Protein AF-A0A5P3XI82-F1 (afdb_monomer)

Structure (mmCIF, N/CA/C/O backbone):
data_AF-A0A5P3XI82-F1
#
_entry.id   AF-A0A5P3XI82-F1
#
loop_
_atom_site.group_PDB
_atom_site.id
_atom_site.type_symbol
_atom_site.label_atom_id
_atom_site.label_alt_id
_atom_site.label_comp_id
_atom_site.label_asym_id
_atom_site.label_entity_id
_atom_site.label_seq_id
_atom_site.pdbx_PDB_ins_code
_atom_site.Cartn_x
_atom_site.Cartn_y
_atom_site.Cartn_z
_atom_site.occupancy
_atom_site.B_iso_or_equiv
_atom_site.auth_seq_id
_atom_site.auth_comp_id
_atom_site.auth_asym_id
_atom_site.auth_atom_id
_atom_site.pdbx_PDB_model_num
ATOM 1 N N . MET A 1 1 ? 11.671 2.140 -32.541 1.00 83.19 1 MET A N 1
ATOM 2 C CA . MET A 1 1 ? 12.183 3.231 -33.431 1.00 83.19 1 MET A CA 1
ATOM 3 C C . MET A 1 1 ? 11.749 3.018 -34.890 1.00 83.19 1 MET A C 1
ATOM 5 O O . MET A 1 1 ? 11.880 1.893 -35.379 1.00 83.19 1 MET A O 1
ATOM 9 N N . LYS A 1 2 ? 11.226 4.040 -35.596 1.00 88.50 2 LYS A N 1
ATOM 10 C CA . LYS A 1 2 ? 10.872 3.931 -37.031 1.00 88.50 2 LYS A CA 1
ATOM 11 C C . LYS A 1 2 ? 12.089 4.231 -37.919 1.00 88.50 2 LYS A C 1
ATOM 13 O O . LYS A 1 2 ? 12.979 4.976 -37.528 1.00 88.50 2 LYS A O 1
ATOM 18 N N . LEU A 1 3 ? 12.122 3.658 -39.127 1.00 86.50 3 LEU A N 1
ATOM 19 C CA . LEU A 1 3 ? 13.211 3.880 -40.094 1.00 86.50 3 LEU A CA 1
ATOM 20 C C . LEU A 1 3 ? 13.308 5.350 -40.530 1.00 86.50 3 LEU A C 1
ATOM 22 O O . LEU A 1 3 ? 14.402 5.877 -40.685 1.00 86.50 3 LEU A O 1
ATOM 26 N N . VAL A 1 4 ? 12.160 6.017 -40.673 1.00 88.69 4 VAL A N 1
ATOM 27 C CA . VAL A 1 4 ? 12.079 7.432 -41.059 1.00 88.69 4 VAL A CA 1
ATOM 28 C C . VAL A 1 4 ? 12.798 8.328 -40.049 1.00 88.69 4 VAL A C 1
ATOM 30 O O . VAL A 1 4 ? 13.541 9.218 -40.451 1.00 88.69 4 VAL A O 1
ATOM 33 N N . ASP A 1 5 ? 12.627 8.065 -38.753 1.00 89.56 5 ASP A N 1
ATOM 34 C CA . ASP A 1 5 ? 13.258 8.857 -37.691 1.00 89.56 5 ASP A CA 1
ATOM 35 C C . ASP A 1 5 ? 14.783 8.693 -37.719 1.00 89.56 5 ASP A C 1
ATOM 37 O O . ASP A 1 5 ? 15.518 9.665 -37.590 1.00 89.56 5 ASP A O 1
ATOM 41 N N . TYR A 1 6 ? 15.261 7.476 -37.990 1.00 91.88 6 TYR A N 1
ATOM 42 C CA . TYR A 1 6 ? 16.689 7.195 -38.129 1.00 91.88 6 TYR A CA 1
ATOM 43 C C . TYR A 1 6 ? 17.321 7.891 -39.341 1.00 91.88 6 TYR A C 1
ATOM 45 O O . TYR A 1 6 ? 18.426 8.423 -39.245 1.00 91.88 6 TYR A O 1
ATOM 53 N N . ILE A 1 7 ? 16.628 7.909 -40.484 1.00 89.75 7 ILE A N 1
ATOM 54 C CA . ILE A 1 7 ? 17.109 8.612 -41.682 1.00 89.75 7 ILE A CA 1
ATOM 55 C C . ILE A 1 7 ? 17.163 10.122 -41.428 1.00 89.75 7 ILE A C 1
ATOM 57 O O . ILE A 1 7 ? 18.132 10.761 -41.826 1.00 89.75 7 ILE A O 1
ATOM 61 N N . LYS A 1 8 ? 16.166 10.685 -40.732 1.00 91.06 8 LYS A N 1
ATOM 62 C CA . LYS A 1 8 ? 16.163 12.103 -40.340 1.00 91.06 8 LYS A CA 1
ATOM 63 C C . LYS A 1 8 ? 17.335 12.452 -39.423 1.00 91.06 8 LYS A C 1
ATOM 65 O O . LYS A 1 8 ? 17.989 13.462 -39.655 1.00 91.06 8 LYS A O 1
ATOM 70 N N . ASP A 1 9 ? 17.627 11.603 -38.441 1.00 89.75 9 ASP A N 1
ATOM 71 C CA . ASP A 1 9 ? 18.748 11.785 -37.507 1.00 89.75 9 ASP A CA 1
ATOM 72 C C . ASP A 1 9 ? 20.113 11.781 -38.227 1.00 89.75 9 ASP A C 1
ATOM 74 O O . ASP A 1 9 ? 21.032 12.502 -37.855 1.00 89.75 9 ASP A O 1
ATOM 78 N N . ASN A 1 10 ? 20.226 11.032 -39.331 1.00 91.56 10 ASN A N 1
ATOM 79 C CA . ASN A 1 10 ? 21.451 10.923 -40.133 1.00 91.56 10 ASN A CA 1
ATOM 80 C C . ASN A 1 10 ? 21.399 11.727 -41.449 1.00 91.56 10 ASN A C 1
ATOM 82 O O . ASN A 1 10 ? 22.221 11.506 -42.340 1.00 91.56 10 ASN A O 1
ATOM 86 N N . LEU A 1 11 ? 20.454 12.664 -41.595 1.00 91.69 11 LEU A N 1
ATOM 87 C CA . LEU A 1 11 ? 20.201 13.371 -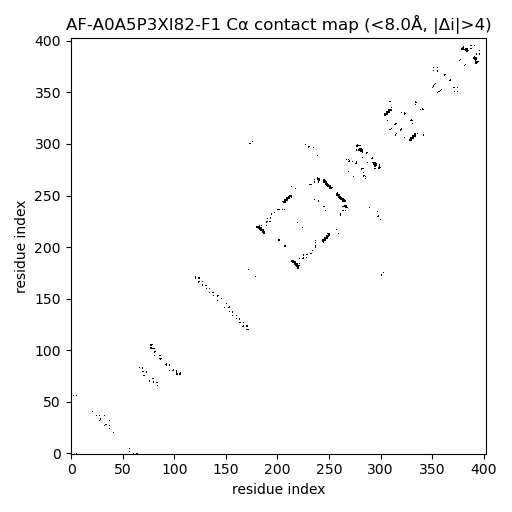42.858 1.00 91.69 11 LEU A CA 1
ATOM 88 C C . LEU A 1 11 ? 21.420 14.171 -43.335 1.00 91.69 11 LEU A C 1
ATOM 90 O O . LEU A 1 11 ? 21.797 14.085 -44.500 1.00 91.69 11 LEU A O 1
ATOM 94 N N . ILE A 1 12 ? 22.066 14.911 -42.429 1.00 92.31 12 ILE A N 1
ATOM 95 C CA . ILE A 1 12 ? 23.254 15.721 -42.746 1.00 92.31 12 ILE A CA 1
ATOM 96 C C . ILE A 1 12 ? 24.380 14.823 -43.267 1.00 92.31 12 ILE A C 1
ATOM 98 O O . ILE A 1 12 ? 24.994 15.114 -44.291 1.00 92.31 12 ILE A O 1
ATOM 102 N N . PHE A 1 13 ? 24.609 13.690 -42.601 1.00 91.50 13 PHE A N 1
ATOM 103 C CA . PHE A 1 13 ? 25.619 12.721 -43.008 1.00 91.50 13 PHE A CA 1
ATOM 104 C C . PHE A 1 13 ? 25.309 12.118 -44.385 1.00 91.50 13 PHE A C 1
ATOM 106 O O . PHE A 1 13 ? 26.206 12.000 -45.217 1.00 91.50 13 PHE A O 1
ATOM 113 N N . LEU A 1 14 ? 24.043 11.794 -44.664 1.00 92.12 14 LEU A N 1
ATOM 114 C CA . LEU A 1 14 ? 23.609 11.296 -45.973 1.00 92.12 14 LEU A CA 1
ATOM 115 C C . LEU A 1 14 ? 23.807 12.333 -47.089 1.00 92.12 14 LEU A C 1
ATOM 117 O O . LEU A 1 14 ? 24.303 11.979 -48.157 1.00 92.12 14 LEU A O 1
ATOM 121 N N . ILE A 1 15 ? 23.480 13.605 -46.836 1.00 93.06 15 ILE A N 1
ATOM 122 C CA . ILE A 1 15 ? 23.660 14.702 -47.803 1.00 93.06 15 ILE A CA 1
ATOM 123 C C . ILE A 1 15 ? 25.143 14.904 -48.126 1.00 93.06 15 ILE A C 1
ATOM 125 O O . ILE A 1 15 ? 25.499 15.011 -49.298 1.00 93.06 15 ILE A O 1
ATOM 129 N N . ILE A 1 16 ? 26.013 14.912 -47.112 1.00 93.25 16 ILE A N 1
ATOM 130 C CA . ILE A 1 16 ? 27.465 15.046 -47.306 1.00 93.25 16 ILE A CA 1
ATOM 131 C C . ILE A 1 16 ? 28.003 13.883 -48.146 1.00 93.25 16 ILE A C 1
ATOM 133 O O . ILE A 1 16 ? 28.729 14.103 -49.112 1.00 93.25 16 ILE A O 1
ATOM 137 N N . ASN A 1 17 ? 27.610 12.649 -47.822 1.00 91.62 17 ASN A N 1
ATOM 138 C CA . ASN A 1 17 ? 28.029 11.465 -48.570 1.00 91.62 17 ASN A CA 1
ATOM 139 C C . ASN A 1 17 ? 27.563 11.516 -50.036 1.00 91.62 17 ASN A C 1
ATOM 141 O O . ASN A 1 17 ? 28.340 11.220 -50.942 1.00 91.62 17 ASN A O 1
ATOM 145 N N . PHE A 1 18 ? 26.327 11.956 -50.281 1.00 92.19 18 PHE A N 1
ATOM 146 C CA . PHE A 1 18 ? 25.805 12.138 -51.634 1.00 92.19 18 PHE A CA 1
ATOM 147 C C . PHE A 1 18 ? 26.566 13.221 -52.411 1.00 92.19 18 PHE A C 1
ATOM 149 O O . PHE A 1 18 ? 26.960 12.982 -53.551 1.00 92.19 18 PHE A O 1
ATOM 156 N N . MET A 1 19 ? 26.834 14.375 -51.787 1.00 93.75 19 MET A N 1
ATOM 157 C CA . MET A 1 19 ? 27.634 15.456 -52.379 1.00 93.75 19 MET A CA 1
ATOM 158 C C . MET A 1 19 ? 29.036 14.976 -52.774 1.00 93.75 19 MET A C 1
ATOM 160 O O . MET A 1 19 ? 29.505 15.294 -53.864 1.00 93.75 19 MET A O 1
ATOM 164 N N . ILE A 1 20 ? 29.686 14.169 -51.928 1.00 92.50 20 ILE A N 1
ATOM 165 C CA . ILE A 1 20 ? 31.013 13.604 -52.210 1.00 92.50 20 ILE A CA 1
ATOM 166 C C . ILE A 1 20 ? 30.966 12.680 -53.433 1.00 92.50 20 ILE A C 1
ATOM 168 O O . ILE A 1 20 ? 31.770 12.856 -54.349 1.00 92.50 20 ILE A O 1
ATOM 172 N N . ILE A 1 21 ? 30.013 11.737 -53.493 1.00 91.94 21 ILE A N 1
ATOM 173 C CA . ILE A 1 21 ? 29.859 10.861 -54.671 1.00 91.94 21 ILE A CA 1
ATOM 174 C C . ILE A 1 21 ? 29.600 11.692 -55.927 1.00 91.94 21 ILE A C 1
ATOM 176 O O . ILE A 1 21 ? 30.167 11.405 -56.981 1.00 91.94 21 ILE A O 1
ATOM 180 N N . PHE A 1 22 ? 28.743 12.708 -55.825 1.00 92.12 22 PHE A N 1
ATOM 181 C CA . PHE A 1 22 ? 28.359 13.548 -56.951 1.00 92.12 22 PHE A CA 1
ATOM 182 C C . PHE A 1 22 ? 29.561 14.306 -57.528 1.00 92.12 22 PHE A C 1
ATOM 184 O O . PHE A 1 22 ? 29.822 14.221 -58.727 1.00 92.12 22 PHE A O 1
ATOM 191 N N . ILE A 1 23 ? 30.347 14.966 -56.672 1.00 93.31 23 ILE A N 1
ATOM 192 C CA . ILE A 1 23 ? 31.557 15.697 -57.076 1.00 93.31 23 ILE A CA 1
ATOM 193 C C . ILE A 1 23 ? 32.598 14.742 -57.681 1.00 93.31 23 ILE A C 1
ATOM 195 O O . ILE A 1 23 ? 33.148 15.031 -58.745 1.00 93.31 23 ILE A O 1
ATOM 199 N N . LEU A 1 24 ? 32.837 13.584 -57.052 1.00 90.38 24 LEU A N 1
ATOM 200 C CA . LEU A 1 24 ? 33.773 12.575 -57.565 1.00 90.38 24 LEU A CA 1
ATOM 201 C C . LEU A 1 24 ? 33.340 12.033 -58.932 1.00 90.38 24 LEU A C 1
ATOM 203 O O . LEU A 1 24 ? 34.168 11.884 -59.828 1.00 90.38 24 LEU A O 1
ATOM 207 N N . SER A 1 25 ? 32.043 11.783 -59.114 1.00 88.94 25 SER A N 1
ATOM 208 C CA . SER A 1 25 ? 31.498 11.282 -60.380 1.00 88.94 25 SER A CA 1
ATOM 209 C C . SER A 1 25 ? 31.682 12.300 -61.509 1.00 88.94 25 SER A C 1
ATOM 211 O O . SER A 1 25 ? 32.088 11.920 -62.605 1.00 88.94 25 SER A O 1
ATOM 213 N N . ILE A 1 26 ? 31.461 13.593 -61.239 1.00 91.81 26 ILE A N 1
ATOM 214 C CA . ILE A 1 26 ? 31.705 14.672 -62.212 1.00 91.81 26 ILE A CA 1
ATOM 215 C C . ILE A 1 26 ? 33.190 14.745 -62.591 1.00 91.81 26 ILE A C 1
ATOM 217 O O . ILE A 1 26 ? 33.512 14.821 -63.776 1.00 91.81 26 ILE A O 1
ATOM 221 N N . GLY A 1 27 ? 34.098 14.680 -61.612 1.00 91.12 27 GLY A N 1
ATOM 222 C CA . GLY A 1 27 ? 35.543 14.720 -61.869 1.00 91.12 27 GLY A CA 1
ATOM 223 C C . GLY A 1 27 ? 36.045 13.541 -62.712 1.00 91.12 27 GLY A C 1
ATOM 224 O O . GLY A 1 27 ? 36.864 13.722 -63.616 1.00 91.12 27 GLY A O 1
ATOM 225 N N . LEU A 1 28 ? 35.516 12.337 -62.468 1.00 91.62 28 LEU A N 1
ATOM 226 C CA . LEU A 1 28 ? 35.853 11.137 -63.243 1.00 91.62 28 LEU A CA 1
ATOM 227 C C . LEU A 1 28 ? 35.318 11.201 -64.681 1.00 91.62 28 LEU A C 1
ATOM 229 O O . LEU A 1 28 ? 36.020 10.798 -65.609 1.00 91.62 28 LEU A O 1
ATOM 233 N N . LEU A 1 29 ? 34.116 11.756 -64.877 1.00 90.94 29 LEU A N 1
ATOM 234 C CA . LEU A 1 29 ? 33.556 11.998 -66.211 1.00 90.94 29 LEU A CA 1
ATOM 235 C C . LEU A 1 29 ? 34.380 13.022 -66.998 1.00 90.94 29 LEU A C 1
ATOM 237 O O . LEU A 1 29 ? 34.680 12.788 -68.165 1.00 90.94 29 LEU A O 1
ATOM 241 N N . ALA A 1 30 ? 34.806 14.114 -66.356 1.00 92.31 30 ALA A N 1
ATOM 242 C CA . ALA A 1 30 ? 35.670 15.122 -66.978 1.00 92.31 30 ALA A CA 1
ATOM 243 C C . ALA A 1 30 ? 37.040 14.560 -67.408 1.00 92.31 30 ALA A C 1
ATOM 245 O O . ALA A 1 30 ? 37.679 15.101 -68.306 1.00 92.31 30 ALA A O 1
ATOM 246 N N . SER A 1 31 ? 37.472 13.455 -66.793 1.00 90.50 31 SER A N 1
ATOM 247 C CA . SER A 1 31 ? 38.734 12.767 -67.088 1.00 90.50 31 SER A CA 1
ATOM 248 C C . SER A 1 31 ? 38.598 11.648 -68.137 1.00 90.50 31 SER A C 1
ATOM 250 O O . SER A 1 31 ? 39.541 10.883 -68.324 1.00 90.50 31 SER A O 1
ATOM 252 N N . ASN A 1 32 ? 37.444 11.519 -68.810 1.00 90.25 32 ASN A N 1
ATOM 253 C CA . ASN A 1 32 ? 37.147 10.464 -69.796 1.00 90.25 32 ASN A CA 1
ATOM 254 C C . ASN A 1 32 ? 37.282 9.019 -69.263 1.00 90.25 32 ASN A C 1
ATOM 256 O O . ASN A 1 32 ? 37.588 8.092 -70.017 1.00 90.25 32 ASN A O 1
ATOM 260 N N . VAL A 1 33 ? 37.032 8.791 -67.969 1.00 91.75 33 VAL A N 1
ATOM 261 C CA . VAL A 1 33 ? 36.974 7.432 -67.403 1.00 91.75 33 VAL A CA 1
ATOM 262 C C . VAL A 1 33 ? 35.717 6.713 -67.905 1.00 91.75 33 VAL A C 1
ATOM 264 O O . VAL A 1 33 ? 34.646 7.310 -68.009 1.00 91.75 33 VAL A O 1
ATOM 267 N N . SER A 1 34 ? 35.821 5.413 -68.200 1.00 93.25 34 SER A N 1
ATOM 268 C CA . SER A 1 34 ? 34.676 4.638 -68.686 1.00 93.25 34 SER A CA 1
ATOM 269 C C . SER A 1 34 ? 33.547 4.568 -67.647 1.00 93.25 34 SER A C 1
ATOM 271 O O . SER A 1 34 ? 33.774 4.365 -66.452 1.00 93.25 34 SER A O 1
ATOM 273 N N . TYR A 1 35 ? 32.298 4.667 -68.110 1.00 89.69 35 TYR A N 1
ATOM 274 C CA . TYR A 1 35 ? 31.111 4.610 -67.246 1.00 89.69 35 TYR A CA 1
ATOM 275 C C . TYR A 1 35 ? 31.038 3.333 -66.391 1.00 89.69 35 TYR A C 1
ATOM 277 O O . TYR A 1 35 ? 30.553 3.365 -65.262 1.00 89.69 35 TYR A O 1
ATOM 285 N N . GLN A 1 36 ? 31.553 2.213 -66.907 1.00 91.88 36 GLN A N 1
ATOM 286 C CA . GLN A 1 36 ? 31.605 0.928 -66.202 1.00 91.88 36 GLN A CA 1
ATOM 287 C C . GLN A 1 36 ? 32.507 0.994 -64.959 1.00 91.88 36 GLN A C 1
ATOM 289 O O . GLN A 1 36 ? 32.142 0.476 -63.903 1.00 91.88 36 GLN A O 1
ATOM 294 N N . LEU A 1 37 ? 33.657 1.668 -65.065 1.00 89.50 37 LEU A N 1
ATOM 295 C CA . LEU A 1 37 ? 34.589 1.876 -63.954 1.00 89.50 37 LEU A CA 1
ATOM 296 C C . LEU A 1 37 ? 33.999 2.807 -62.891 1.00 89.50 37 LEU A C 1
ATOM 298 O O . LEU A 1 37 ? 34.095 2.515 -61.700 1.00 89.50 37 LEU A O 1
ATOM 302 N N . ILE A 1 38 ? 33.329 3.885 -63.312 1.00 90.56 38 ILE A N 1
ATOM 303 C CA . ILE A 1 38 ? 32.643 4.813 -62.398 1.00 90.56 38 ILE A CA 1
ATOM 304 C C . ILE A 1 38 ? 31.546 4.078 -61.617 1.00 90.56 38 ILE A C 1
ATOM 306 O O . ILE A 1 38 ? 31.469 4.195 -60.394 1.00 90.56 38 ILE A O 1
ATOM 310 N N . PHE A 1 39 ? 30.733 3.268 -62.301 1.00 90.25 39 PHE A N 1
ATOM 311 C CA . PHE A 1 39 ? 29.691 2.469 -61.657 1.00 90.25 39 PHE A CA 1
ATOM 312 C C . PHE A 1 39 ? 30.265 1.486 -60.626 1.00 90.25 39 PHE A C 1
ATOM 314 O O . PHE A 1 39 ? 29.763 1.411 -59.504 1.00 90.25 39 PHE A O 1
ATOM 321 N N . LEU A 1 40 ? 31.347 0.778 -60.965 1.00 92.00 40 LEU A N 1
ATOM 322 C CA . LEU A 1 40 ? 32.012 -0.149 -60.047 1.00 92.00 40 LEU A CA 1
ATOM 323 C C . LEU A 1 40 ? 32.504 0.560 -58.773 1.00 92.00 40 LEU A C 1
ATOM 325 O O . LEU A 1 40 ? 32.288 0.058 -57.670 1.00 92.00 40 LEU A O 1
ATOM 329 N N . LEU A 1 41 ? 33.113 1.742 -58.911 1.00 90.19 41 LEU A N 1
ATOM 330 C CA . LEU A 1 41 ? 33.590 2.541 -57.776 1.00 90.19 41 LEU A CA 1
ATOM 331 C C . LEU A 1 41 ? 32.443 3.000 -56.867 1.00 90.19 41 LEU A C 1
ATOM 333 O O . LEU A 1 41 ? 32.563 2.925 -55.643 1.00 90.19 41 LEU A O 1
ATOM 337 N N . ILE A 1 42 ? 31.313 3.412 -57.449 1.00 90.00 42 ILE A N 1
ATOM 338 C CA . ILE A 1 42 ? 30.112 3.771 -56.684 1.00 90.00 42 ILE A CA 1
ATOM 339 C C . ILE A 1 42 ? 29.607 2.561 -55.895 1.00 90.00 42 ILE A C 1
ATOM 341 O O . ILE A 1 42 ? 29.313 2.693 -54.710 1.00 90.00 42 ILE A O 1
ATOM 345 N N . VAL A 1 43 ? 29.540 1.374 -56.504 1.00 90.94 43 VAL A N 1
ATOM 346 C CA . VAL A 1 43 ? 29.087 0.152 -55.816 1.00 90.94 43 VAL A CA 1
ATOM 347 C C . VAL A 1 43 ? 30.016 -0.216 -54.656 1.00 90.94 43 VAL A C 1
ATOM 349 O O . VAL A 1 43 ? 29.533 -0.526 -53.565 1.00 90.94 43 VAL A O 1
ATOM 352 N N . ILE A 1 44 ? 31.334 -0.134 -54.861 1.00 92.69 44 ILE A N 1
ATOM 353 C CA . ILE A 1 44 ? 32.341 -0.412 -53.824 1.00 92.69 44 ILE A CA 1
ATOM 354 C C . ILE A 1 44 ? 32.203 0.546 -52.637 1.00 92.69 44 ILE A C 1
ATOM 356 O O . ILE A 1 44 ? 32.442 0.145 -51.501 1.00 92.69 44 ILE A O 1
ATOM 360 N N . TRP A 1 45 ? 31.795 1.791 -52.873 1.00 90.00 45 TRP A N 1
ATOM 361 C CA . TRP A 1 45 ? 31.633 2.782 -51.814 1.00 90.00 45 TRP A CA 1
ATOM 362 C C . TRP A 1 45 ? 30.262 2.698 -51.123 1.00 90.00 45 TRP A C 1
ATOM 364 O O . TRP A 1 45 ? 30.167 2.667 -49.895 1.00 90.00 45 TRP A O 1
ATOM 374 N N . VAL A 1 46 ? 29.185 2.594 -51.906 1.00 91.25 46 VAL A N 1
ATOM 375 C CA . VAL A 1 46 ? 27.798 2.577 -51.418 1.00 91.25 46 VAL A CA 1
ATOM 376 C C . VAL A 1 46 ? 27.457 1.263 -50.709 1.00 91.25 46 VAL A C 1
ATOM 378 O O . VAL A 1 46 ? 26.718 1.279 -49.725 1.00 91.25 46 VAL A O 1
ATOM 381 N N . GLY A 1 47 ? 27.992 0.123 -51.157 1.00 90.56 47 GLY A N 1
ATOM 382 C CA . GLY A 1 47 ? 27.694 -1.192 -50.577 1.00 90.56 47 GLY A CA 1
ATOM 383 C C . GLY A 1 47 ? 28.046 -1.300 -49.083 1.00 90.56 47 GLY A C 1
ATOM 384 O O . GLY A 1 47 ? 27.148 -1.520 -48.261 1.00 90.56 47 GLY A O 1
ATOM 385 N N . PRO A 1 48 ? 29.320 -1.102 -48.692 1.00 93.56 48 PRO A N 1
ATOM 386 C CA . PRO A 1 48 ? 29.743 -1.087 -47.293 1.00 93.56 48 PRO A CA 1
ATOM 387 C C . PRO A 1 48 ? 29.013 -0.019 -46.475 1.00 93.56 48 PRO A C 1
ATOM 389 O O . PRO A 1 48 ? 28.572 -0.304 -45.361 1.00 93.56 48 PRO A O 1
ATOM 392 N N . PHE A 1 49 ? 28.801 1.170 -47.046 1.00 92.81 49 PHE A N 1
ATOM 393 C CA . PHE A 1 49 ? 28.067 2.259 -46.402 1.00 92.81 49 PHE A CA 1
ATOM 394 C C . PHE A 1 49 ? 26.628 1.865 -46.029 1.00 92.81 49 PHE A C 1
ATOM 396 O O . PHE A 1 49 ? 26.215 2.005 -44.874 1.00 92.81 49 PHE A O 1
ATOM 403 N N . LEU A 1 50 ? 25.867 1.313 -46.980 1.00 91.25 50 LEU A N 1
ATOM 404 C CA . LEU A 1 50 ? 24.503 0.844 -46.729 1.00 91.25 50 LEU A CA 1
ATOM 405 C C . LEU A 1 50 ? 24.489 -0.301 -45.715 1.00 91.25 50 LEU A C 1
ATOM 407 O O . LEU A 1 50 ? 23.635 -0.324 -44.828 1.00 91.25 50 LEU A O 1
ATOM 411 N N . SER A 1 51 ? 25.450 -1.225 -45.802 1.00 92.81 51 SER A N 1
ATOM 412 C CA . SER A 1 51 ? 25.553 -2.331 -44.846 1.00 92.81 51 SER A CA 1
ATOM 413 C C . SER A 1 51 ? 25.787 -1.830 -43.414 1.00 92.81 51 SER A C 1
ATOM 415 O O . SER A 1 51 ? 25.114 -2.286 -42.487 1.00 92.81 51 SER A O 1
ATOM 417 N N . TYR A 1 52 ? 26.648 -0.822 -43.240 1.00 93.50 52 TYR A N 1
ATOM 418 C CA . TYR A 1 52 ? 26.906 -0.175 -41.957 1.00 93.50 52 TYR A CA 1
ATOM 419 C C . TYR A 1 52 ? 25.643 0.492 -41.398 1.00 93.50 52 TYR A C 1
ATOM 421 O O . TYR A 1 52 ? 25.267 0.225 -40.255 1.00 93.50 52 TYR A O 1
ATOM 429 N N . MET A 1 53 ? 24.938 1.285 -42.214 1.00 93.00 53 MET A N 1
ATOM 430 C CA . MET A 1 53 ? 23.697 1.963 -41.810 1.00 93.00 53 MET A CA 1
ATOM 431 C C . MET A 1 53 ? 22.606 0.965 -41.398 1.00 93.00 53 MET A C 1
ATOM 433 O O . MET A 1 53 ? 21.905 1.171 -40.406 1.00 93.00 53 MET A O 1
ATOM 437 N N . ILE A 1 54 ? 22.477 -0.157 -42.115 1.00 93.00 54 ILE A N 1
ATOM 438 C CA . ILE A 1 54 ? 21.515 -1.217 -41.774 1.00 93.00 54 ILE A CA 1
ATOM 439 C C . ILE A 1 54 ? 21.873 -1.870 -40.432 1.00 93.00 54 ILE A C 1
ATOM 441 O O . ILE A 1 54 ? 20.980 -2.116 -39.612 1.00 93.00 54 ILE A O 1
ATOM 445 N N . ILE A 1 55 ? 23.156 -2.157 -40.192 1.00 92.69 55 ILE A N 1
ATOM 446 C CA . ILE A 1 55 ? 23.627 -2.749 -38.932 1.00 92.69 55 ILE A CA 1
ATOM 447 C C . ILE A 1 55 ? 23.398 -1.780 -37.765 1.00 92.69 55 ILE A C 1
ATOM 449 O O . ILE A 1 55 ? 22.845 -2.190 -36.739 1.00 92.69 55 ILE A O 1
ATOM 453 N N . ASP A 1 56 ? 23.755 -0.501 -37.919 1.00 91.06 56 ASP A N 1
ATOM 454 C CA . ASP A 1 56 ? 23.563 0.517 -36.882 1.00 91.06 56 ASP A CA 1
ATOM 455 C C . ASP A 1 56 ? 22.076 0.729 -36.561 1.00 91.06 56 ASP A C 1
ATOM 457 O O . ASP A 1 56 ? 21.690 0.697 -35.387 1.00 91.06 56 ASP A O 1
ATOM 461 N N . PHE A 1 57 ? 21.219 0.828 -37.585 1.00 92.88 57 PHE A N 1
ATOM 462 C CA . PHE A 1 57 ? 19.770 0.926 -37.406 1.00 92.88 57 PHE A CA 1
ATOM 463 C C . PHE A 1 57 ? 19.207 -0.267 -36.630 1.00 92.88 57 PHE A C 1
ATOM 465 O O . PHE A 1 57 ? 18.489 -0.083 -35.644 1.00 92.88 57 PHE A O 1
ATOM 472 N N . ARG A 1 58 ? 19.534 -1.500 -37.046 1.00 91.50 58 ARG A N 1
ATOM 473 C CA . ARG A 1 58 ? 19.042 -2.723 -36.387 1.00 91.50 58 ARG A CA 1
ATOM 474 C C . ARG A 1 58 ? 19.493 -2.795 -34.931 1.00 91.50 58 ARG A C 1
ATOM 476 O O . ARG A 1 58 ? 18.694 -3.156 -34.067 1.00 91.50 58 ARG A O 1
ATOM 483 N N . ARG A 1 59 ? 20.743 -2.418 -34.652 1.00 89.69 59 ARG A N 1
ATOM 484 C CA . ARG A 1 59 ? 21.307 -2.372 -33.299 1.00 89.69 59 ARG A CA 1
ATOM 485 C C . ARG A 1 59 ? 20.578 -1.359 -32.413 1.00 89.69 59 ARG A C 1
ATOM 487 O O . ARG A 1 59 ? 20.086 -1.746 -31.353 1.00 89.69 59 ARG A O 1
ATOM 494 N N . LYS A 1 60 ? 20.462 -0.100 -32.855 1.00 89.81 60 LYS A N 1
ATOM 495 C CA . LYS A 1 60 ? 19.768 0.967 -32.111 1.00 89.81 60 LYS A CA 1
ATOM 496 C C . LYS A 1 60 ? 18.304 0.618 -31.884 1.00 89.81 60 LYS A C 1
ATOM 498 O O . LYS A 1 60 ? 17.812 0.724 -30.765 1.00 89.81 60 LYS A O 1
ATOM 503 N N . LYS A 1 61 ? 17.620 0.129 -32.923 1.00 91.88 61 LYS A N 1
ATOM 504 C CA . LYS A 1 61 ? 16.222 -0.295 -32.825 1.00 91.88 61 LYS A CA 1
ATOM 505 C C . LYS A 1 61 ? 16.048 -1.381 -31.763 1.00 91.88 61 LYS A C 1
ATOM 507 O O . LYS A 1 61 ? 15.220 -1.216 -30.878 1.00 91.88 61 LYS A O 1
ATOM 512 N N . LYS A 1 62 ? 16.875 -2.434 -31.793 1.00 90.00 62 LYS A N 1
ATOM 513 C CA . LYS A 1 62 ? 16.834 -3.509 -30.790 1.00 90.00 62 LYS A CA 1
ATOM 514 C C . LYS A 1 62 ? 17.072 -2.987 -29.370 1.00 90.00 62 LYS A C 1
ATOM 516 O O . LYS A 1 62 ? 16.386 -3.420 -28.450 1.00 90.00 62 LYS A O 1
ATOM 521 N N . TYR A 1 63 ? 18.034 -2.083 -29.187 1.00 89.06 63 TYR A N 1
ATOM 522 C CA . TYR A 1 63 ? 18.331 -1.500 -27.879 1.00 89.06 63 TYR A CA 1
ATOM 523 C C . TYR A 1 63 ? 17.151 -0.682 -27.338 1.00 89.06 63 TYR A C 1
ATOM 525 O O . TYR A 1 63 ? 16.661 -0.975 -26.249 1.00 89.06 63 TYR A O 1
ATOM 533 N N . PHE A 1 64 ? 1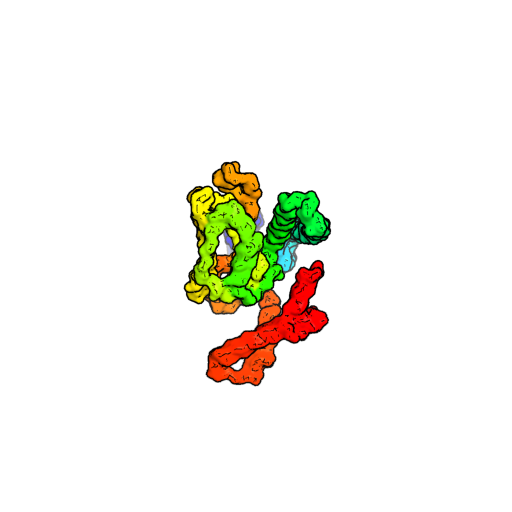6.649 0.289 -28.105 1.00 89.50 64 PHE A N 1
ATOM 534 C CA . PHE A 1 64 ? 15.560 1.155 -27.648 1.00 89.50 64 PHE A CA 1
ATOM 535 C C . PHE A 1 64 ? 14.240 0.408 -27.479 1.00 89.50 64 PHE A C 1
ATOM 537 O O . PHE A 1 64 ? 13.553 0.638 -26.489 1.00 89.50 64 PHE A O 1
ATOM 544 N N . ASP A 1 65 ? 13.904 -0.517 -28.381 1.00 91.38 65 ASP A N 1
ATOM 545 C CA . ASP A 1 65 ? 12.685 -1.319 -28.247 1.00 91.38 65 ASP A CA 1
ATOM 546 C C . ASP A 1 65 ? 12.754 -2.193 -26.968 1.00 91.38 65 ASP A C 1
ATOM 548 O O . ASP A 1 65 ? 11.755 -2.330 -26.263 1.00 91.38 65 ASP A O 1
ATOM 552 N N . ASN A 1 66 ? 13.940 -2.699 -26.591 1.00 90.38 66 ASN A N 1
ATOM 553 C CA . ASN A 1 66 ? 14.141 -3.405 -25.318 1.00 90.38 66 ASN A CA 1
ATOM 554 C C . ASN A 1 66 ? 13.983 -2.475 -24.101 1.00 90.38 66 ASN A C 1
ATOM 556 O O . ASN A 1 66 ? 13.263 -2.807 -23.163 1.00 90.38 66 ASN A O 1
ATOM 560 N N . VAL A 1 67 ? 14.619 -1.299 -24.110 1.00 91.00 67 VAL A N 1
ATOM 561 C CA . VAL A 1 67 ? 14.514 -0.324 -23.006 1.00 91.00 67 VAL A CA 1
ATOM 562 C C . VAL A 1 67 ? 13.066 0.132 -22.803 1.00 91.00 67 VAL A C 1
ATOM 564 O O . VAL A 1 67 ? 12.598 0.177 -21.666 1.00 91.00 67 VAL A O 1
ATOM 567 N N . ILE A 1 68 ? 12.341 0.423 -23.889 1.00 92.25 68 ILE A N 1
ATOM 568 C CA . ILE A 1 68 ? 10.925 0.815 -23.850 1.00 92.25 68 ILE A CA 1
ATOM 569 C C . ILE A 1 68 ? 10.078 -0.324 -23.282 1.00 92.25 68 ILE A C 1
ATOM 571 O O . ILE A 1 68 ? 9.341 -0.105 -22.324 1.00 92.25 68 ILE A O 1
ATOM 575 N N . SER A 1 69 ? 10.250 -1.548 -23.790 1.00 91.19 69 SER A N 1
ATOM 576 C CA . SER A 1 69 ? 9.530 -2.722 -23.287 1.00 91.19 69 SER A CA 1
ATOM 577 C C . SER A 1 69 ? 9.778 -2.954 -21.794 1.00 91.19 69 SER A C 1
ATOM 579 O O . SER A 1 69 ? 8.853 -3.294 -21.058 1.00 91.19 69 SER A O 1
ATOM 581 N N . ILE A 1 70 ? 11.011 -2.781 -21.311 1.00 89.81 70 ILE A N 1
ATOM 582 C CA . ILE A 1 70 ? 11.318 -2.899 -19.878 1.00 89.81 70 ILE A CA 1
ATOM 583 C C . ILE A 1 70 ? 10.611 -1.788 -19.090 1.00 89.81 70 ILE A C 1
ATOM 585 O O . ILE A 1 70 ? 10.001 -2.067 -18.063 1.00 89.81 70 ILE A O 1
ATOM 589 N N . CYS A 1 71 ? 10.657 -0.546 -19.573 1.00 90.69 71 CYS A N 1
ATOM 590 C CA . CYS A 1 71 ? 10.025 0.601 -18.921 1.00 90.69 71 CYS A CA 1
ATOM 591 C C . CYS A 1 71 ? 8.499 0.453 -18.806 1.00 90.69 71 CYS A C 1
ATOM 593 O O . CYS A 1 71 ? 7.935 0.741 -17.751 1.00 90.69 71 CYS A O 1
ATOM 595 N N . GLU A 1 72 ? 7.833 -0.024 -19.860 1.00 91.19 72 GLU A N 1
ATOM 596 C CA . GLU A 1 72 ? 6.378 -0.229 -19.884 1.00 91.19 72 GLU A CA 1
ATOM 597 C C . GLU A 1 72 ? 5.922 -1.334 -18.927 1.00 91.19 72 GLU A C 1
ATOM 599 O O . GLU A 1 72 ? 4.863 -1.221 -18.315 1.00 91.19 72 GLU A O 1
ATOM 604 N N . ASN A 1 73 ? 6.737 -2.377 -18.755 1.00 87.62 73 ASN A N 1
ATOM 605 C CA . ASN A 1 73 ? 6.418 -3.516 -17.891 1.00 87.62 73 ASN A CA 1
ATOM 606 C C . ASN A 1 73 ? 6.881 -3.341 -16.433 1.00 87.62 73 ASN A C 1
ATOM 608 O O . ASN A 1 73 ? 6.675 -4.237 -15.611 1.00 87.62 73 ASN A O 1
ATOM 612 N N . LEU A 1 74 ? 7.535 -2.227 -16.096 1.00 84.06 74 LEU A N 1
ATOM 613 C CA . LEU A 1 74 ? 8.020 -1.952 -14.746 1.00 84.06 74 LEU A CA 1
ATOM 614 C C . LEU A 1 74 ? 6.958 -1.241 -13.904 1.00 84.06 74 LEU A C 1
ATOM 616 O O . LEU A 1 74 ? 6.590 -0.104 -14.190 1.00 84.06 74 LEU A O 1
ATOM 620 N N . ASP A 1 75 ? 6.588 -1.849 -12.772 1.00 82.00 75 ASP A N 1
ATOM 621 C CA . ASP A 1 75 ? 5.712 -1.215 -11.771 1.00 82.00 75 ASP A CA 1
ATOM 622 C C . ASP A 1 75 ? 6.271 0.138 -11.293 1.00 82.00 75 ASP A C 1
ATOM 624 O O . ASP A 1 75 ? 5.544 1.107 -11.082 1.00 82.00 75 ASP A O 1
ATOM 628 N N . LYS A 1 76 ? 7.595 0.200 -11.097 1.00 85.69 76 LYS A N 1
ATOM 629 C CA . LYS A 1 76 ? 8.322 1.377 -10.609 1.00 85.69 76 LYS A CA 1
ATOM 630 C C . LYS A 1 76 ? 9.343 1.813 -11.649 1.00 85.69 76 LYS A C 1
ATOM 632 O O . LYS A 1 76 ? 10.450 1.281 -11.703 1.00 85.69 76 LYS A O 1
ATOM 637 N N . LYS A 1 77 ? 8.975 2.813 -12.450 1.00 89.06 77 LYS A N 1
ATOM 638 C CA . LYS A 1 77 ? 9.784 3.305 -13.579 1.00 89.06 77 LYS A CA 1
ATOM 639 C C . LYS A 1 77 ? 11.169 3.816 -13.172 1.00 89.06 77 LYS A C 1
ATOM 641 O O . LYS A 1 77 ? 12.122 3.635 -13.919 1.00 89.06 77 LYS A O 1
ATOM 646 N N . PHE A 1 78 ? 11.314 4.362 -11.964 1.00 88.88 78 PHE A N 1
ATOM 647 C CA . PHE A 1 78 ? 12.606 4.822 -11.435 1.00 88.88 78 PHE A CA 1
ATOM 648 C C . PHE A 1 78 ? 13.605 3.688 -11.129 1.00 88.88 78 PHE A C 1
ATOM 650 O O . PHE A 1 78 ? 14.708 3.952 -10.672 1.00 88.88 78 PHE A O 1
ATOM 657 N N . LEU A 1 79 ? 13.247 2.420 -11.358 1.00 88.31 79 LEU A N 1
ATOM 658 C CA . LEU A 1 79 ? 14.174 1.283 -11.287 1.00 88.31 79 LEU A CA 1
ATOM 659 C C . LEU A 1 79 ? 14.749 0.902 -12.658 1.00 88.31 79 LEU A C 1
ATOM 661 O O . LEU A 1 79 ? 15.519 -0.050 -12.755 1.00 88.31 79 LEU A O 1
ATOM 665 N N . LEU A 1 80 ? 14.388 1.621 -13.727 1.00 89.81 80 LEU A N 1
ATOM 666 C CA . LEU A 1 80 ? 14.765 1.278 -15.098 1.00 89.81 80 LEU A CA 1
ATOM 667 C C . LEU A 1 80 ? 16.281 1.105 -15.266 1.00 89.81 80 LEU A C 1
ATOM 669 O O . LEU A 1 80 ? 16.719 0.116 -15.849 1.00 89.81 80 LEU A O 1
ATOM 673 N N . SER A 1 81 ? 17.077 2.015 -14.701 1.00 90.25 81 SER A N 1
ATOM 674 C CA . SER A 1 81 ? 18.547 1.982 -14.782 1.00 90.25 81 SER A CA 1
ATOM 675 C C . SER A 1 81 ? 19.189 0.776 -14.089 1.00 90.25 81 SER A C 1
ATOM 677 O O . SER A 1 81 ? 20.336 0.466 -14.381 1.00 90.25 81 SER A O 1
ATOM 679 N N . GLU A 1 82 ? 18.487 0.103 -13.171 1.00 86.19 82 GLU A N 1
ATOM 680 C CA . GLU A 1 82 ? 18.981 -1.112 -12.503 1.00 86.19 82 GLU A CA 1
ATOM 681 C C . GLU A 1 82 ? 18.698 -2.380 -13.319 1.00 86.19 82 GLU A C 1
ATOM 683 O O . GLU A 1 82 ? 19.339 -3.410 -13.115 1.00 86.19 82 GLU A O 1
ATOM 688 N N . VAL A 1 83 ? 17.716 -2.317 -14.222 1.00 87.12 83 VAL A N 1
ATOM 689 C CA . VAL A 1 83 ? 17.247 -3.468 -15.005 1.00 87.12 83 VAL A CA 1
ATOM 690 C C . VAL A 1 83 ? 17.866 -3.483 -16.397 1.00 87.12 83 VAL A C 1
ATOM 692 O O . VAL A 1 83 ? 18.157 -4.552 -16.935 1.00 87.12 83 VAL A O 1
ATOM 695 N N . ILE A 1 84 ? 18.075 -2.311 -16.998 1.00 88.69 84 ILE A N 1
ATOM 696 C CA . ILE A 1 84 ? 18.733 -2.226 -18.302 1.00 88.69 84 ILE A CA 1
ATOM 697 C C . ILE A 1 84 ? 20.218 -2.583 -18.177 1.00 88.69 84 ILE A C 1
ATOM 699 O O . ILE A 1 84 ? 20.911 -2.171 -17.249 1.00 88.69 84 ILE A O 1
ATOM 703 N N . GLY A 1 85 ? 20.724 -3.347 -19.145 1.00 85.19 85 GLY A N 1
ATOM 704 C CA . GLY A 1 85 ? 22.148 -3.660 -19.220 1.00 85.19 85 GLY A CA 1
ATOM 705 C C . GLY A 1 85 ? 22.985 -2.424 -19.562 1.00 85.19 85 GLY A C 1
ATOM 706 O O . GLY A 1 85 ? 22.548 -1.566 -20.331 1.00 85.19 85 GLY A O 1
ATOM 707 N N . LYS A 1 86 ? 24.216 -2.366 -19.035 1.00 87.31 86 LYS A N 1
ATOM 708 C CA . LYS A 1 86 ? 25.179 -1.301 -19.343 1.00 87.31 86 LYS A CA 1
ATOM 709 C C . LYS A 1 86 ? 25.502 -1.305 -20.850 1.00 87.31 86 LYS A C 1
ATOM 711 O O . LYS A 1 86 ? 26.036 -2.304 -21.344 1.00 87.31 86 LYS A O 1
ATOM 716 N N . PRO A 1 87 ? 25.192 -0.226 -21.591 1.00 88.44 87 PRO A N 1
ATOM 717 C CA . PRO A 1 87 ? 25.454 -0.168 -23.023 1.00 88.44 87 PRO A CA 1
ATOM 718 C C . PRO A 1 87 ? 26.952 0.001 -23.314 1.00 88.44 87 PRO A C 1
ATOM 720 O O . PRO A 1 87 ? 27.719 0.468 -22.470 1.00 88.44 87 PRO A O 1
ATOM 723 N N . LYS A 1 88 ? 27.370 -0.398 -24.523 1.00 84.75 88 LYS A N 1
ATOM 724 C CA . LYS A 1 88 ? 28.773 -0.329 -24.974 1.00 84.75 88 LYS A CA 1
ATOM 725 C C . LYS A 1 88 ? 29.097 0.955 -25.741 1.00 84.75 88 LYS A C 1
ATOM 727 O O . LYS A 1 88 ? 30.252 1.363 -25.761 1.00 84.75 88 LYS A O 1
ATOM 732 N N . ASN A 1 89 ? 28.110 1.565 -26.398 1.00 86.62 89 ASN A N 1
ATOM 733 C CA . ASN A 1 89 ? 28.323 2.799 -27.150 1.00 86.62 89 ASN A CA 1
ATOM 734 C C . ASN A 1 89 ? 28.410 3.993 -26.196 1.00 86.62 89 ASN A C 1
ATOM 736 O O . ASN A 1 89 ? 27.632 4.077 -25.250 1.00 86.62 89 ASN A O 1
ATOM 740 N N . LEU A 1 90 ? 29.298 4.946 -26.493 1.00 87.00 90 LEU A N 1
ATOM 741 C CA . LEU A 1 90 ? 29.518 6.133 -25.661 1.00 87.00 90 LEU A CA 1
ATOM 742 C C . LEU A 1 90 ? 28.227 6.936 -25.428 1.00 87.00 90 LEU A C 1
ATOM 744 O O . LEU A 1 90 ? 27.898 7.243 -24.288 1.00 87.00 90 LEU A O 1
ATOM 748 N N . ASN A 1 91 ? 27.467 7.222 -26.491 1.00 86.44 91 ASN A N 1
ATOM 749 C CA . ASN A 1 91 ? 26.238 8.021 -26.394 1.00 86.44 91 ASN A CA 1
ATOM 750 C C . ASN A 1 91 ? 25.170 7.328 -25.536 1.00 86.44 91 ASN A C 1
ATOM 752 O O . ASN A 1 91 ? 24.538 7.954 -24.692 1.00 86.44 91 ASN A O 1
ATOM 756 N N . GLU A 1 92 ? 24.994 6.018 -25.724 1.00 89.31 92 GLU A N 1
ATOM 757 C CA . GLU A 1 92 ? 24.068 5.218 -24.918 1.00 89.31 92 GLU A CA 1
ATOM 758 C C . GLU A 1 92 ? 24.540 5.139 -23.461 1.00 89.31 92 GLU A C 1
ATOM 760 O O . GLU A 1 92 ? 23.721 5.194 -22.548 1.00 89.31 92 GLU A O 1
ATOM 765 N N . TYR A 1 93 ? 25.854 5.042 -23.235 1.00 91.44 93 TYR A N 1
ATOM 766 C CA . TYR A 1 93 ? 26.445 5.030 -21.900 1.00 91.44 93 TYR A CA 1
ATOM 767 C C . TYR A 1 93 ? 26.222 6.348 -21.163 1.00 91.44 93 TYR A C 1
ATOM 769 O O . TYR A 1 93 ? 25.834 6.315 -20.001 1.00 91.44 93 TYR A O 1
ATOM 777 N N . LEU A 1 94 ? 26.387 7.488 -21.835 1.00 93.12 94 LEU A N 1
ATOM 778 C CA . LEU A 1 94 ? 26.127 8.802 -21.249 1.00 93.12 94 LEU A CA 1
ATOM 779 C C . LEU A 1 94 ? 24.659 8.936 -20.815 1.00 93.12 94 LEU A C 1
ATOM 781 O O . LEU A 1 94 ? 24.375 9.362 -19.698 1.00 93.12 94 LEU A O 1
ATOM 785 N N . ILE A 1 95 ? 23.723 8.512 -21.672 1.00 91.00 95 ILE A N 1
ATOM 786 C CA . ILE A 1 95 ? 22.288 8.506 -21.346 1.00 91.00 95 ILE A CA 1
ATOM 787 C C . ILE A 1 95 ? 22.007 7.563 -20.174 1.00 91.00 95 ILE A C 1
ATOM 789 O O . ILE A 1 95 ? 21.275 7.927 -19.258 1.00 91.00 95 ILE A O 1
ATOM 793 N N . TYR A 1 96 ? 22.590 6.362 -20.190 1.00 92.62 96 TYR A N 1
ATOM 794 C CA . TYR A 1 96 ? 22.472 5.397 -19.100 1.00 92.62 96 TYR A CA 1
ATOM 795 C C . TYR A 1 96 ? 22.974 5.977 -17.770 1.00 92.62 96 TYR A C 1
ATOM 797 O O . TYR A 1 96 ? 22.329 5.772 -16.746 1.00 92.62 96 TYR A O 1
ATOM 805 N N . ASP A 1 97 ? 24.087 6.709 -17.779 1.00 93.56 97 ASP A N 1
ATOM 806 C CA . ASP A 1 97 ? 24.688 7.287 -16.576 1.00 93.56 97 ASP A CA 1
ATOM 807 C C . ASP A 1 97 ? 23.824 8.420 -15.997 1.00 93.56 97 ASP A C 1
ATOM 809 O O . ASP A 1 97 ? 23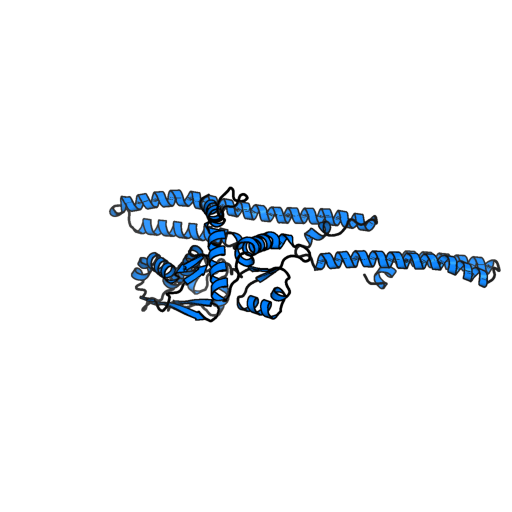.496 8.409 -14.810 1.00 93.56 97 ASP A O 1
ATOM 813 N N . ILE A 1 98 ? 23.314 9.315 -16.852 1.00 94.31 98 ILE A N 1
ATOM 814 C CA . ILE A 1 98 ? 22.340 10.350 -16.456 1.00 94.31 98 ILE A CA 1
ATOM 815 C C . ILE A 1 98 ? 21.056 9.708 -15.914 1.00 94.31 98 ILE A C 1
ATOM 81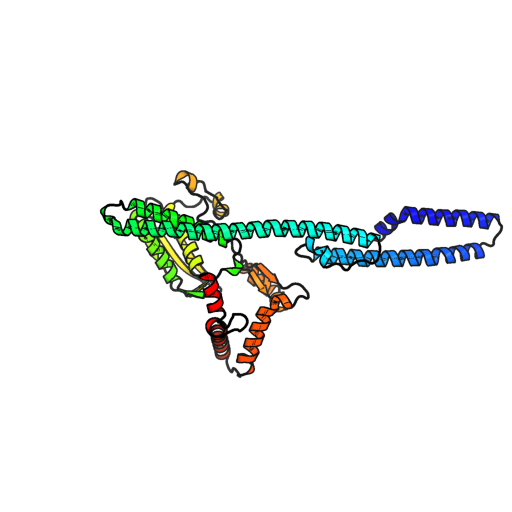7 O O . ILE A 1 98 ? 20.519 10.125 -14.884 1.00 94.31 98 ILE A O 1
ATOM 821 N N . LEU A 1 99 ? 20.551 8.672 -16.588 1.00 93.00 99 LEU A N 1
ATOM 822 C CA . LEU A 1 99 ? 19.364 7.943 -16.149 1.00 93.00 99 LEU A CA 1
ATOM 823 C C . LEU A 1 99 ? 19.596 7.262 -14.794 1.00 93.00 99 LEU A C 1
ATOM 825 O O . LEU A 1 99 ? 18.695 7.217 -13.962 1.00 93.00 99 LEU A O 1
ATOM 829 N N . LYS A 1 100 ? 20.799 6.741 -14.555 1.00 93.12 100 LYS A N 1
ATOM 830 C CA . LYS A 1 100 ? 21.176 6.119 -13.286 1.00 93.12 100 LYS A CA 1
ATOM 831 C C . LYS A 1 100 ? 21.199 7.136 -12.147 1.00 93.12 100 LYS A C 1
ATOM 833 O O . LYS A 1 100 ? 20.631 6.849 -11.095 1.00 93.12 100 LYS A O 1
ATOM 838 N N . GLU A 1 101 ? 21.793 8.308 -12.351 1.00 94.88 101 GLU A N 1
ATOM 839 C CA . GLU A 1 101 ? 21.832 9.362 -11.328 1.00 94.88 101 GLU A CA 1
ATOM 840 C C . GLU A 1 101 ? 20.439 9.940 -11.039 1.00 94.88 101 GLU A C 1
ATOM 842 O O . GLU A 1 101 ? 20.045 10.074 -9.879 1.00 94.88 101 GLU A O 1
ATOM 847 N N . THR A 1 102 ? 19.635 10.198 -12.073 1.00 95.94 102 THR A N 1
ATOM 848 C CA . THR A 1 102 ? 18.252 10.682 -11.896 1.00 95.94 102 THR A CA 1
ATOM 849 C C . THR A 1 102 ? 17.370 9.659 -11.178 1.00 95.94 102 THR A C 1
ATOM 851 O O . THR A 1 102 ? 16.657 10.010 -10.237 1.00 95.94 102 THR A O 1
ATOM 854 N N . ASN A 1 103 ? 17.463 8.379 -11.547 1.00 93.81 103 ASN A N 1
ATOM 855 C CA . ASN A 1 103 ? 16.739 7.305 -10.869 1.00 93.81 103 ASN A CA 1
ATOM 856 C C . ASN A 1 103 ? 17.192 7.113 -9.421 1.00 93.81 103 ASN A C 1
ATOM 858 O O . ASN A 1 103 ? 16.352 6.884 -8.551 1.00 93.81 103 ASN A O 1
ATOM 862 N N . LYS A 1 104 ? 18.497 7.231 -9.146 1.00 91.94 104 LYS A N 1
ATOM 863 C CA . LYS A 1 104 ? 19.036 7.197 -7.783 1.00 91.94 104 LYS A CA 1
ATOM 864 C C . LYS A 1 104 ? 18.445 8.328 -6.942 1.00 91.94 104 LYS A C 1
ATOM 866 O O . LYS A 1 104 ? 17.865 8.046 -5.901 1.00 91.94 104 LYS A O 1
ATOM 871 N N . SER A 1 105 ? 18.495 9.567 -7.432 1.00 95.00 105 SER A N 1
ATOM 872 C CA . SER A 1 105 ? 17.902 10.727 -6.751 1.00 95.00 105 SER A CA 1
ATOM 873 C C . SER A 1 105 ? 16.400 10.548 -6.492 1.00 95.00 105 SER A C 1
ATOM 875 O O . SER A 1 105 ? 15.907 10.815 -5.395 1.00 95.00 105 SER A O 1
ATOM 877 N N . MET A 1 106 ? 15.656 10.016 -7.467 1.00 92.88 106 MET A N 1
ATOM 878 C CA . MET A 1 106 ? 14.233 9.723 -7.288 1.00 92.88 106 MET A CA 1
ATOM 879 C C . MET A 1 106 ? 13.998 8.635 -6.232 1.00 92.88 106 MET A C 1
ATOM 881 O O . MET A 1 106 ? 13.114 8.764 -5.386 1.00 92.88 106 MET A O 1
ATOM 885 N N . ARG A 1 107 ? 14.793 7.562 -6.253 1.00 87.94 107 ARG A N 1
ATOM 886 C CA . ARG A 1 107 ? 14.715 6.478 -5.268 1.00 87.94 107 ARG A CA 1
ATOM 887 C C . ARG A 1 107 ? 15.012 6.989 -3.861 1.00 87.94 107 ARG A C 1
ATOM 889 O O . ARG A 1 107 ? 14.311 6.604 -2.928 1.00 87.94 107 ARG A O 1
ATOM 896 N N . ASP A 1 108 ? 16.002 7.861 -3.721 1.00 89.94 108 ASP A N 1
ATOM 897 C CA . ASP A 1 108 ? 16.381 8.456 -2.443 1.00 89.94 108 ASP A CA 1
ATOM 898 C C . ASP A 1 108 ? 15.259 9.369 -1.916 1.00 89.94 108 ASP A C 1
ATOM 900 O O . ASP A 1 108 ? 14.873 9.237 -0.757 1.00 89.94 108 ASP A O 1
ATOM 904 N N . ASN A 1 109 ? 14.625 10.174 -2.778 1.00 93.44 109 ASN A N 1
ATOM 905 C CA . ASN A 1 109 ? 13.430 10.955 -2.423 1.00 93.44 109 ASN A CA 1
ATOM 906 C C . ASN A 1 109 ? 12.249 10.071 -1.986 1.00 93.44 109 ASN A C 1
ATOM 908 O O . ASN A 1 109 ? 11.602 10.337 -0.975 1.00 93.44 109 ASN A O 1
ATOM 912 N N . VAL A 1 110 ? 11.965 8.987 -2.714 1.00 87.75 110 VAL A N 1
ATOM 913 C CA . VAL A 1 110 ? 10.895 8.046 -2.338 1.00 87.75 110 VAL A CA 1
ATOM 914 C C . VAL A 1 110 ? 11.197 7.377 -0.995 1.00 87.75 110 VAL A C 1
ATOM 916 O O . VAL A 1 110 ? 10.300 7.229 -0.164 1.00 87.75 110 VAL A O 1
ATOM 919 N N . ASN A 1 111 ? 12.449 6.978 -0.767 1.00 86.44 111 ASN A N 1
ATOM 920 C CA . ASN A 1 111 ? 12.873 6.391 0.501 1.00 86.44 111 ASN A CA 1
ATOM 921 C C . ASN A 1 111 ? 12.786 7.399 1.650 1.00 86.44 111 ASN A C 1
ATOM 923 O O . ASN A 1 111 ? 12.351 7.017 2.730 1.00 86.44 111 ASN A O 1
ATOM 927 N N . TYR A 1 112 ? 13.126 8.667 1.415 1.00 91.38 112 TYR A N 1
ATOM 928 C CA . TYR A 1 112 ? 12.988 9.738 2.399 1.00 91.38 112 TYR A CA 1
ATOM 929 C C . TYR A 1 112 ? 11.544 9.862 2.899 1.00 91.38 112 TYR A C 1
ATOM 931 O O . TYR A 1 112 ? 11.300 9.724 4.096 1.00 91.38 112 TYR A O 1
ATOM 939 N N . TYR A 1 113 ? 10.569 10.001 1.995 1.00 84.88 113 TYR A N 1
ATOM 940 C CA . TYR A 1 113 ? 9.157 10.088 2.390 1.00 84.88 113 TYR A CA 1
ATOM 941 C C . TYR A 1 113 ? 8.641 8.809 3.051 1.00 84.88 113 TYR A C 1
ATOM 943 O O . TYR A 1 113 ? 7.843 8.870 3.985 1.00 84.88 113 TYR A O 1
ATOM 951 N N . LYS A 1 114 ? 9.105 7.641 2.595 1.00 83.25 114 LYS A N 1
ATOM 952 C CA . LYS A 1 114 ? 8.742 6.362 3.210 1.00 83.25 114 LYS A CA 1
ATOM 953 C C . LYS A 1 114 ? 9.280 6.242 4.638 1.00 83.25 114 LYS A C 1
ATOM 955 O O . LYS A 1 114 ? 8.561 5.761 5.508 1.00 83.25 114 LYS A O 1
ATOM 960 N N . ASN A 1 115 ? 10.522 6.660 4.870 1.00 82.81 115 ASN A N 1
ATOM 961 C CA . ASN A 1 115 ? 11.128 6.657 6.197 1.00 82.81 115 ASN A CA 1
ATOM 962 C C . ASN A 1 115 ? 10.416 7.659 7.104 1.00 82.81 115 ASN A C 1
ATOM 964 O O . ASN A 1 115 ? 9.930 7.247 8.146 1.00 82.81 115 ASN A O 1
ATOM 968 N N . MET A 1 116 ? 10.186 8.895 6.647 1.00 83.56 116 MET A N 1
ATOM 969 C CA . MET A 1 116 ? 9.388 9.875 7.396 1.00 83.56 116 MET A CA 1
ATOM 970 C C . MET A 1 116 ? 8.005 9.342 7.793 1.00 83.56 116 MET A C 1
ATOM 972 O O . MET A 1 116 ? 7.531 9.605 8.895 1.00 83.56 116 MET A O 1
ATOM 976 N N . GLN A 1 117 ? 7.338 8.596 6.907 1.00 80.75 117 GLN A N 1
ATOM 977 C CA . GLN A 1 117 ? 6.043 7.989 7.215 1.00 80.75 117 GLN A CA 1
ATOM 978 C C . GLN A 1 117 ? 6.153 6.903 8.296 1.00 80.75 117 GLN A C 1
ATOM 980 O O . GLN A 1 117 ? 5.265 6.800 9.143 1.00 80.75 117 GLN A O 1
ATOM 985 N N . ASN A 1 118 ? 7.213 6.092 8.266 1.00 79.25 118 ASN A N 1
ATOM 986 C CA . ASN A 1 118 ? 7.461 5.079 9.291 1.00 79.25 118 ASN A CA 1
ATOM 987 C C . ASN A 1 118 ? 7.820 5.723 10.634 1.00 79.25 118 ASN A C 1
ATOM 989 O O . ASN A 1 118 ? 7.227 5.348 11.639 1.00 79.25 118 ASN A O 1
ATOM 993 N N . ASP A 1 119 ? 8.699 6.724 10.635 1.00 80.00 119 ASP A N 1
ATOM 994 C CA . ASP A 1 119 ? 9.110 7.450 11.840 1.00 80.00 119 ASP A CA 1
ATOM 995 C C . ASP A 1 119 ? 7.899 8.133 12.492 1.00 80.00 119 ASP A C 1
ATOM 997 O O . ASP A 1 119 ? 7.703 8.063 13.702 1.00 80.00 119 ASP A O 1
ATOM 1001 N N . TYR A 1 120 ? 7.015 8.733 11.683 1.00 82.81 120 TYR A N 1
ATOM 1002 C CA . TYR A 1 120 ? 5.755 9.294 12.170 1.00 82.81 120 TYR A CA 1
ATOM 1003 C C . TYR A 1 120 ? 4.833 8.223 12.773 1.00 82.81 120 TYR A C 1
ATOM 1005 O O . TYR A 1 120 ? 4.199 8.473 13.797 1.00 82.81 120 TYR A O 1
ATOM 1013 N N . LYS A 1 121 ? 4.757 7.026 12.172 1.00 80.31 121 LYS A N 1
ATOM 1014 C CA . LYS A 1 121 ? 3.980 5.906 12.730 1.00 80.31 121 LYS A CA 1
ATOM 1015 C C . LYS A 1 121 ? 4.530 5.499 14.099 1.00 80.31 121 LYS A C 1
ATOM 1017 O O . LYS A 1 121 ? 3.753 5.429 15.047 1.00 80.31 121 LYS A O 1
ATOM 1022 N N . GLU A 1 122 ? 5.834 5.257 14.189 1.00 79.50 122 GLU A N 1
ATOM 1023 C CA . GLU A 1 122 ? 6.515 4.832 15.419 1.00 79.50 122 GLU A CA 1
ATOM 1024 C C . GLU A 1 122 ? 6.389 5.885 16.526 1.00 79.50 122 GLU A C 1
ATOM 1026 O O . GLU A 1 122 ? 6.095 5.555 17.677 1.00 79.50 122 GLU A O 1
ATOM 1031 N N . TYR A 1 123 ? 6.502 7.166 16.164 1.00 84.88 123 TYR A N 1
ATOM 1032 C CA . TYR A 1 123 ? 6.247 8.278 17.073 1.00 84.88 123 TYR A CA 1
ATOM 1033 C C . TYR A 1 123 ? 4.818 8.251 17.628 1.00 84.88 123 TYR A C 1
ATOM 1035 O O . TYR A 1 123 ? 4.634 8.338 18.839 1.00 84.88 123 TYR A O 1
ATOM 1043 N N . ILE A 1 124 ? 3.802 8.097 16.770 1.00 85.69 124 ILE A N 1
ATOM 1044 C CA . ILE A 1 124 ? 2.401 8.035 17.212 1.00 85.69 124 ILE A CA 1
ATOM 1045 C C . ILE A 1 124 ? 2.147 6.804 18.088 1.00 85.69 124 ILE A C 1
ATOM 1047 O O . ILE A 1 124 ? 1.437 6.915 19.084 1.00 85.69 124 ILE A O 1
ATOM 1051 N N . GLU A 1 125 ? 2.712 5.643 17.750 1.00 80.50 125 GLU A N 1
ATOM 1052 C CA . GLU A 1 125 ? 2.576 4.432 18.568 1.00 80.50 125 GLU A CA 1
ATOM 1053 C C . GLU A 1 125 ? 3.191 4.635 19.959 1.00 80.50 125 GLU A C 1
ATOM 1055 O O . GLU A 1 125 ? 2.505 4.420 20.960 1.00 80.50 125 GLU A O 1
ATOM 1060 N N . THR A 1 126 ? 4.420 5.153 20.033 1.00 78.62 126 THR A N 1
ATOM 1061 C CA . THR A 1 126 ? 5.099 5.475 21.301 1.00 78.62 126 THR A CA 1
ATOM 1062 C C . THR A 1 126 ? 4.306 6.494 22.119 1.00 78.62 126 THR A C 1
ATOM 1064 O O . THR A 1 126 ? 4.014 6.264 23.290 1.00 78.62 126 THR A O 1
ATOM 1067 N N . TRP A 1 127 ? 3.863 7.581 21.485 1.00 90.69 127 TRP A N 1
ATOM 1068 C CA . TRP A 1 127 ? 3.066 8.629 22.121 1.00 90.69 127 TRP A CA 1
ATOM 1069 C C . TRP A 1 127 ? 1.740 8.098 22.688 1.00 90.69 127 TRP A C 1
ATOM 1071 O O . TRP A 1 127 ? 1.349 8.456 23.799 1.00 90.69 127 TRP A O 1
ATOM 1081 N N . VAL A 1 128 ? 1.060 7.195 21.969 1.00 87.56 128 VAL A N 1
ATOM 1082 C CA . VAL A 1 128 ? -0.150 6.522 22.470 1.00 87.56 128 VAL A CA 1
ATOM 1083 C C . VAL A 1 128 ? 0.162 5.680 23.711 1.00 87.56 128 VAL A C 1
ATOM 1085 O O . VAL A 1 128 ? -0.592 5.740 24.683 1.00 87.56 128 VAL A O 1
ATOM 1088 N N . HIS A 1 129 ? 1.249 4.904 23.702 1.00 80.94 129 HIS A N 1
ATOM 1089 C CA . HIS A 1 129 ? 1.662 4.107 24.863 1.00 80.94 129 HIS A CA 1
ATOM 1090 C C . HIS A 1 129 ? 1.967 4.990 26.084 1.00 80.94 129 HIS A C 1
ATOM 1092 O O . HIS A 1 129 ? 1.491 4.707 27.189 1.00 80.94 129 HIS A O 1
ATOM 1098 N N . GLU A 1 130 ? 2.688 6.092 25.879 1.00 83.56 130 GLU A N 1
ATOM 1099 C CA . GLU A 1 130 ? 3.020 7.048 26.935 1.00 83.56 130 GLU A CA 1
ATOM 1100 C C . GLU A 1 130 ? 1.783 7.743 27.507 1.00 83.56 130 GLU A C 1
ATOM 1102 O O . GLU A 1 130 ? 1.714 7.916 28.718 1.00 83.56 130 GLU A O 1
ATOM 1107 N N . ILE A 1 131 ? 0.780 8.078 26.686 1.00 90.69 131 ILE A N 1
ATOM 1108 C CA . ILE A 1 131 ? -0.472 8.713 27.138 1.00 90.69 131 ILE A CA 1
ATOM 1109 C C . ILE A 1 131 ? -1.433 7.734 27.819 1.00 90.69 131 ILE A C 1
ATOM 1111 O O . ILE A 1 131 ? -2.150 8.122 28.745 1.00 90.69 131 ILE A O 1
ATOM 1115 N N . LYS A 1 132 ? -1.453 6.457 27.421 1.00 86.69 132 LYS A N 1
ATOM 1116 C CA . LYS A 1 132 ? -2.312 5.452 28.071 1.00 86.69 132 LYS A CA 1
ATOM 1117 C C . LYS A 1 132 ? -1.969 5.264 29.550 1.00 86.69 132 LYS A C 1
ATOM 1119 O O . LYS A 1 132 ? -2.869 5.071 30.363 1.00 86.69 132 LYS A O 1
ATOM 1124 N N . THR A 1 133 ? -0.694 5.373 29.912 1.00 85.19 133 THR A N 1
ATOM 1125 C CA . THR A 1 133 ? -0.216 5.201 31.294 1.00 85.19 133 THR A CA 1
ATOM 1126 C C . THR A 1 133 ? -0.811 6.223 32.284 1.00 85.19 133 THR A C 1
ATOM 1128 O O . THR A 1 133 ? -1.428 5.800 33.267 1.00 85.19 133 THR A O 1
ATOM 1131 N N . PRO A 1 134 ? -0.704 7.553 32.070 1.00 89.56 134 PRO A N 1
ATOM 1132 C CA . PRO A 1 134 ? -1.325 8.536 32.949 1.00 89.56 134 PRO A CA 1
ATOM 1133 C C . PRO A 1 134 ? -2.855 8.488 32.891 1.00 89.56 134 PRO A C 1
ATOM 1135 O O . PRO A 1 134 ? -3.483 8.702 33.927 1.00 89.56 134 PRO A O 1
ATOM 1138 N N . ILE A 1 135 ? -3.470 8.154 31.745 1.00 90.38 135 ILE A N 1
ATOM 1139 C CA . ILE A 1 135 ? -4.928 7.942 31.665 1.00 90.38 135 ILE A CA 1
ATOM 1140 C C . ILE A 1 135 ? -5.346 6.812 32.604 1.00 90.38 135 ILE A C 1
ATOM 1142 O O . ILE A 1 135 ? -6.223 7.024 33.434 1.00 90.38 135 ILE A O 1
ATOM 1146 N N . ALA A 1 136 ? -4.690 5.651 32.534 1.00 85.25 136 ALA A N 1
ATOM 1147 C CA . ALA A 1 136 ? -4.994 4.505 33.388 1.00 85.25 136 ALA A CA 1
ATOM 1148 C C . ALA A 1 136 ? -4.794 4.830 34.876 1.00 85.25 136 ALA A C 1
ATOM 1150 O O . ALA A 1 136 ? -5.657 4.522 35.695 1.00 85.25 136 ALA A O 1
ATOM 1151 N N . SER A 1 137 ? -3.700 5.517 35.224 1.00 88.56 137 SER A N 1
ATOM 1152 C CA . SER A 1 137 ? -3.454 5.992 36.594 1.00 88.56 137 SER A CA 1
ATOM 1153 C C . SER A 1 137 ? -4.570 6.920 37.090 1.00 88.56 137 SER A C 1
ATOM 1155 O O . SER A 1 137 ? -5.108 6.738 38.183 1.00 88.56 137 SER A O 1
ATOM 1157 N N . THR A 1 138 ? -4.990 7.874 36.254 1.00 89.38 138 THR A N 1
ATOM 1158 C CA . THR A 1 138 ? -6.082 8.800 36.589 1.00 89.38 138 THR A CA 1
ATOM 1159 C C . THR A 1 138 ? -7.419 8.066 36.692 1.00 89.38 138 THR A C 1
ATOM 1161 O O . THR A 1 138 ? -8.202 8.345 37.594 1.00 89.38 138 THR A O 1
ATOM 1164 N N . MET A 1 139 ? -7.671 7.087 35.820 1.00 87.00 139 MET A N 1
ATOM 1165 C CA . MET A 1 139 ? -8.867 6.243 35.849 1.00 87.00 139 MET A CA 1
ATOM 1166 C C . MET A 1 139 ? -8.965 5.483 37.179 1.00 87.00 139 MET A C 1
ATOM 1168 O O . MET A 1 139 ? -10.005 5.535 37.830 1.00 87.00 139 MET A O 1
ATOM 1172 N N . LEU A 1 140 ? -7.863 4.864 37.626 1.00 87.19 140 LEU A N 1
ATOM 1173 C CA . LEU A 1 140 ? -7.772 4.176 38.921 1.00 87.19 140 LEU A CA 1
ATOM 1174 C C . LEU A 1 140 ? -7.988 5.133 40.098 1.00 87.19 140 LEU A C 1
ATOM 1176 O O . LEU A 1 140 ? -8.691 4.800 41.050 1.00 87.19 140 LEU A O 1
ATOM 1180 N N . PHE A 1 141 ? -7.414 6.338 40.037 1.00 87.56 141 PHE A N 1
ATOM 1181 C CA . PHE A 1 141 ? -7.626 7.360 41.064 1.00 87.56 141 PHE A CA 1
ATOM 1182 C C . PHE A 1 141 ? -9.101 7.765 41.171 1.00 87.56 141 PHE A C 1
ATOM 1184 O O . PHE A 1 141 ? -9.625 7.883 42.279 1.00 87.56 141 PHE A O 1
ATOM 1191 N N . VAL A 1 142 ? -9.777 7.939 40.032 1.00 88.00 142 VAL A N 1
ATOM 1192 C CA . VAL A 1 142 ? -11.207 8.267 39.978 1.00 88.00 142 VAL A CA 1
ATOM 1193 C C . VAL A 1 142 ? -12.071 7.106 40.465 1.00 88.00 142 VAL A C 1
ATOM 1195 O O . VAL A 1 142 ? -13.043 7.336 41.178 1.00 88.00 142 VAL A O 1
ATOM 1198 N N . GLU A 1 143 ? -11.717 5.864 40.135 1.00 83.50 143 GLU A N 1
ATOM 1199 C CA . GLU A 1 143 ? -12.429 4.678 40.625 1.00 83.50 143 GLU A CA 1
ATOM 1200 C C . GLU A 1 143 ? -12.304 4.492 42.138 1.00 83.50 143 GLU A C 1
ATOM 1202 O O . GLU A 1 143 ? -13.300 4.191 42.789 1.00 83.50 143 GLU A O 1
ATOM 1207 N N . ASN A 1 144 ? -11.123 4.741 42.707 1.00 84.88 144 ASN A N 1
ATOM 1208 C CA . ASN A 1 144 ? -10.896 4.644 44.151 1.00 84.88 144 ASN A CA 1
ATOM 1209 C C . ASN A 1 144 ? -11.580 5.763 44.954 1.00 84.88 144 ASN A C 1
ATOM 1211 O O . ASN A 1 144 ? -11.764 5.623 46.159 1.00 84.88 144 ASN A O 1
ATOM 1215 N N . ASN A 1 145 ? -11.938 6.873 44.305 1.00 86.88 145 ASN A N 1
ATOM 1216 C CA . ASN A 1 145 ? -12.558 8.042 44.929 1.00 86.88 145 ASN A CA 1
ATOM 1217 C C . ASN A 1 145 ? -13.948 8.321 44.332 1.00 86.88 145 ASN A C 1
ATOM 1219 O O . ASN A 1 145 ? -14.344 9.476 44.171 1.00 86.88 145 ASN A O 1
ATOM 1223 N N . SER A 1 146 ? -14.695 7.269 43.985 1.00 77.06 146 SER A N 1
ATOM 1224 C CA . SER A 1 146 ? -15.997 7.386 43.312 1.00 77.06 146 SER A CA 1
ATOM 1225 C C . SER A 1 146 ? -17.043 8.182 44.096 1.00 77.06 146 SER A C 1
ATOM 1227 O O . SER A 1 146 ? -17.963 8.732 43.496 1.00 77.06 146 SER A O 1
ATOM 1229 N N . ASP A 1 147 ? -16.902 8.248 45.420 1.00 79.69 147 ASP A N 1
ATOM 1230 C CA . ASP A 1 147 ? -17.856 8.921 46.307 1.00 79.69 147 ASP A CA 1
ATOM 1231 C C . ASP A 1 147 ? -17.639 10.441 46.357 1.00 79.69 147 ASP A C 1
ATOM 1233 O O . ASP A 1 147 ? -18.572 11.202 46.608 1.00 79.69 147 ASP A O 1
ATOM 1237 N N . THR A 1 148 ? -16.408 10.896 46.105 1.00 80.25 148 THR A N 1
ATOM 1238 C CA . THR A 1 148 ? -16.020 12.315 46.147 1.00 80.25 148 THR A CA 1
ATOM 1239 C C . THR A 1 148 ? -15.873 12.923 44.760 1.00 80.25 148 THR A C 1
ATOM 1241 O O . THR A 1 148 ? -16.110 14.120 44.585 1.00 80.25 148 THR A O 1
ATOM 1244 N N . ILE A 1 149 ? -15.496 12.121 43.765 1.00 82.19 149 ILE A N 1
ATOM 1245 C CA . ILE A 1 149 ? -15.268 12.581 42.400 1.00 82.19 149 ILE A CA 1
ATOM 1246 C C . ILE A 1 149 ? -16.537 12.371 41.570 1.00 82.19 149 ILE A C 1
ATOM 1248 O O . ILE A 1 149 ? -16.991 11.239 41.399 1.00 82.19 149 ILE A O 1
ATOM 1252 N N . PRO A 1 150 ? -17.099 13.441 40.982 1.00 83.31 150 PRO A N 1
ATOM 1253 C CA . PRO A 1 150 ? -18.268 13.318 40.129 1.00 83.31 150 PRO A CA 1
ATOM 1254 C C . PRO A 1 150 ? -18.052 12.357 38.952 1.00 83.31 150 PRO A C 1
ATOM 1256 O O . PRO A 1 150 ? -17.064 12.446 38.218 1.00 83.31 150 PRO A O 1
ATOM 1259 N N . GLY A 1 151 ? -19.041 11.497 38.697 1.00 77.44 151 GLY A N 1
ATOM 1260 C CA . GLY A 1 151 ? -18.975 10.479 37.644 1.00 77.44 151 GLY A CA 1
ATOM 1261 C C . GLY A 1 151 ? -18.755 11.013 36.221 1.00 77.44 151 GLY A C 1
ATOM 1262 O O . GLY A 1 151 ? -18.261 10.269 35.376 1.00 77.44 151 GLY A O 1
ATOM 1263 N N . TYR A 1 152 ? -19.044 12.294 35.950 1.00 78.69 152 TYR A N 1
ATOM 1264 C CA . TYR A 1 152 ? -18.768 12.903 34.642 1.00 78.69 152 TYR A CA 1
ATOM 1265 C C . TYR A 1 152 ? -17.263 12.965 34.327 1.00 78.69 152 TYR A C 1
ATOM 1267 O O . TYR A 1 152 ? -16.886 12.917 33.162 1.00 78.69 152 TYR A O 1
ATOM 1275 N N . ILE A 1 153 ? -16.386 13.019 35.341 1.00 84.94 153 ILE A N 1
ATOM 1276 C CA . ILE A 1 153 ? -14.927 13.026 35.136 1.00 84.94 153 ILE A CA 1
ATOM 1277 C C . ILE A 1 153 ? -14.469 11.679 34.573 1.00 84.94 153 ILE A C 1
ATOM 1279 O O . ILE A 1 153 ? -13.668 11.637 33.641 1.00 84.94 153 ILE A O 1
ATOM 1283 N N . LYS A 1 154 ? -15.034 10.576 35.082 1.00 81.38 154 LYS A N 1
ATOM 1284 C CA . LYS A 1 154 ? -14.793 9.235 34.537 1.00 81.38 154 LYS A CA 1
ATOM 1285 C C . LYS A 1 154 ? -15.249 9.136 33.079 1.00 81.38 154 LYS A C 1
ATOM 1287 O O . LYS A 1 154 ? -14.562 8.536 32.260 1.00 81.38 154 LYS A O 1
ATOM 1292 N N . GLU A 1 155 ? -16.389 9.741 32.746 1.00 79.06 155 GLU A N 1
ATOM 1293 C CA . GLU A 1 155 ? -16.898 9.771 31.370 1.00 79.06 155 GLU A CA 1
ATOM 1294 C C . GLU A 1 155 ? -15.985 10.577 30.429 1.00 79.06 155 GLU A C 1
ATOM 1296 O O . GLU A 1 155 ? -15.746 10.143 29.304 1.00 79.06 155 GLU A O 1
ATOM 1301 N N . GLU A 1 156 ? -15.429 11.707 30.874 1.00 83.56 156 GLU A N 1
ATOM 1302 C CA . GLU A 1 156 ? -14.459 12.478 30.082 1.00 83.56 156 GLU A CA 1
ATOM 1303 C C . GLU A 1 156 ? -13.125 11.738 29.902 1.00 83.56 156 GLU A C 1
ATOM 1305 O O . GLU A 1 156 ? -12.593 11.712 28.792 1.00 83.56 156 GLU A O 1
ATOM 1310 N N . LEU A 1 157 ? -12.613 11.063 30.938 1.00 87.00 157 LEU A N 1
ATOM 1311 C CA . LEU A 1 157 ? -11.414 10.219 30.818 1.00 87.00 157 LEU A CA 1
ATOM 1312 C C . LEU A 1 157 ? -11.621 9.075 29.819 1.00 87.00 157 LEU A C 1
ATOM 1314 O O . LEU A 1 157 ? -10.754 8.838 28.977 1.00 87.00 157 LEU A O 1
ATOM 1318 N N . GLN A 1 158 ? -12.792 8.430 29.844 1.00 81.06 158 GLN A N 1
ATOM 1319 C CA . GLN A 1 158 ? -13.134 7.385 28.880 1.00 81.06 158 GLN A CA 1
ATOM 1320 C C . GLN A 1 158 ? -13.176 7.920 27.441 1.00 81.06 158 GLN A C 1
ATOM 1322 O O . GLN A 1 158 ? -12.697 7.251 26.526 1.00 81.06 158 GLN A O 1
ATOM 1327 N N . LYS A 1 159 ? -13.699 9.137 27.225 1.00 81.88 159 LYS A N 1
ATOM 1328 C CA . LYS A 1 159 ? -13.689 9.782 25.899 1.00 81.88 159 LYS A CA 1
ATOM 1329 C C . LYS A 1 159 ? -12.268 10.049 25.408 1.00 81.88 159 LYS A C 1
ATOM 1331 O O . LYS A 1 159 ? -11.992 9.832 24.231 1.00 81.88 159 LYS A O 1
ATOM 1336 N N . ILE A 1 160 ? -11.374 10.514 26.286 1.00 87.75 160 ILE A N 1
ATOM 1337 C CA . ILE A 1 160 ? -9.961 10.731 25.940 1.00 87.75 160 ILE A CA 1
ATOM 1338 C C . ILE A 1 160 ? -9.319 9.404 25.534 1.00 87.75 160 ILE A C 1
ATOM 1340 O O . ILE A 1 160 ? -8.671 9.346 24.489 1.00 87.75 160 ILE A O 1
ATOM 1344 N N . GLU A 1 161 ? -9.536 8.339 26.307 1.00 85.19 161 GLU A N 1
ATOM 1345 C CA . GLU A 1 161 ? -9.035 7.004 25.974 1.00 85.19 161 GLU A CA 1
ATOM 1346 C C . GLU A 1 161 ? -9.544 6.540 24.600 1.00 85.19 161 GLU A C 1
ATOM 1348 O O . GLU A 1 161 ? -8.742 6.152 23.749 1.00 85.19 161 GL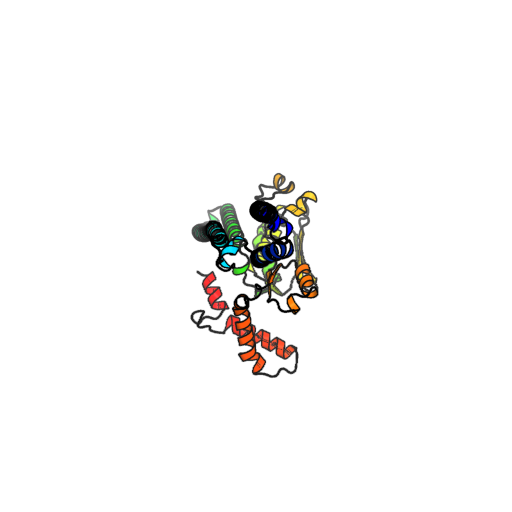U A O 1
ATOM 1353 N N . ASP A 1 162 ? -10.847 6.670 24.329 1.00 79.44 162 ASP A N 1
ATOM 1354 C CA . ASP A 1 162 ? -11.437 6.296 23.040 1.00 79.44 162 ASP A CA 1
ATOM 1355 C C . ASP A 1 162 ? -10.849 7.118 21.868 1.00 79.44 162 ASP A C 1
ATOM 1357 O O . ASP A 1 162 ? -10.641 6.574 20.779 1.00 79.44 162 ASP A O 1
ATOM 1361 N N . TYR A 1 163 ? -10.543 8.410 22.059 1.00 82.25 163 TYR A N 1
ATOM 1362 C CA . TYR A 1 163 ? -9.868 9.228 21.038 1.00 82.25 163 TYR A CA 1
ATOM 1363 C C . TYR A 1 163 ? -8.422 8.785 20.799 1.00 82.25 163 TYR A C 1
ATOM 1365 O O . TYR A 1 163 ? -7.985 8.712 19.648 1.00 82.25 163 TYR A O 1
ATOM 1373 N N . VAL A 1 164 ? -7.687 8.453 21.861 1.00 86.69 164 VAL A N 1
ATOM 1374 C CA . VAL A 1 164 ? -6.314 7.934 21.772 1.00 86.69 164 VAL A CA 1
ATOM 1375 C C . VAL A 1 164 ? -6.296 6.595 21.030 1.00 86.69 164 VAL A C 1
ATOM 1377 O O . VAL A 1 164 ? -5.460 6.383 20.148 1.00 86.69 164 VAL A O 1
ATOM 1380 N N . GLU A 1 165 ? -7.257 5.710 21.304 1.00 80.38 165 GLU A N 1
ATOM 1381 C CA . GLU A 1 165 ? -7.393 4.455 20.562 1.00 80.38 165 GLU A CA 1
ATOM 1382 C C . GLU A 1 165 ? -7.720 4.687 19.086 1.00 80.38 165 GLU A C 1
ATOM 1384 O O . GLU A 1 165 ? -7.112 4.052 18.224 1.00 80.38 165 GLU A O 1
ATOM 1389 N N . GLN A 1 166 ? -8.620 5.620 18.761 1.00 76.81 166 GLN A N 1
ATOM 1390 C CA . GLN A 1 166 ? -8.920 5.969 17.366 1.00 76.81 166 GLN A CA 1
ATOM 1391 C C . GLN A 1 166 ? -7.675 6.427 16.599 1.00 76.81 166 GLN A C 1
ATOM 1393 O O . GLN A 1 166 ? -7.479 6.010 15.454 1.00 76.81 166 GLN A O 1
ATOM 1398 N N . VAL A 1 167 ? -6.813 7.240 17.220 1.00 81.06 167 VAL A N 1
ATOM 1399 C CA . VAL A 1 167 ? -5.542 7.674 16.617 1.00 81.06 167 VAL A CA 1
ATOM 1400 C C . VAL A 1 167 ? -4.627 6.478 16.343 1.00 81.06 167 VAL A C 1
ATOM 1402 O O . VAL A 1 167 ? -4.062 6.381 15.250 1.00 81.06 167 VAL A O 1
ATOM 1405 N N . LEU A 1 168 ? -4.529 5.532 17.281 1.00 78.50 168 LEU A N 1
ATOM 1406 C CA . LEU A 1 168 ? -3.739 4.311 17.103 1.00 78.50 168 LEU A CA 1
ATOM 1407 C C . LEU A 1 168 ? -4.252 3.461 15.934 1.00 78.50 168 LEU A C 1
ATOM 1409 O O . LEU A 1 168 ? -3.470 3.046 15.074 1.00 78.50 168 LEU A O 1
ATOM 1413 N N . TYR A 1 169 ? -5.566 3.228 15.871 1.00 73.50 169 TYR A N 1
ATOM 1414 C CA . TYR A 1 169 ? -6.179 2.488 14.767 1.00 73.50 169 TYR A CA 1
ATOM 1415 C C . TYR A 1 169 ? -5.933 3.193 13.428 1.00 73.50 169 TYR A C 1
ATOM 1417 O O . TYR A 1 169 ? -5.552 2.541 12.455 1.00 73.50 169 TYR A O 1
ATOM 1425 N N . TYR A 1 170 ? -6.055 4.522 13.374 1.00 73.00 170 TYR A N 1
ATOM 1426 C CA . TYR A 1 170 ? -5.780 5.298 12.162 1.00 73.00 170 TYR A CA 1
ATOM 1427 C C . TYR A 1 170 ? -4.316 5.178 11.709 1.00 73.00 170 TYR A C 1
ATOM 1429 O O . TYR A 1 170 ? -4.055 4.937 10.529 1.00 73.00 170 TYR A O 1
ATOM 1437 N N . SER A 1 171 ? -3.365 5.293 12.643 1.00 73.25 171 SER A N 1
ATOM 1438 C CA . SER A 1 171 ? -1.927 5.150 12.371 1.00 73.25 171 SER A CA 1
ATOM 1439 C C . SER A 1 171 ? -1.598 3.782 11.755 1.00 73.25 171 SER A C 1
ATOM 1441 O O . SER A 1 171 ? -0.848 3.680 10.779 1.00 73.25 171 SER A O 1
ATOM 1443 N N . ARG A 1 172 ? -2.241 2.719 12.255 1.00 68.69 172 ARG A N 1
ATOM 1444 C CA . ARG A 1 172 ? -2.050 1.343 11.766 1.00 68.69 172 ARG A CA 1
ATOM 1445 C C . ARG A 1 172 ? -2.740 1.062 10.433 1.00 68.69 172 ARG A C 1
ATOM 1447 O O . ARG A 1 172 ? -2.235 0.279 9.630 1.00 68.69 172 ARG A O 1
ATOM 1454 N N . SER A 1 173 ? -3.860 1.722 10.155 1.00 62.56 173 SER A N 1
ATOM 1455 C CA . SER A 1 173 ? -4.706 1.387 9.007 1.00 62.56 173 SER A CA 1
ATOM 1456 C C . SER A 1 173 ? -4.103 1.739 7.635 1.00 62.56 173 SER A C 1
ATOM 1458 O O . SER A 1 173 ? -4.512 1.187 6.618 1.00 62.56 173 SER A O 1
ATOM 1460 N N . ASN A 1 174 ? -3.062 2.576 7.577 1.00 58.62 174 ASN A N 1
ATOM 1461 C CA . ASN A 1 174 ? -2.353 2.855 6.320 1.00 58.62 174 ASN A CA 1
ATOM 1462 C C . ASN A 1 174 ? -1.478 1.681 5.826 1.00 58.62 174 ASN A C 1
ATOM 1464 O O . ASN A 1 174 ? -1.113 1.657 4.653 1.00 58.62 174 ASN A O 1
ATOM 1468 N N . ASN A 1 175 ? -1.153 0.701 6.680 1.00 54.81 175 ASN A N 1
ATOM 1469 C CA . ASN A 1 175 ? -0.354 -0.481 6.328 1.00 54.81 175 ASN A CA 1
ATOM 1470 C C . ASN A 1 175 ? -1.025 -1.771 6.830 1.00 54.81 175 ASN A C 1
ATOM 1472 O O . ASN A 1 175 ? -0.449 -2.553 7.583 1.00 54.81 175 ASN A O 1
ATOM 1476 N N . VAL A 1 176 ? -2.246 -1.990 6.341 1.00 50.03 176 VAL A N 1
ATOM 1477 C CA . VAL A 1 176 ? -3.148 -3.117 6.636 1.00 50.03 176 VAL A CA 1
ATOM 1478 C C . VAL A 1 176 ? -2.418 -4.474 6.658 1.00 50.03 176 VAL A C 1
ATOM 1480 O O . VAL A 1 176 ? -2.595 -5.265 7.569 1.00 50.03 176 VAL A O 1
ATOM 1483 N N . ASN A 1 177 ? -1.524 -4.754 5.711 1.00 49.03 177 ASN A N 1
ATOM 1484 C CA . ASN A 1 177 ? -1.100 -6.130 5.409 1.00 49.03 177 ASN A CA 1
ATOM 1485 C C . ASN A 1 177 ? -0.266 -6.866 6.477 1.00 49.03 177 ASN A C 1
ATOM 1487 O O . ASN A 1 177 ? -0.114 -8.082 6.362 1.00 49.03 177 ASN A O 1
ATOM 1491 N N . LYS A 1 178 ? 0.321 -6.183 7.469 1.00 49.12 178 LYS A N 1
ATOM 1492 C CA . LYS A 1 178 ? 1.231 -6.834 8.437 1.00 49.12 178 LYS A CA 1
ATOM 1493 C C . LYS A 1 178 ? 0.601 -7.120 9.802 1.00 49.12 178 LYS A C 1
ATOM 1495 O O . LYS A 1 178 ? 1.052 -8.043 10.481 1.00 49.12 178 LYS A O 1
ATOM 1500 N N . ASP A 1 179 ? -0.490 -6.438 10.143 1.00 52.88 179 ASP A N 1
ATOM 1501 C CA . ASP A 1 179 ? -0.945 -6.363 11.537 1.00 52.88 179 ASP A CA 1
ATOM 1502 C C . ASP A 1 179 ? -2.263 -7.123 11.810 1.00 52.88 179 ASP A C 1
ATOM 1504 O O . ASP A 1 179 ? -2.648 -7.244 12.968 1.00 52.88 179 ASP A O 1
ATOM 1508 N N . TYR A 1 180 ? -2.940 -7.693 10.798 1.00 63.53 180 TYR A N 1
ATOM 1509 C CA . TYR A 1 180 ? -4.136 -8.528 11.035 1.00 63.53 180 TYR A CA 1
ATOM 1510 C C . TYR A 1 180 ? -3.767 -9.916 11.541 1.00 63.53 180 TYR A C 1
ATOM 1512 O O . TYR A 1 180 ? -2.981 -10.638 10.914 1.00 63.53 180 TYR A O 1
ATOM 1520 N N . ILE A 1 181 ? -4.433 -10.327 12.618 1.00 64.94 181 ILE A N 1
ATOM 1521 C CA . ILE A 1 181 ? -4.436 -11.711 13.089 1.00 64.94 181 ILE A CA 1
ATOM 1522 C C . ILE A 1 181 ? -5.781 -12.313 12.710 1.00 64.94 181 ILE A C 1
ATOM 1524 O O . ILE A 1 181 ? -6.750 -12.249 13.464 1.00 64.94 181 ILE A O 1
ATOM 1528 N N . VAL A 1 182 ? -5.843 -12.884 11.509 1.00 74.94 182 VAL A N 1
ATOM 1529 C CA . VAL A 1 182 ? -7.040 -13.588 11.049 1.00 74.94 182 VAL A CA 1
ATOM 1530 C C . VAL A 1 182 ? -7.170 -14.881 11.847 1.00 74.94 182 VAL A C 1
ATOM 1532 O O . VAL A 1 182 ? -6.378 -15.805 11.672 1.00 74.94 182 VAL A O 1
ATOM 1535 N N . LYS A 1 183 ? -8.171 -14.944 12.722 1.00 81.50 183 LYS A N 1
ATOM 1536 C CA . LYS A 1 183 ? -8.527 -16.144 13.485 1.00 81.50 183 LYS A CA 1
ATOM 1537 C C . LYS A 1 183 ? -10.030 -16.380 13.442 1.00 81.50 183 LYS A C 1
ATOM 1539 O O . LYS A 1 183 ? -10.797 -15.459 13.169 1.00 81.50 183 LYS A O 1
ATOM 1544 N N . SER A 1 184 ? -10.455 -17.613 13.701 1.00 87.38 184 SER A N 1
ATOM 1545 C CA . SER A 1 184 ? -11.872 -17.917 13.896 1.00 87.38 184 SER A CA 1
ATOM 1546 C C . SER A 1 184 ? -12.352 -17.346 15.230 1.00 87.38 184 SER A C 1
ATOM 1548 O O . SER A 1 184 ? -11.719 -17.583 16.261 1.00 87.38 184 SER A O 1
ATOM 1550 N N . PHE A 1 185 ? -13.470 -16.628 15.234 1.00 89.88 185 PHE A N 1
ATOM 1551 C CA . PHE A 1 185 ? -14.132 -16.174 16.459 1.00 89.88 185 PHE A CA 1
ATOM 1552 C C . PHE A 1 185 ? -15.654 -16.113 16.284 1.00 89.88 185 PHE A C 1
ATOM 1554 O O . PHE A 1 185 ? -16.160 -16.032 15.164 1.00 89.88 185 PHE A O 1
ATOM 1561 N N . SER A 1 186 ? -16.380 -16.157 17.406 1.00 92.75 186 SER A N 1
ATOM 1562 C CA . SER A 1 186 ? -17.835 -15.974 17.431 1.00 92.75 186 SER A CA 1
ATOM 1563 C C . SER A 1 186 ? -18.173 -14.498 17.233 1.00 92.75 186 SER A C 1
ATOM 1565 O O . SER A 1 186 ? -17.804 -13.651 18.055 1.00 92.75 186 SER A O 1
ATOM 1567 N N . LEU A 1 187 ? -18.886 -14.200 16.146 1.00 91.44 187 LEU A N 1
ATOM 1568 C CA . LEU A 1 187 ? -19.355 -12.854 15.834 1.00 91.44 187 LEU A CA 1
ATOM 1569 C C . LEU A 1 187 ? -20.335 -12.351 16.902 1.00 91.44 187 LEU A C 1
ATOM 1571 O O . LEU A 1 187 ? -20.279 -11.183 17.289 1.00 91.44 187 LEU A O 1
ATOM 1575 N N . GLU A 1 188 ? -21.168 -13.245 17.439 1.00 91.81 188 GLU A N 1
ATOM 1576 C CA . GLU A 1 188 ? -22.094 -12.940 18.527 1.00 91.81 188 GLU A CA 1
ATOM 1577 C C . GLU A 1 188 ? -21.371 -12.391 19.760 1.00 91.81 188 GLU A C 1
ATOM 1579 O O . GLU A 1 188 ? -21.768 -11.358 20.304 1.00 91.81 188 GLU A O 1
ATOM 1584 N N . ASN A 1 189 ? -20.281 -13.037 20.181 1.00 91.12 189 ASN A N 1
ATOM 1585 C CA . ASN A 1 189 ? -19.515 -12.595 21.346 1.00 91.12 189 ASN A CA 1
ATOM 1586 C C . ASN A 1 189 ? -18.957 -11.179 21.156 1.00 91.12 189 ASN A C 1
ATOM 1588 O O . ASN A 1 189 ? -19.053 -10.354 22.069 1.00 91.12 189 ASN A O 1
ATOM 1592 N N . SER A 1 190 ? -18.429 -10.872 19.969 1.00 91.19 190 SER A N 1
ATOM 1593 C CA . SER A 1 190 ? -17.932 -9.532 19.641 1.00 91.19 190 SER A CA 1
ATOM 1594 C C . SER A 1 190 ? -19.056 -8.492 19.612 1.00 91.19 190 SER A C 1
ATOM 1596 O O . SER A 1 190 ? -18.914 -7.430 20.221 1.00 91.19 190 SER A O 1
ATOM 1598 N N . ILE A 1 191 ? -20.206 -8.801 18.999 1.00 91.56 191 ILE A N 1
ATOM 1599 C CA . ILE A 1 191 ? -21.378 -7.908 18.980 1.00 91.56 191 ILE A CA 1
ATOM 1600 C C . ILE A 1 191 ? -21.869 -7.630 20.405 1.00 91.56 191 ILE A C 1
ATOM 1602 O O . ILE A 1 191 ? -22.033 -6.473 20.798 1.00 91.56 191 ILE A O 1
ATOM 1606 N N . ARG A 1 192 ? -22.055 -8.675 21.221 1.00 91.25 192 ARG A N 1
ATOM 1607 C CA . ARG A 1 192 ? -22.511 -8.536 22.613 1.00 91.25 192 ARG A CA 1
ATOM 1608 C C . ARG A 1 192 ? -21.534 -7.725 23.456 1.00 91.25 192 ARG A C 1
ATOM 1610 O O . ARG A 1 192 ? -21.970 -6.943 24.300 1.00 91.25 192 ARG A O 1
ATOM 1617 N N . LYS A 1 193 ? -20.227 -7.876 23.232 1.00 91.62 193 LYS A N 1
ATOM 1618 C CA . LYS A 1 193 ? -19.193 -7.087 23.911 1.00 91.62 193 LYS A CA 1
ATOM 1619 C C . LYS A 1 193 ? -19.292 -5.600 23.559 1.00 91.62 193 LYS A C 1
ATOM 1621 O O . LYS A 1 193 ? -19.262 -4.770 24.466 1.00 91.62 193 LYS A O 1
ATOM 1626 N N . VAL A 1 194 ? -19.490 -5.265 22.282 1.00 90.62 194 VAL A N 1
ATOM 1627 C CA . VAL A 1 194 ? -19.692 -3.875 21.831 1.00 90.62 194 VAL A CA 1
ATOM 1628 C C . VAL A 1 194 ? -20.982 -3.277 22.401 1.00 90.62 194 VAL A C 1
ATOM 1630 O O . VAL A 1 194 ? -20.973 -2.145 22.887 1.00 90.62 194 VAL A O 1
ATOM 1633 N N . ILE A 1 195 ? -22.082 -4.037 22.408 1.00 90.94 195 ILE A N 1
ATOM 1634 C CA . ILE A 1 195 ? -23.356 -3.591 22.995 1.00 90.94 195 ILE A CA 1
ATOM 1635 C C . ILE A 1 195 ? -23.194 -3.326 24.496 1.00 90.94 195 ILE A C 1
ATOM 1637 O O . ILE A 1 195 ? -23.628 -2.284 24.982 1.00 90.94 195 ILE A O 1
ATOM 1641 N N . ARG A 1 196 ? -22.518 -4.222 25.229 1.00 89.69 196 ARG A N 1
ATOM 1642 C CA . ARG A 1 196 ? -22.218 -4.031 26.658 1.00 89.69 196 ARG A CA 1
ATOM 1643 C C . ARG A 1 196 ? -21.370 -2.785 26.904 1.00 89.69 196 ARG A C 1
ATOM 1645 O O . ARG A 1 196 ? -21.705 -2.024 27.807 1.00 89.69 196 ARG A O 1
ATOM 1652 N N . LYS A 1 197 ? -20.336 -2.538 26.084 1.00 86.12 197 LYS A N 1
ATOM 1653 C CA . LYS A 1 197 ? -19.498 -1.325 26.177 1.00 86.12 197 LYS A CA 1
ATOM 1654 C C . LYS A 1 197 ? -20.339 -0.044 26.061 1.00 86.12 197 LYS A C 1
ATOM 1656 O O . LYS A 1 197 ? -20.084 0.915 26.778 1.00 86.12 197 LYS A O 1
ATOM 1661 N N . ASN A 1 198 ? -21.371 -0.043 25.214 1.00 87.62 198 ASN A N 1
ATOM 1662 C CA . ASN A 1 198 ? -22.215 1.130 24.949 1.00 87.62 198 ASN A CA 1
ATOM 1663 C C . ASN A 1 198 ? -23.556 1.143 25.709 1.00 87.62 198 ASN A C 1
ATOM 1665 O O . ASN A 1 198 ? -24.375 2.039 25.494 1.00 87.62 198 ASN A O 1
ATOM 1669 N N . ALA A 1 199 ? -23.797 0.184 26.610 1.00 86.19 199 ALA A N 1
ATOM 1670 C CA . ALA A 1 199 ? -25.105 -0.026 27.233 1.00 86.19 199 ALA A CA 1
ATOM 1671 C C . ALA A 1 199 ? -25.632 1.217 27.966 1.00 86.19 199 ALA A C 1
ATOM 1673 O O . ALA A 1 199 ? -26.803 1.565 27.831 1.00 86.19 199 ALA A O 1
ATOM 1674 N N . ARG A 1 200 ? -24.761 1.932 28.689 1.00 84.19 200 ARG A N 1
ATOM 1675 C CA . ARG A 1 200 ? -25.136 3.143 29.437 1.00 84.19 200 ARG A CA 1
ATOM 1676 C C . ARG A 1 200 ? -25.666 4.247 28.516 1.00 84.19 200 ARG A C 1
ATOM 1678 O O . ARG A 1 200 ? -26.696 4.847 28.809 1.00 84.19 200 ARG A O 1
ATOM 1685 N N . SER A 1 201 ? -25.014 4.462 27.374 1.00 83.81 201 SER A N 1
ATOM 1686 C CA . SER A 1 201 ? -25.437 5.438 26.363 1.00 83.81 201 SER A CA 1
ATOM 1687 C C . SER A 1 201 ? -26.778 5.062 25.731 1.00 83.81 201 SER A C 1
ATOM 1689 O O . SER A 1 201 ? -27.629 5.930 25.534 1.00 83.81 201 SER A O 1
ATOM 1691 N N . CYS A 1 202 ? -26.996 3.769 25.470 1.00 86.50 202 CYS A N 1
ATOM 1692 C CA . CYS A 1 202 ? -28.273 3.260 24.971 1.00 86.50 202 CYS A CA 1
ATOM 1693 C C . CYS A 1 202 ? -29.406 3.471 25.983 1.00 86.50 202 CYS A C 1
ATOM 1695 O O . CYS A 1 202 ? -30.471 3.948 25.602 1.00 86.50 202 CYS A O 1
ATOM 1697 N N . ILE A 1 203 ? -29.169 3.186 27.269 1.00 85.06 203 ILE A N 1
ATOM 1698 C CA . ILE A 1 203 ? -30.154 3.375 28.347 1.00 85.06 203 ILE A CA 1
ATOM 1699 C C . ILE A 1 203 ? -30.504 4.857 28.507 1.00 85.06 203 ILE A C 1
ATOM 1701 O O . ILE A 1 203 ? -31.683 5.207 28.533 1.00 85.06 203 ILE A O 1
ATOM 1705 N N . ASN A 1 204 ? -29.498 5.737 28.533 1.00 82.38 204 ASN A N 1
ATOM 1706 C CA . ASN A 1 204 ? -29.702 7.182 28.667 1.00 82.38 204 ASN A CA 1
ATOM 1707 C C . ASN A 1 204 ? -30.568 7.755 27.536 1.00 82.38 204 ASN A C 1
ATOM 1709 O O . ASN A 1 204 ? -31.400 8.628 27.774 1.00 82.38 204 ASN A O 1
ATOM 1713 N N . LYS A 1 205 ? -30.398 7.245 26.311 1.00 83.44 205 LYS A N 1
ATOM 1714 C CA . LYS A 1 205 ? -31.199 7.633 25.143 1.00 83.44 205 LYS A CA 1
ATOM 1715 C C . LYS A 1 205 ? -32.443 6.762 24.912 1.00 83.44 205 LYS A C 1
ATOM 1717 O O . LYS A 1 205 ? -33.126 6.961 23.914 1.00 83.44 205 LYS A O 1
ATOM 1722 N N . LYS A 1 206 ? -32.751 5.821 25.815 1.00 87.94 206 LYS A N 1
ATOM 1723 C CA . LYS A 1 206 ? -33.884 4.877 25.717 1.00 87.94 206 LYS A CA 1
ATOM 1724 C C . LYS A 1 206 ? -33.930 4.114 24.382 1.00 87.94 206 LYS A C 1
ATOM 1726 O O . LYS A 1 206 ? -34.995 3.921 23.802 1.00 87.94 206 LYS A O 1
ATOM 1731 N N . ILE A 1 207 ? -32.766 3.694 23.893 1.00 89.81 207 ILE A N 1
ATOM 1732 C CA . ILE A 1 207 ? -32.625 2.966 22.629 1.00 89.81 207 ILE A CA 1
ATOM 1733 C C . ILE A 1 207 ? -32.974 1.493 22.837 1.00 89.81 207 ILE A C 1
ATOM 1735 O O . ILE A 1 207 ? -32.387 0.824 23.688 1.00 89.81 207 ILE A O 1
ATOM 1739 N N . THR A 1 208 ? -33.891 0.977 22.022 1.00 90.19 208 THR A N 1
ATOM 1740 C CA . THR A 1 208 ? -34.239 -0.449 21.988 1.00 90.19 208 THR A CA 1
ATOM 1741 C C . THR A 1 208 ? -33.265 -1.196 21.082 1.00 90.19 208 THR A C 1
ATOM 1743 O O . THR A 1 208 ? -33.092 -0.829 19.922 1.00 90.19 208 THR A O 1
ATOM 1746 N N . ILE A 1 209 ? -32.617 -2.245 21.590 1.00 90.75 209 ILE A N 1
ATOM 1747 C CA . ILE A 1 209 ? -31.681 -3.062 20.808 1.00 90.75 209 ILE A CA 1
ATOM 1748 C C . ILE A 1 209 ? -32.344 -4.393 20.480 1.00 90.75 209 ILE A C 1
ATOM 1750 O O . ILE A 1 209 ? -32.623 -5.180 21.384 1.00 90.75 209 ILE A O 1
ATOM 1754 N N . ASN A 1 210 ? -32.545 -4.657 19.191 1.00 90.75 210 ASN A N 1
ATOM 1755 C CA . ASN A 1 210 ? -33.085 -5.922 18.711 1.00 90.75 210 ASN A CA 1
ATOM 1756 C C . ASN A 1 210 ? -31.955 -6.750 18.102 1.00 90.75 210 ASN A C 1
ATOM 1758 O O . ASN A 1 210 ? -31.295 -6.323 17.155 1.00 90.75 210 ASN A O 1
ATOM 1762 N N . ILE A 1 211 ? -31.732 -7.938 18.657 1.00 88.69 211 ILE A N 1
ATOM 1763 C CA . ILE A 1 211 ? -30.712 -8.873 18.186 1.00 88.69 211 ILE A CA 1
ATOM 1764 C C . ILE A 1 211 ? -31.423 -10.034 17.496 1.00 88.69 211 ILE A C 1
ATOM 1766 O O . ILE A 1 211 ? -32.187 -10.756 18.135 1.00 88.69 211 ILE A O 1
ATOM 1770 N N . GLY A 1 212 ? -31.189 -10.179 16.194 1.00 87.25 212 GLY A N 1
ATOM 1771 C CA . GLY A 1 212 ? -31.682 -11.286 15.383 1.00 87.25 212 GLY A CA 1
ATOM 1772 C C . GLY A 1 212 ? -30.726 -12.479 15.391 1.00 87.25 212 GLY A C 1
ATOM 1773 O O . GLY A 1 212 ? -30.048 -12.762 16.378 1.00 87.25 212 GLY A O 1
ATOM 1774 N N . ASN A 1 213 ? -30.657 -13.184 14.262 1.00 85.94 213 ASN A N 1
ATOM 1775 C CA . ASN A 1 213 ? -29.727 -14.294 14.087 1.00 85.94 213 ASN A CA 1
ATOM 1776 C C . ASN A 1 213 ? -28.294 -13.767 13.915 1.00 85.94 213 ASN A C 1
ATOM 1778 O O . ASN A 1 213 ? -27.995 -13.162 12.889 1.00 85.94 213 ASN A O 1
ATOM 1782 N N . ILE A 1 214 ? -27.431 -13.969 14.912 1.00 86.50 214 ILE A N 1
ATOM 1783 C CA . ILE A 1 214 ? -26.026 -13.520 14.896 1.00 86.50 214 ILE A CA 1
ATOM 1784 C C . ILE A 1 214 ? -25.030 -14.614 15.315 1.00 86.50 214 ILE A C 1
ATOM 1786 O O . ILE A 1 214 ? -23.830 -14.339 15.413 1.00 86.50 214 ILE A O 1
ATOM 1790 N N . ASP A 1 215 ? -25.505 -15.840 15.563 1.00 88.00 215 ASP A N 1
ATOM 1791 C CA . ASP A 1 215 ? -24.666 -16.957 16.008 1.00 88.00 215 ASP A CA 1
ATOM 1792 C C . ASP A 1 215 ? -23.899 -17.563 14.826 1.00 88.00 215 ASP A C 1
ATOM 1794 O O . ASP A 1 215 ? -24.293 -18.548 14.192 1.00 88.00 215 ASP A O 1
ATOM 1798 N N . HIS A 1 216 ? -22.797 -16.901 14.484 1.00 88.81 216 HIS A N 1
ATOM 1799 C CA . HIS A 1 216 ? -21.914 -17.313 13.408 1.00 88.81 216 HIS A CA 1
ATOM 1800 C C . HIS A 1 216 ? -20.449 -17.217 13.815 1.00 88.81 216 HIS A C 1
ATOM 1802 O O . HIS A 1 216 ? -20.010 -16.279 14.486 1.00 88.81 216 HIS A O 1
ATOM 1808 N N . THR A 1 217 ? -19.666 -18.182 13.338 1.00 88.50 217 THR A N 1
ATOM 1809 C CA . THR A 1 217 ? -18.206 -18.151 13.439 1.00 88.50 217 THR A CA 1
ATOM 1810 C C . THR A 1 217 ? -17.627 -17.543 12.166 1.00 88.50 217 THR A C 1
ATOM 1812 O O . THR A 1 217 ? -17.931 -17.998 11.063 1.00 88.50 217 THR A O 1
ATOM 1815 N N . VAL A 1 218 ? -16.788 -16.516 12.313 1.00 89.50 218 VAL A N 1
ATOM 1816 C CA . VAL A 1 218 ? -16.145 -15.795 11.202 1.00 89.50 218 VAL A CA 1
ATOM 1817 C C . VAL A 1 218 ? -14.624 -15.835 11.333 1.00 89.50 218 VAL A C 1
ATOM 1819 O O . VAL A 1 218 ? -14.093 -15.940 12.437 1.00 89.50 218 VAL A O 1
ATOM 1822 N N . TYR A 1 219 ? -13.919 -15.726 10.205 1.00 83.62 219 TYR A N 1
ATOM 1823 C CA . TYR A 1 219 ? -12.458 -15.642 10.155 1.00 83.62 219 TYR A CA 1
ATOM 1824 C C . TYR A 1 219 ? -12.038 -14.202 9.864 1.00 83.62 219 TYR A C 1
ATOM 1826 O O . TYR A 1 219 ? -12.146 -13.739 8.730 1.00 83.62 219 TYR A O 1
ATOM 1834 N N . SER A 1 220 ? -11.585 -13.478 10.883 1.00 85.31 220 SER A N 1
ATOM 1835 C CA . SER A 1 220 ? -11.070 -12.108 10.748 1.00 85.31 220 SER A CA 1
ATOM 1836 C C . SER A 1 220 ? -10.235 -11.745 11.979 1.00 85.31 220 SER A C 1
ATOM 1838 O O . SER A 1 220 ? -9.957 -12.603 12.816 1.00 85.31 220 SER A O 1
ATOM 1840 N N . ASP A 1 221 ? -9.824 -10.489 12.096 1.00 82.56 221 ASP A N 1
ATOM 1841 C CA . ASP A 1 221 ? -9.248 -9.959 13.327 1.00 82.56 221 ASP A CA 1
ATOM 1842 C C . ASP A 1 221 ? -10.373 -9.458 14.252 1.00 82.56 221 ASP A C 1
ATOM 1844 O O . ASP A 1 221 ? -11.059 -8.488 13.905 1.00 82.56 221 ASP A O 1
ATOM 1848 N N . PRO A 1 222 ? -10.585 -10.084 15.428 1.00 85.31 222 PRO A N 1
ATOM 1849 C CA . PRO A 1 222 ? -11.686 -9.704 16.304 1.00 85.31 222 PRO A CA 1
ATOM 1850 C C . PRO A 1 222 ? -11.584 -8.267 16.805 1.00 85.31 222 PRO A C 1
ATOM 1852 O O . PRO A 1 222 ? -12.615 -7.628 16.972 1.00 85.31 222 PRO A O 1
ATOM 1855 N N . LYS A 1 223 ? -10.374 -7.729 17.029 1.00 82.06 223 LYS A N 1
ATOM 1856 C CA . LYS A 1 223 ? -10.213 -6.356 17.534 1.00 82.06 223 LYS A CA 1
ATOM 1857 C C . LYS A 1 223 ? -10.659 -5.347 16.484 1.00 82.06 223 LYS A C 1
ATOM 1859 O O . LYS A 1 223 ? -11.374 -4.403 16.805 1.00 82.06 223 LYS A O 1
ATOM 1864 N N . TRP A 1 224 ? -10.286 -5.574 15.225 1.00 79.75 224 TRP A N 1
ATOM 1865 C CA . TRP A 1 224 ? -10.726 -4.727 14.116 1.00 79.75 224 TRP A CA 1
ATOM 1866 C C . TRP A 1 224 ? -12.228 -4.830 13.867 1.00 79.75 224 TRP A C 1
ATOM 1868 O O . TRP A 1 224 ? -12.877 -3.808 13.654 1.00 79.75 224 TRP A O 1
ATOM 1878 N N . VAL A 1 225 ? -12.796 -6.037 13.927 1.00 86.19 225 VAL A N 1
ATOM 1879 C CA . VAL A 1 225 ? -14.246 -6.221 13.781 1.00 86.19 225 VAL A CA 1
ATOM 1880 C C . VAL A 1 225 ? -14.999 -5.547 14.931 1.00 86.19 225 VAL A C 1
ATOM 1882 O O . VAL A 1 225 ? -15.938 -4.797 14.675 1.00 86.19 225 VAL A O 1
ATOM 1885 N N . GLU A 1 226 ? -14.556 -5.722 16.178 1.00 86.94 226 GLU A N 1
ATOM 1886 C CA . GLU A 1 226 ? -15.116 -5.025 17.345 1.00 86.94 226 GLU A CA 1
ATOM 1887 C C . GLU A 1 226 ? -15.029 -3.501 17.194 1.00 86.94 226 GLU A C 1
ATOM 1889 O O . GLU A 1 226 ? -16.010 -2.809 17.461 1.00 86.94 226 GLU A O 1
ATOM 1894 N N . PHE A 1 227 ? -13.897 -2.974 16.717 1.00 82.06 227 PHE A N 1
ATOM 1895 C CA . PHE A 1 227 ? -13.722 -1.543 16.468 1.00 82.06 227 PHE A CA 1
ATOM 1896 C C . PHE A 1 227 ? -14.710 -1.015 15.419 1.00 82.06 227 PHE A C 1
ATOM 1898 O O . PHE A 1 227 ? -15.378 -0.012 15.670 1.00 82.06 227 PHE A O 1
ATOM 1905 N N . ILE A 1 228 ? -14.850 -1.697 14.277 1.00 82.38 228 ILE A N 1
ATOM 1906 C CA . ILE A 1 228 ? -15.763 -1.291 13.195 1.00 82.38 228 ILE A CA 1
ATOM 1907 C C . ILE A 1 228 ? -17.216 -1.308 13.679 1.00 82.38 228 ILE A C 1
ATOM 1909 O O . ILE A 1 228 ? -17.935 -0.324 13.499 1.00 82.38 228 ILE A O 1
ATOM 1913 N N . ILE A 1 229 ? -17.642 -2.392 14.337 1.00 87.25 229 ILE A N 1
ATOM 1914 C CA . ILE A 1 229 ? -19.001 -2.501 14.885 1.00 87.25 229 ILE A CA 1
ATOM 1915 C C . ILE A 1 229 ? -19.235 -1.386 15.910 1.00 87.25 229 ILE A C 1
ATOM 1917 O O . ILE A 1 229 ? -20.275 -0.731 15.875 1.00 87.25 229 ILE A O 1
ATOM 1921 N N . ASN A 1 230 ? -18.259 -1.114 16.783 1.00 85.62 230 ASN A N 1
ATOM 1922 C CA . ASN A 1 230 ? -18.356 -0.044 17.771 1.00 85.62 230 ASN A CA 1
ATOM 1923 C C . ASN A 1 230 ? -18.519 1.336 17.123 1.00 85.62 230 ASN A C 1
ATOM 1925 O O . ASN A 1 230 ? -19.353 2.112 17.580 1.00 85.62 230 ASN A O 1
ATOM 1929 N N . GLN A 1 231 ? -17.789 1.637 16.046 1.00 78.56 231 GLN A N 1
ATOM 1930 C CA . GLN A 1 231 ? -17.950 2.904 15.327 1.00 78.56 231 GLN A CA 1
ATOM 1931 C C . GLN A 1 231 ? -19.356 3.061 14.742 1.00 78.56 231 GLN A C 1
ATOM 1933 O O . GLN A 1 231 ? -19.956 4.129 14.861 1.00 78.56 231 GLN A O 1
ATOM 1938 N N . ILE A 1 232 ? -19.910 2.004 14.144 1.00 82.69 232 ILE A N 1
ATOM 1939 C CA . ILE A 1 232 ? -21.268 2.047 13.587 1.00 82.69 232 ILE A CA 1
ATOM 1940 C C . ILE A 1 232 ? -22.287 2.250 14.715 1.00 82.69 232 ILE A C 1
ATOM 1942 O O . ILE A 1 232 ? -23.080 3.186 14.655 1.00 82.69 232 ILE A O 1
ATOM 1946 N N . VAL A 1 233 ? -22.201 1.462 15.792 1.00 84.56 233 VAL A N 1
ATOM 1947 C CA . VAL A 1 233 ? -23.118 1.547 16.943 1.00 84.56 233 VAL A CA 1
ATOM 1948 C C . VAL A 1 233 ? -23.069 2.922 17.614 1.00 84.56 233 VAL A C 1
ATOM 1950 O O . VAL A 1 233 ? -24.117 3.508 17.879 1.00 84.56 233 VAL A O 1
ATOM 1953 N N . VAL A 1 234 ? -21.879 3.483 17.855 1.00 82.31 234 VAL A N 1
ATOM 1954 C CA . VAL A 1 234 ? -21.733 4.826 18.446 1.00 82.31 234 VAL A CA 1
ATOM 1955 C C . VAL A 1 234 ? -22.372 5.891 17.555 1.00 82.31 234 VAL A C 1
ATOM 1957 O O . VAL A 1 234 ? -23.036 6.794 18.067 1.00 82.31 234 VAL A O 1
ATOM 1960 N N . ASN A 1 235 ? -22.232 5.781 16.231 1.00 79.38 235 ASN A N 1
ATOM 1961 C CA . ASN A 1 235 ? -22.882 6.704 15.303 1.00 79.38 235 ASN A CA 1
ATOM 1962 C C . ASN A 1 235 ? -24.409 6.538 15.306 1.00 79.38 235 ASN A C 1
ATOM 1964 O O . ASN A 1 235 ? -25.110 7.545 15.409 1.00 79.38 235 ASN A O 1
ATOM 1968 N N . SER A 1 236 ? -24.930 5.311 15.312 1.00 83.19 236 SER A N 1
ATOM 1969 C CA . SER A 1 236 ? -26.373 5.057 15.435 1.00 83.19 236 SER A CA 1
ATOM 1970 C C . SER A 1 236 ? -26.954 5.619 16.742 1.00 83.19 236 SER A C 1
ATOM 1972 O O . SER A 1 236 ? -28.024 6.224 16.734 1.00 83.19 236 SER A O 1
ATOM 1974 N N . ILE A 1 237 ? -26.228 5.520 17.865 1.00 83.06 237 ILE A N 1
ATOM 1975 C CA . ILE A 1 237 ? -26.621 6.152 19.138 1.00 83.06 237 ILE A CA 1
ATOM 1976 C C . ILE A 1 237 ? -26.564 7.678 19.023 1.00 83.06 237 ILE A C 1
ATOM 1978 O O . ILE A 1 237 ? -27.446 8.381 19.514 1.00 83.06 237 ILE A O 1
ATOM 1982 N N . LYS A 1 238 ? -25.515 8.229 18.407 1.00 79.12 238 LYS A N 1
ATOM 1983 C CA . LYS A 1 238 ? -25.312 9.678 18.288 1.00 79.12 238 LYS A CA 1
ATOM 1984 C C . LYS A 1 238 ? -26.425 10.343 17.477 1.00 79.12 238 LYS A C 1
ATOM 1986 O O . LYS A 1 238 ? -26.962 11.350 17.936 1.00 79.12 238 LYS A O 1
ATOM 1991 N N . TYR A 1 239 ? -26.787 9.748 16.343 1.00 78.00 239 TYR A N 1
ATOM 1992 C CA . TYR A 1 239 ? -27.758 10.264 15.372 1.00 78.00 239 TYR A CA 1
ATOM 1993 C C . TYR A 1 239 ? -29.175 9.676 15.537 1.00 78.00 239 TYR A C 1
ATOM 1995 O O . TYR A 1 239 ? -30.004 9.760 14.626 1.00 78.00 239 TYR A O 1
ATOM 2003 N N . SER A 1 240 ? -29.470 9.098 16.706 1.00 82.81 240 SER A N 1
ATOM 2004 C CA . SER A 1 240 ? -30.790 8.570 17.058 1.00 82.81 240 SER A CA 1
ATOM 2005 C C . SER A 1 240 ? -31.860 9.671 17.103 1.00 82.81 240 SER A C 1
ATOM 2007 O O . SER A 1 240 ? -31.592 10.786 17.557 1.00 82.81 240 SER A O 1
ATOM 2009 N N . LYS A 1 241 ? -33.098 9.348 16.708 1.00 78.31 241 LYS A N 1
ATOM 2010 C CA . LYS A 1 241 ? -34.264 10.231 16.896 1.00 78.31 241 LYS A CA 1
ATOM 2011 C C . LYS A 1 241 ? -34.715 10.264 18.363 1.00 78.31 241 LYS A C 1
ATOM 2013 O O . LYS A 1 241 ? -34.344 9.398 19.150 1.00 78.31 241 LYS A O 1
ATOM 2018 N N . ASN A 1 242 ? -35.536 11.257 18.714 1.00 73.44 242 ASN A N 1
ATOM 2019 C CA . ASN A 1 242 ? -36.121 11.386 20.057 1.00 73.44 242 ASN A CA 1
ATOM 2020 C C . ASN A 1 242 ? -37.292 10.416 20.300 1.00 73.44 242 ASN A C 1
ATOM 2022 O O . ASN A 1 242 ? -37.593 10.102 21.449 1.00 73.44 242 ASN A O 1
ATOM 2026 N N . GLU A 1 243 ? -37.948 9.938 19.241 1.00 77.88 243 GLU A N 1
ATOM 2027 C CA . GLU A 1 243 ? -39.097 9.033 19.331 1.00 77.88 243 GLU A CA 1
ATOM 2028 C C . GLU A 1 243 ? -38.669 7.588 19.065 1.00 77.88 243 GLU A C 1
ATOM 2030 O O . GLU A 1 243 ? -38.183 7.274 17.979 1.00 77.88 243 GLU A O 1
ATOM 2035 N N . ASN A 1 244 ? -38.853 6.721 20.068 1.00 83.06 244 ASN A N 1
ATOM 2036 C CA . ASN A 1 244 ? -38.631 5.269 20.017 1.00 83.06 244 ASN A CA 1
ATOM 2037 C C . ASN A 1 244 ? -37.376 4.839 19.230 1.00 83.06 244 ASN A C 1
ATOM 2039 O O . ASN A 1 244 ? -37.490 4.085 18.258 1.00 83.06 244 ASN A O 1
ATOM 2043 N N . PRO A 1 245 ? -36.173 5.309 19.606 1.00 88.69 245 PRO A N 1
ATOM 2044 C CA . PRO A 1 245 ? -34.970 4.947 18.879 1.00 88.69 245 PRO A CA 1
ATOM 2045 C C . PRO A 1 245 ? -34.694 3.443 19.003 1.00 88.69 245 PRO A C 1
ATOM 2047 O O . PRO A 1 245 ? -34.780 2.864 20.087 1.00 88.69 245 PRO A O 1
ATOM 2050 N N . SER A 1 246 ? -34.354 2.805 17.888 1.00 90.44 246 SER A N 1
ATOM 2051 C CA . SER A 1 246 ? -34.103 1.369 17.805 1.00 90.44 246 SER A CA 1
ATOM 2052 C C . SER A 1 246 ? -32.896 1.063 16.931 1.00 90.44 246 SER A C 1
ATOM 2054 O O . SER A 1 246 ? -32.729 1.676 15.876 1.00 90.44 246 SER A O 1
ATOM 2056 N N . ILE A 1 247 ? -32.101 0.078 17.346 1.00 91.56 247 ILE A N 1
ATOM 2057 C CA . ILE A 1 247 ? -30.992 -0.475 16.566 1.00 91.56 247 ILE A CA 1
ATOM 2058 C C . ILE A 1 247 ? -31.224 -1.979 16.417 1.00 91.56 247 ILE A C 1
ATOM 2060 O O . ILE A 1 247 ? -31.301 -2.703 17.412 1.00 91.56 247 ILE A O 1
ATOM 2064 N N . ASN A 1 248 ? -31.320 -2.441 15.175 1.00 91.38 248 ASN A N 1
ATOM 2065 C CA . ASN A 1 248 ? -31.501 -3.839 14.816 1.00 91.38 248 ASN A CA 1
ATOM 2066 C C . ASN A 1 248 ? -30.177 -4.398 14.289 1.00 91.38 248 ASN A C 1
ATOM 2068 O O . ASN A 1 248 ? -29.542 -3.776 13.437 1.00 91.38 248 ASN A O 1
ATOM 2072 N N . LEU A 1 249 ? -29.765 -5.557 14.802 1.00 91.31 249 LEU A N 1
ATOM 2073 C CA . LEU A 1 249 ? -28.578 -6.273 14.342 1.00 91.31 249 LEU A CA 1
ATOM 2074 C C . LEU A 1 249 ? -28.960 -7.691 13.919 1.00 91.31 249 LEU A C 1
ATOM 2076 O O . LEU A 1 249 ? -29.458 -8.469 14.734 1.00 91.31 249 LEU A O 1
ATOM 2080 N N . ASP A 1 250 ? -28.691 -8.034 12.666 1.00 91.69 250 ASP A N 1
ATOM 2081 C CA . ASP A 1 250 ? -28.989 -9.338 12.075 1.00 91.69 250 ASP A CA 1
ATOM 2082 C C . ASP A 1 250 ? -27.880 -9.770 11.113 1.00 91.69 250 ASP A C 1
ATOM 2084 O O . ASP A 1 250 ? -27.178 -8.945 10.531 1.00 91.69 250 ASP A O 1
ATOM 2088 N N . CYS A 1 251 ? -27.690 -11.079 10.960 1.00 91.50 251 CYS A N 1
ATOM 2089 C CA . CYS A 1 251 ? -26.774 -11.638 9.977 1.00 91.50 251 CYS A CA 1
ATOM 2090 C C . CYS A 1 251 ? -27.523 -12.396 8.885 1.00 91.50 251 CYS A C 1
ATOM 2092 O O . CYS A 1 251 ? -28.422 -13.196 9.151 1.00 91.50 251 CYS A O 1
ATOM 2094 N N . VAL A 1 252 ? -27.075 -12.200 7.646 1.00 88.88 252 VAL A N 1
ATOM 2095 C CA . VAL A 1 252 ? -27.510 -12.968 6.479 1.00 88.88 252 VAL A CA 1
ATOM 2096 C C . VAL A 1 252 ? -26.337 -13.800 5.979 1.00 88.88 252 VAL A C 1
ATOM 2098 O O . VAL A 1 252 ? -25.279 -13.272 5.627 1.00 88.88 252 VAL A O 1
ATOM 2101 N N . VAL A 1 253 ? -26.523 -15.118 5.945 1.00 86.88 253 VAL A N 1
ATOM 2102 C CA . VAL A 1 253 ? -25.529 -16.054 5.414 1.00 86.88 253 VAL A CA 1
ATOM 2103 C C . VAL A 1 253 ? -25.761 -16.227 3.918 1.00 86.88 253 VAL A C 1
ATOM 2105 O O . VAL A 1 253 ? -26.786 -16.756 3.491 1.00 86.88 253 VAL A O 1
ATOM 2108 N N . ASN A 1 254 ? -24.785 -15.818 3.114 1.00 86.00 254 ASN A N 1
ATOM 2109 C CA . ASN A 1 254 ? -24.752 -16.083 1.680 1.00 86.00 254 ASN A CA 1
ATOM 2110 C C . ASN A 1 254 ? -23.782 -17.233 1.377 1.00 86.00 254 ASN A C 1
ATOM 2112 O O . ASN A 1 254 ? -22.995 -17.650 2.224 1.00 86.00 254 ASN A O 1
ATOM 2116 N N . LYS A 1 255 ? -23.760 -17.704 0.121 1.00 80.38 255 LYS A N 1
ATOM 2117 C CA . LYS A 1 255 ? -22.866 -18.798 -0.315 1.00 80.38 255 LYS A CA 1
ATOM 2118 C C . LYS A 1 255 ? -21.384 -18.581 0.026 1.00 80.38 255 LYS A C 1
ATOM 2120 O O . LYS A 1 255 ? -20.692 -19.553 0.301 1.00 80.38 255 LYS A O 1
ATOM 2125 N N . ASN A 1 256 ? -20.905 -17.335 -0.025 1.00 79.06 256 ASN A N 1
ATOM 2126 C CA . ASN A 1 256 ? -19.475 -17.017 0.083 1.00 79.06 256 ASN A CA 1
ATOM 2127 C C . ASN A 1 256 ? -19.129 -16.055 1.232 1.00 79.06 256 ASN A C 1
ATOM 2129 O O . ASN A 1 256 ? -17.950 -15.781 1.442 1.00 79.06 256 ASN A O 1
ATOM 2133 N N . ASN A 1 257 ? -20.116 -15.481 1.924 1.00 82.44 257 ASN A N 1
ATOM 2134 C CA . ASN A 1 257 ? -19.875 -14.505 2.983 1.00 82.44 257 ASN A CA 1
ATOM 2135 C C . ASN A 1 257 ? -21.029 -14.453 3.989 1.00 82.44 257 ASN A C 1
ATOM 2137 O O . ASN A 1 257 ? -22.132 -14.927 3.725 1.00 82.44 257 ASN A O 1
ATOM 2141 N N . ILE A 1 258 ? -20.740 -13.854 5.140 1.00 84.56 258 ILE A N 1
ATOM 2142 C CA . ILE A 1 258 ? -21.727 -13.492 6.153 1.00 84.56 258 ILE A CA 1
ATOM 2143 C C . ILE A 1 258 ? -21.842 -11.972 6.118 1.00 84.56 258 ILE A C 1
ATOM 2145 O O . ILE A 1 258 ? -20.831 -11.271 6.191 1.00 84.56 258 ILE A O 1
ATOM 2149 N N . VAL A 1 259 ? -23.063 -11.471 5.970 1.00 85.62 259 VAL A N 1
ATOM 2150 C CA . VAL A 1 259 ? -23.365 -10.040 5.957 1.00 85.62 259 VAL A CA 1
ATOM 2151 C C . VAL A 1 259 ? -23.972 -9.681 7.303 1.00 85.62 259 VAL A C 1
ATOM 2153 O O . VAL A 1 259 ? -25.052 -10.164 7.624 1.00 85.62 259 VAL A O 1
ATOM 2156 N N . LEU A 1 260 ? -23.272 -8.857 8.084 1.00 85.88 260 LEU A N 1
ATOM 2157 C CA . LEU A 1 260 ? -23.807 -8.251 9.301 1.00 85.88 260 LEU A CA 1
ATOM 2158 C C . LEU A 1 260 ? -24.530 -6.955 8.927 1.00 85.88 260 LEU A C 1
ATOM 2160 O O . LEU A 1 260 ? -23.894 -5.989 8.503 1.00 85.88 260 LEU A O 1
ATOM 2164 N N . ASN A 1 261 ? -25.842 -6.941 9.111 1.00 83.94 261 ASN A N 1
ATOM 2165 C CA . ASN A 1 261 ? -26.680 -5.765 8.969 1.00 83.94 261 ASN A CA 1
ATOM 2166 C C . ASN A 1 261 ? -26.794 -5.070 10.332 1.00 83.94 261 ASN A C 1
ATOM 2168 O O . ASN A 1 261 ? -27.080 -5.703 11.348 1.00 83.94 261 ASN A O 1
ATOM 2172 N N . ILE A 1 262 ? -26.558 -3.760 10.351 1.00 82.69 262 ILE A N 1
ATOM 2173 C CA . ILE A 1 262 ? -26.793 -2.898 11.512 1.00 82.69 262 ILE A CA 1
ATOM 2174 C C . ILE A 1 262 ? -27.700 -1.777 11.023 1.00 82.69 262 ILE A C 1
ATOM 2176 O O . ILE A 1 262 ? -27.282 -0.959 10.205 1.00 82.69 262 ILE A O 1
ATOM 2180 N N . VAL A 1 263 ? -28.947 -1.778 11.481 1.00 83.94 263 VAL A N 1
ATOM 2181 C CA . VAL A 1 263 ? -29.991 -0.868 11.004 1.00 83.94 263 VAL A CA 1
ATOM 2182 C C . VAL A 1 263 ? -30.483 -0.022 12.165 1.00 83.94 263 VAL A C 1
ATOM 2184 O O . VAL A 1 263 ? -30.999 -0.554 13.145 1.00 83.94 263 VAL A O 1
ATOM 2187 N N . ASP A 1 264 ? -30.361 1.296 12.049 1.00 83.88 264 ASP A N 1
ATOM 2188 C CA . ASP A 1 264 ? -30.971 2.245 12.977 1.00 83.88 264 ASP A CA 1
ATOM 2189 C C . ASP A 1 264 ? -32.156 2.985 12.346 1.00 83.88 264 ASP A C 1
ATOM 2191 O O . ASP A 1 264 ? -32.285 3.076 11.125 1.00 83.88 264 ASP A O 1
ATOM 2195 N N . ASN A 1 265 ? -33.045 3.512 13.190 1.00 85.94 265 ASN A N 1
ATOM 2196 C CA . ASN A 1 265 ? -34.180 4.342 12.776 1.00 85.94 265 ASN A CA 1
ATOM 2197 C C . ASN A 1 265 ? -33.922 5.853 12.970 1.00 85.94 265 ASN A C 1
ATOM 2199 O O . ASN A 1 265 ? -34.869 6.633 13.134 1.00 85.94 265 ASN A O 1
ATOM 2203 N N . GLY A 1 266 ? -32.650 6.269 12.968 1.00 83.38 266 GLY A N 1
ATOM 2204 C CA . GLY A 1 266 ? -32.194 7.628 13.247 1.00 83.38 266 GLY A CA 1
ATOM 2205 C C . GLY A 1 266 ? -32.596 8.669 12.199 1.00 83.38 266 GLY A C 1
ATOM 2206 O O . GLY A 1 266 ? -33.506 8.478 11.388 1.00 83.38 266 GLY A O 1
ATOM 2207 N N . VAL A 1 267 ? -31.933 9.828 12.229 1.00 79.06 267 VAL A N 1
ATOM 2208 C CA . VAL A 1 267 ? -32.219 10.963 11.321 1.00 79.06 267 VAL A CA 1
ATOM 2209 C C . VAL A 1 267 ? -31.946 10.659 9.841 1.00 79.06 267 VAL A C 1
ATOM 2211 O O . VAL A 1 267 ? -32.409 11.397 8.975 1.00 79.06 267 VAL A O 1
ATOM 2214 N N . GLY A 1 268 ? -31.240 9.564 9.547 1.00 75.00 268 GLY A N 1
ATOM 2215 C CA . GLY A 1 268 ? -30.847 9.180 8.196 1.00 75.00 268 GLY A CA 1
ATOM 2216 C C . GLY A 1 268 ? -29.686 10.014 7.646 1.00 75.00 268 GLY A C 1
ATOM 2217 O O . GLY A 1 268 ? -29.180 10.941 8.285 1.00 75.00 268 GLY A O 1
ATOM 2218 N N . ILE A 1 269 ? -29.243 9.660 6.441 1.00 70.00 269 ILE A N 1
ATOM 2219 C CA . ILE A 1 269 ? -28.157 10.328 5.714 1.00 70.00 269 ILE A CA 1
ATOM 2220 C C . ILE A 1 269 ? -28.750 10.898 4.423 1.00 70.00 269 ILE A C 1
ATOM 2222 O O . ILE A 1 269 ? -29.495 10.207 3.732 1.00 70.00 269 ILE A O 1
ATOM 2226 N N . CYS A 1 270 ? -28.435 12.154 4.090 1.00 72.19 270 CYS A N 1
ATOM 2227 C CA . CYS A 1 270 ? -28.855 12.755 2.823 1.00 72.19 270 CYS A CA 1
ATOM 2228 C C . CYS A 1 270 ? -28.257 11.975 1.641 1.00 72.19 270 CYS A C 1
ATOM 2230 O O . CYS A 1 270 ? -27.065 11.674 1.659 1.00 72.19 270 CYS A O 1
ATOM 2232 N N . GLU A 1 271 ? -29.040 11.706 0.589 1.00 69.31 271 GLU A N 1
ATOM 2233 C CA . GLU A 1 271 ? -28.596 10.921 -0.580 1.00 69.31 271 GLU A CA 1
ATOM 2234 C C . GLU A 1 271 ? -27.293 11.433 -1.209 1.00 69.31 271 GLU A C 1
ATOM 2236 O O . GLU A 1 271 ? -26.444 10.646 -1.622 1.00 69.31 271 GLU A O 1
ATOM 2241 N N . ARG A 1 272 ? -27.088 12.756 -1.214 1.00 67.50 272 ARG A N 1
ATOM 2242 C CA . ARG A 1 272 ? -25.871 13.394 -1.746 1.00 67.50 272 ARG A CA 1
ATOM 2243 C C . ARG A 1 272 ? -24.613 13.090 -0.924 1.00 67.50 272 ARG A C 1
ATOM 2245 O O . ARG A 1 272 ? -23.510 13.129 -1.464 1.00 67.50 272 ARG A O 1
ATOM 2252 N N . ASP A 1 273 ? -24.780 12.787 0.360 1.00 65.50 273 ASP A N 1
ATOM 2253 C CA . ASP A 1 273 ? -23.689 12.569 1.309 1.00 65.50 273 ASP A CA 1
ATOM 2254 C C . ASP A 1 273 ? -23.335 11.080 1.463 1.00 65.50 273 ASP A C 1
ATOM 2256 O O . ASP A 1 273 ? -22.241 10.777 1.938 1.00 65.50 273 ASP A O 1
ATOM 2260 N N . ILE A 1 274 ? -24.197 10.150 1.016 1.00 66.31 274 ILE A N 1
ATOM 2261 C CA . ILE A 1 274 ? -24.020 8.688 1.172 1.00 66.31 274 ILE A CA 1
ATOM 2262 C C . ILE A 1 274 ? -22.649 8.218 0.668 1.00 66.31 274 ILE A C 1
ATOM 2264 O O . ILE A 1 274 ? -21.982 7.434 1.335 1.00 66.31 274 ILE A O 1
ATOM 2268 N N . CYS A 1 275 ? -22.189 8.717 -0.481 1.00 63.34 275 CYS A N 1
ATOM 2269 C CA . CYS A 1 275 ? -20.901 8.308 -1.051 1.00 63.34 275 CYS A CA 1
ATOM 2270 C C . CYS A 1 275 ? -19.688 8.873 -0.296 1.00 63.34 275 CYS A C 1
ATOM 2272 O O . CYS A 1 275 ? -18.575 8.384 -0.472 1.00 63.34 275 CYS A O 1
ATOM 2274 N N . ARG A 1 276 ? -19.890 9.907 0.527 1.00 63.16 276 ARG A N 1
ATOM 2275 C CA . ARG A 1 276 ? -18.823 10.696 1.155 1.00 63.16 276 ARG A CA 1
ATOM 2276 C C . ARG A 1 276 ? -18.670 10.432 2.646 1.00 63.16 276 ARG A C 1
ATOM 2278 O O . ARG A 1 276 ? -17.663 10.826 3.221 1.00 63.16 276 ARG A O 1
ATOM 2285 N N . VAL A 1 277 ? -19.612 9.731 3.283 1.00 64.06 277 VAL A N 1
ATOM 2286 C CA . VAL A 1 277 ? -19.560 9.453 4.732 1.00 64.06 277 VAL A CA 1
ATOM 2287 C C . VAL A 1 277 ? -18.330 8.657 5.181 1.00 64.06 277 VAL A C 1
ATOM 2289 O O . VAL A 1 277 ? -17.978 8.712 6.354 1.00 64.06 277 VAL A O 1
ATOM 2292 N N . PHE A 1 278 ? -17.653 7.967 4.258 1.00 67.06 278 PHE A N 1
ATOM 2293 C CA . PHE A 1 278 ? -16.405 7.238 4.509 1.00 67.06 278 PHE A CA 1
ATOM 2294 C C . PHE A 1 278 ? -15.138 8.066 4.212 1.00 67.06 278 PHE A C 1
ATOM 2296 O O . PHE A 1 278 ? -14.026 7.580 4.423 1.00 67.06 278 PHE A O 1
ATOM 2303 N N . GLU A 1 279 ? -15.266 9.301 3.712 1.00 63.31 279 GLU A N 1
ATOM 2304 C CA . GLU A 1 279 ? -14.130 10.193 3.458 1.00 63.31 279 GLU A CA 1
ATOM 2305 C C . GLU A 1 279 ? -13.553 10.737 4.773 1.00 63.31 279 GLU A C 1
ATOM 2307 O O . GLU A 1 279 ? -14.269 11.073 5.719 1.00 63.31 279 GLU A O 1
ATOM 2312 N N . LYS A 1 280 ? -12.223 10.869 4.829 1.00 63.84 280 LYS A N 1
ATOM 2313 C CA . LYS A 1 280 ? -11.527 11.375 6.016 1.00 63.84 280 LYS A CA 1
ATOM 2314 C C . LYS A 1 280 ? -11.985 12.800 6.349 1.00 63.84 280 LYS A C 1
ATOM 2316 O O . LYS A 1 280 ? -11.792 13.712 5.551 1.00 63.84 280 LYS A O 1
ATOM 2321 N N . GLY A 1 281 ? -12.498 13.001 7.565 1.00 64.44 281 GLY A N 1
ATOM 2322 C CA . GLY A 1 281 ? -12.882 14.323 8.070 1.00 64.44 281 GLY A CA 1
ATOM 2323 C C . GLY A 1 281 ? -14.212 14.834 7.516 1.00 64.44 281 GLY A C 1
ATOM 2324 O O . GLY A 1 281 ? -14.559 15.997 7.734 1.00 64.44 281 GLY A O 1
ATOM 2325 N N . PHE A 1 282 ? -14.971 13.992 6.809 1.00 64.62 282 PHE A N 1
ATOM 2326 C CA . PHE A 1 282 ? -16.259 14.393 6.272 1.00 64.62 282 PHE A CA 1
ATOM 2327 C C . PHE A 1 282 ? -17.318 14.484 7.375 1.00 64.62 282 PHE A C 1
ATOM 2329 O O . PHE A 1 282 ? -17.538 13.561 8.158 1.00 64.62 282 PHE A O 1
ATOM 2336 N N . THR A 1 283 ? -18.010 15.618 7.413 1.00 63.91 283 THR A N 1
ATOM 2337 C CA . THR A 1 283 ? -19.178 15.844 8.262 1.00 63.91 283 THR A CA 1
ATOM 2338 C C . THR A 1 283 ? -20.323 16.318 7.377 1.00 63.91 283 THR A C 1
ATOM 2340 O O . THR A 1 283 ? -20.281 17.422 6.822 1.00 63.91 283 THR A O 1
ATOM 2343 N N . GLY A 1 284 ? -21.324 15.450 7.207 1.00 65.44 284 GLY A N 1
ATOM 2344 C CA . GLY A 1 284 ? -22.534 15.763 6.447 1.00 65.44 284 GLY A CA 1
ATOM 2345 C C . GLY A 1 284 ? -23.365 16.864 7.107 1.00 65.44 284 GLY A C 1
ATOM 2346 O O . GLY A 1 284 ? -23.076 17.303 8.225 1.00 65.44 284 GLY A O 1
ATOM 2347 N N . GLU A 1 285 ? -24.424 17.290 6.427 1.00 63.62 285 GLU A N 1
ATOM 2348 C CA . GLU A 1 285 ? -25.293 18.398 6.857 1.00 63.62 285 GLU A CA 1
ATOM 2349 C C . GLU A 1 285 ? -25.873 18.172 8.274 1.00 63.62 285 GLU A C 1
ATOM 2351 O O . GLU A 1 285 ? -25.799 19.054 9.133 1.00 63.62 285 GLU A O 1
ATOM 2356 N N . ASN A 1 286 ? -26.288 16.933 8.573 1.00 59.19 286 ASN A N 1
ATOM 2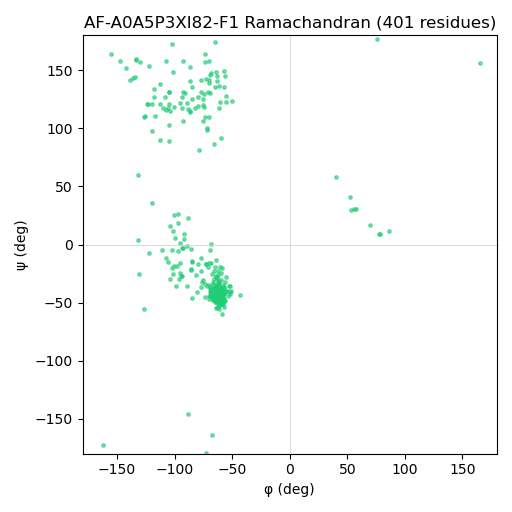357 C CA . ASN A 1 286 ? -26.779 16.490 9.890 1.00 59.19 286 ASN A CA 1
ATOM 2358 C C . ASN A 1 286 ? -25.697 16.517 10.990 1.00 59.19 286 ASN A C 1
ATOM 2360 O O . ASN A 1 286 ? -25.988 16.721 12.169 1.00 59.19 286 ASN A O 1
ATOM 2364 N N . GLY A 1 287 ? -24.427 16.329 10.619 1.00 54.22 287 GLY A N 1
ATOM 2365 C CA . GLY A 1 287 ? -23.286 16.375 11.535 1.00 54.22 287 GLY A CA 1
ATOM 2366 C C . GLY A 1 287 ? -22.865 17.792 11.926 1.00 54.22 287 GLY A C 1
ATOM 2367 O O . GLY A 1 287 ? -22.064 17.937 12.841 1.00 54.22 287 GLY A O 1
ATOM 2368 N N . ARG A 1 288 ? -23.379 18.833 11.256 1.00 57.09 288 ARG A N 1
ATOM 2369 C CA . ARG A 1 288 ? -23.125 20.245 11.606 1.00 57.09 288 ARG A CA 1
ATOM 2370 C C . ARG A 1 288 ? -24.207 20.821 12.517 1.00 57.09 288 ARG A C 1
ATOM 2372 O O . ARG A 1 288 ? -23.919 21.713 13.307 1.00 57.09 288 ARG A O 1
ATOM 2379 N N . THR A 1 289 ? -25.423 20.287 12.431 1.00 54.69 289 THR A N 1
ATOM 2380 C CA . THR A 1 289 ? -26.596 20.696 13.217 1.00 54.69 289 THR A CA 1
ATOM 2381 C C . THR A 1 289 ? -26.735 19.941 14.540 1.00 54.69 289 THR A C 1
ATOM 2383 O O . THR A 1 289 ? -27.120 20.555 15.531 1.00 54.69 289 THR A O 1
ATOM 2386 N N . TYR A 1 290 ? -26.388 18.647 14.607 1.00 55.66 290 TYR A N 1
ATOM 2387 C CA . TYR A 1 290 ? -26.704 17.806 15.777 1.00 55.66 290 TYR A CA 1
ATOM 2388 C C . TYR A 1 290 ? -25.547 17.535 16.760 1.00 55.66 290 TYR A C 1
ATOM 2390 O O . TYR A 1 290 ? -25.778 16.902 17.787 1.00 55.66 290 TYR A O 1
ATOM 2398 N N . SER A 1 291 ? -24.305 17.968 16.493 1.00 54.66 291 SER A N 1
ATOM 2399 C CA . SER A 1 291 ? -23.164 18.035 17.450 1.00 54.66 291 SER A CA 1
ATOM 2400 C C . SER A 1 291 ? -21.837 18.234 16.706 1.00 54.66 291 SER A C 1
ATOM 2402 O O . SER A 1 291 ? -21.726 17.826 15.561 1.00 54.66 291 SER A O 1
ATOM 2404 N N . LYS A 1 292 ? -20.788 18.780 17.348 1.00 56.22 292 LYS A N 1
ATOM 2405 C CA . LYS A 1 292 ? -19.424 18.855 16.773 1.00 56.22 292 LYS A CA 1
ATOM 2406 C C . LYS A 1 292 ? -18.880 17.445 16.461 1.00 56.22 292 LYS A C 1
ATOM 2408 O O . LYS A 1 292 ? -18.304 16.788 17.325 1.00 56.22 292 LYS A O 1
ATOM 2413 N N . SER A 1 293 ? -19.097 16.949 15.246 1.00 59.25 293 SER A N 1
ATOM 2414 C CA . SER A 1 293 ? -18.499 15.710 14.732 1.00 59.25 293 SER A CA 1
ATOM 2415 C C . SER A 1 293 ? -17.135 15.995 14.109 1.00 59.25 293 SER A C 1
ATOM 2417 O O . SER A 1 293 ? -16.967 16.990 13.419 1.00 59.25 293 SER A O 1
ATOM 2419 N N . THR A 1 294 ? -16.158 15.114 14.321 1.00 59.09 294 THR A N 1
ATOM 2420 C CA . THR A 1 294 ? -14.815 15.228 13.719 1.00 59.09 294 THR A CA 1
ATOM 2421 C C . THR A 1 294 ? -14.739 14.638 12.309 1.00 59.09 294 THR A C 1
ATOM 2423 O O . THR A 1 294 ? -13.766 14.869 11.601 1.00 59.09 294 THR A O 1
ATOM 2426 N N . GLY A 1 295 ? -15.746 13.858 11.893 1.00 59.22 295 GLY A N 1
ATOM 2427 C CA . GLY A 1 295 ? -15.758 13.169 10.596 1.00 59.22 295 GLY A CA 1
ATOM 2428 C C . GLY A 1 295 ? -14.748 12.021 10.484 1.00 59.22 295 GLY A C 1
ATOM 2429 O O . GLY A 1 295 ? -14.413 11.597 9.384 1.00 59.22 295 GLY A O 1
ATOM 2430 N N . ILE A 1 296 ? -14.223 11.543 11.620 1.00 59.31 296 ILE A N 1
ATOM 2431 C CA . ILE A 1 296 ? -13.212 10.472 11.679 1.00 59.31 296 ILE A CA 1
ATOM 2432 C C . ILE A 1 296 ? -13.839 9.118 12.057 1.00 59.31 296 ILE A C 1
ATOM 2434 O O . ILE A 1 296 ? -13.319 8.082 11.667 1.00 59.31 296 ILE A O 1
ATOM 2438 N N . GLY A 1 297 ? -14.981 9.100 12.756 1.00 61.09 297 GLY A N 1
ATOM 2439 C CA . GLY A 1 297 ? -15.556 7.862 13.308 1.00 61.09 297 GLY A CA 1
ATOM 2440 C C . GLY A 1 297 ? -15.971 6.812 12.268 1.00 61.09 297 GLY A C 1
ATOM 2441 O O . GLY A 1 297 ? -15.798 5.624 12.498 1.00 61.09 297 GLY A O 1
ATOM 2442 N N . LEU A 1 298 ? -16.475 7.232 11.102 1.00 63.56 298 LEU A N 1
ATOM 2443 C CA . LEU A 1 298 ? -16.869 6.320 10.015 1.00 63.56 298 LEU A CA 1
ATOM 2444 C C . LEU A 1 298 ? -15.744 6.083 8.992 1.00 63.56 298 LEU A C 1
ATOM 2446 O O . LEU A 1 298 ? -15.912 5.298 8.058 1.00 63.56 298 LEU A O 1
ATOM 2450 N N . TYR A 1 299 ? -14.596 6.750 9.161 1.00 59.41 299 TYR A N 1
ATOM 2451 C CA . TYR A 1 299 ? -13.434 6.524 8.317 1.00 59.41 299 TYR A CA 1
ATOM 2452 C C . TYR A 1 299 ? -12.835 5.160 8.660 1.00 59.41 299 TYR A C 1
ATOM 2454 O O . TYR A 1 299 ? -12.075 4.993 9.613 1.00 59.41 299 TYR A O 1
ATOM 2462 N N . VAL A 1 300 ? -13.178 4.176 7.844 1.00 55.06 300 VAL A N 1
ATOM 2463 C CA . VAL A 1 300 ? -12.471 2.907 7.759 1.00 55.06 300 VAL A CA 1
ATOM 2464 C C . VAL A 1 300 ? -11.776 2.936 6.405 1.00 55.06 300 VAL A C 1
ATOM 2466 O O . VAL A 1 300 ? -12.473 3.029 5.390 1.00 55.06 300 VAL A O 1
ATOM 2469 N N . PRO A 1 301 ? -10.433 2.892 6.332 1.00 48.31 301 PRO A N 1
ATOM 2470 C CA . PRO A 1 301 ? -9.754 2.703 5.060 1.00 48.31 301 PRO A CA 1
ATOM 2471 C C . PRO A 1 301 ? -10.380 1.513 4.371 1.00 48.31 301 PRO A C 1
ATOM 2473 O O . PRO A 1 301 ? -10.479 0.437 4.961 1.00 48.31 301 PRO A O 1
ATOM 2476 N N . THR A 1 302 ? -10.872 1.723 3.155 1.00 50.31 302 THR A N 1
ATOM 2477 C CA . THR A 1 302 ? -11.505 0.672 2.368 1.00 50.31 302 THR A CA 1
ATOM 2478 C C . THR A 1 302 ? -10.427 -0.357 2.037 1.00 50.31 302 THR A C 1
ATOM 2480 O O . THR A 1 302 ? -9.733 -0.260 1.025 1.00 50.31 302 THR A O 1
ATOM 2483 N N . ALA A 1 303 ? -10.213 -1.307 2.947 1.00 47.66 303 ALA A N 1
ATOM 2484 C CA . ALA A 1 303 ? -9.211 -2.342 2.818 1.00 47.66 303 ALA A CA 1
ATOM 2485 C C . ALA A 1 303 ? -9.706 -3.310 1.749 1.00 47.66 303 ALA A C 1
ATOM 2487 O O . ALA A 1 303 ? -10.578 -4.142 1.985 1.00 47.66 303 ALA A O 1
ATOM 2488 N N . LYS A 1 304 ? -9.175 -3.166 0.536 1.00 50.94 304 LYS A N 1
ATOM 2489 C CA . LYS A 1 304 ? -9.385 -4.150 -0.521 1.00 50.94 304 LYS A CA 1
ATOM 2490 C C . LYS A 1 304 ? -8.507 -5.357 -0.194 1.00 50.94 304 LYS A C 1
ATOM 2492 O O . LYS A 1 304 ? -7.290 -5.173 -0.114 1.00 50.94 304 LYS A O 1
ATOM 2497 N N . PRO A 1 305 ? -9.070 -6.564 -0.007 1.00 45.53 305 PRO A N 1
ATOM 2498 C CA . PRO A 1 305 ? -8.268 -7.749 0.262 1.00 45.53 305 PRO A CA 1
ATOM 2499 C C . PRO A 1 305 ? -7.231 -7.912 -0.849 1.00 45.53 305 PRO A C 1
ATOM 2501 O O . PRO A 1 305 ? -7.586 -7.878 -2.024 1.00 45.53 305 PRO A O 1
ATOM 2504 N N . ILE A 1 306 ? -5.951 -8.052 -0.513 1.00 56.16 306 ILE A N 1
ATOM 2505 C CA . ILE A 1 306 ? -4.923 -8.332 -1.517 1.00 56.16 306 ILE A CA 1
ATOM 2506 C C . ILE A 1 306 ? -4.742 -9.846 -1.591 1.00 56.16 306 ILE A C 1
ATOM 2508 O O . ILE A 1 306 ? -4.345 -10.473 -0.612 1.00 56.16 306 ILE A O 1
ATOM 2512 N N . PHE A 1 307 ? -5.034 -10.438 -2.749 1.00 58.03 307 PHE A N 1
ATOM 2513 C CA . PHE A 1 307 ? -4.808 -11.861 -2.988 1.00 58.03 307 PHE A CA 1
ATOM 2514 C C . PHE A 1 307 ? -3.432 -12.056 -3.624 1.00 58.03 307 PHE A C 1
ATOM 2516 O O . PHE A 1 307 ? -3.243 -11.736 -4.801 1.00 58.03 307 PHE A O 1
ATOM 2523 N N . HIS A 1 308 ? -2.476 -12.556 -2.839 1.00 62.50 308 HIS A N 1
ATOM 2524 C CA . HIS A 1 308 ? -1.154 -12.926 -3.334 1.00 62.50 308 HIS A CA 1
ATOM 2525 C C . HIS A 1 308 ? -1.200 -14.298 -4.007 1.00 62.50 308 HIS A C 1
ATOM 2527 O O . HIS A 1 308 ? -1.528 -15.294 -3.366 1.00 62.50 308 HIS A O 1
ATOM 2533 N N . SER A 1 309 ? -0.858 -14.347 -5.294 1.00 62.09 309 SER A N 1
ATOM 2534 C CA . SER A 1 309 ? -0.758 -15.592 -6.058 1.00 62.09 309 SER A CA 1
ATOM 2535 C C . SER A 1 309 ? 0.522 -15.644 -6.882 1.00 62.09 309 SER A C 1
ATOM 2537 O O . SER A 1 309 ? 1.116 -14.616 -7.218 1.00 62.09 309 SER A O 1
ATOM 2539 N N . ASP A 1 310 ? 0.926 -16.848 -7.270 1.00 63.59 310 ASP A N 1
ATOM 2540 C CA . ASP A 1 310 ? 1.878 -17.003 -8.362 1.00 63.59 310 ASP A CA 1
ATOM 2541 C C . ASP A 1 310 ? 1.204 -16.702 -9.721 1.00 63.59 310 ASP A C 1
ATOM 2543 O O . ASP A 1 310 ? 0.021 -16.343 -9.804 1.00 63.59 310 ASP A O 1
ATOM 2547 N N . ARG A 1 311 ? 1.979 -16.816 -10.806 1.00 65.00 311 ARG A N 1
ATOM 2548 C CA . ARG A 1 311 ? 1.480 -16.694 -12.186 1.00 65.00 311 ARG A CA 1
ATOM 2549 C C . ARG A 1 311 ? 0.990 -18.026 -12.769 1.00 65.00 311 ARG A C 1
ATOM 2551 O O . ARG A 1 311 ? 0.953 -18.177 -13.991 1.00 65.00 311 ARG A O 1
ATOM 2558 N N . GLY A 1 312 ? 0.627 -18.996 -11.931 1.00 66.19 312 GLY A N 1
ATOM 2559 C CA . GLY A 1 312 ? 0.040 -20.254 -12.372 1.00 66.19 312 GLY A CA 1
ATOM 2560 C C . GLY A 1 312 ? -1.220 -20.020 -13.210 1.00 66.19 312 GLY A C 1
ATOM 2561 O O . GLY A 1 312 ? -1.991 -19.093 -12.957 1.00 66.19 312 GLY A O 1
ATOM 2562 N N . PHE A 1 313 ? -1.448 -20.873 -14.215 1.00 68.81 313 PHE A N 1
ATOM 2563 C CA . PHE A 1 313 ? -2.546 -20.708 -15.183 1.00 68.81 313 PHE A CA 1
ATOM 2564 C C . PHE A 1 313 ? -3.936 -20.598 -14.524 1.00 68.81 313 PHE A C 1
ATOM 2566 O O . PHE A 1 313 ? -4.846 -19.967 -15.056 1.00 68.81 313 PHE A O 1
ATOM 2573 N N . GLN A 1 314 ? -4.099 -21.209 -13.348 1.00 62.62 314 GLN A N 1
ATOM 2574 C CA . GLN A 1 314 ? -5.340 -21.192 -12.576 1.00 62.62 314 GLN A CA 1
ATOM 2575 C C . GLN A 1 314 ? -5.656 -19.776 -12.072 1.00 62.62 314 GLN A C 1
ATOM 2577 O O . GLN A 1 314 ? -6.796 -19.318 -12.184 1.00 62.62 314 GLN A O 1
ATOM 2582 N N . TYR A 1 315 ? -4.634 -19.057 -11.599 1.00 66.75 315 TYR A N 1
ATOM 2583 C CA . TYR A 1 315 ? -4.762 -17.722 -11.015 1.00 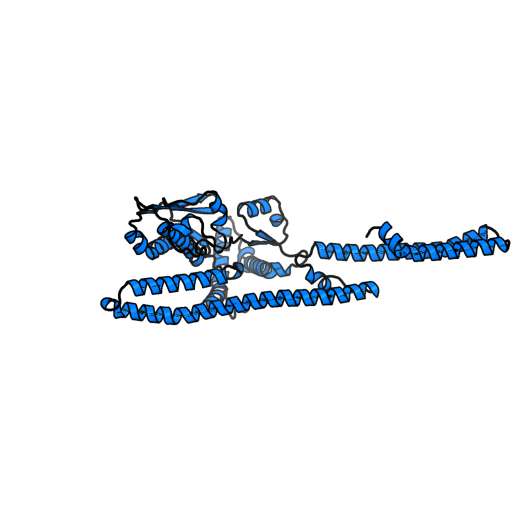66.75 315 TYR A CA 1
ATOM 2584 C C . TYR A 1 315 ? -4.735 -16.604 -12.060 1.00 66.75 315 TYR A C 1
ATOM 2586 O O . TYR A 1 315 ? -5.260 -15.524 -11.808 1.00 66.75 315 TYR A O 1
ATOM 2594 N N . THR A 1 316 ? -4.199 -16.856 -13.255 1.00 71.19 316 THR A N 1
ATOM 2595 C CA . THR A 1 316 ? -4.261 -15.915 -14.390 1.00 71.19 316 THR A CA 1
ATOM 2596 C C . THR A 1 316 ? -5.548 -16.046 -15.213 1.00 71.19 316 THR A C 1
ATOM 2598 O O . THR A 1 316 ? -5.778 -15.269 -16.141 1.00 71.19 316 THR A O 1
ATOM 2601 N N . SER A 1 317 ? -6.414 -17.010 -14.881 1.00 77.44 317 SER A N 1
ATOM 2602 C CA . SER A 1 317 ? -7.663 -17.247 -15.604 1.00 77.44 317 SER A CA 1
ATOM 2603 C C . SER A 1 317 ? -8.690 -16.126 -15.394 1.00 77.44 317 SER A C 1
ATOM 2605 O O . SER A 1 317 ? -8.844 -15.578 -14.300 1.00 77.44 317 SER A O 1
ATOM 2607 N N . LYS A 1 318 ? -9.481 -15.833 -16.438 1.00 78.56 318 LYS A N 1
ATOM 2608 C CA . LYS A 1 318 ? -10.592 -14.864 -16.359 1.00 78.56 318 LYS A CA 1
ATOM 2609 C C . LYS A 1 318 ? -11.624 -15.244 -15.293 1.00 78.56 318 LYS A C 1
ATOM 2611 O O . LYS A 1 318 ? -12.172 -14.371 -14.629 1.00 78.56 318 LYS A O 1
ATOM 2616 N N . ILE A 1 319 ? -11.861 -16.545 -15.112 1.00 76.56 319 ILE A N 1
ATOM 2617 C CA . ILE A 1 319 ? -12.793 -17.079 -14.111 1.00 76.56 319 ILE A CA 1
ATOM 2618 C C . ILE A 1 319 ? -12.312 -16.723 -12.702 1.00 76.56 319 ILE A C 1
ATOM 2620 O O . ILE A 1 319 ? -13.096 -16.264 -11.876 1.00 76.56 319 ILE A O 1
ATOM 2624 N N . PHE A 1 320 ? -11.020 -16.905 -12.423 1.00 71.38 320 PHE A N 1
ATOM 2625 C CA . PHE A 1 320 ? -10.447 -16.576 -11.122 1.00 71.38 320 PHE A CA 1
ATOM 2626 C C . PHE A 1 320 ? -10.409 -15.064 -10.878 1.00 71.38 320 PHE A C 1
ATOM 2628 O O . PHE A 1 320 ? -10.786 -14.604 -9.802 1.00 71.38 320 PHE A O 1
ATOM 2635 N N . LYS A 1 321 ? -10.061 -14.283 -11.907 1.00 74.81 321 LYS A N 1
ATOM 2636 C CA . LYS A 1 321 ? -10.103 -12.820 -11.848 1.00 74.81 321 LYS A CA 1
ATOM 2637 C C . LYS A 1 321 ? -11.506 -12.296 -11.521 1.00 74.81 321 LYS A C 1
ATOM 2639 O O . LYS A 1 321 ? -11.651 -11.499 -10.602 1.00 74.81 321 LYS A O 1
ATOM 2644 N N . SER A 1 322 ? -12.539 -12.835 -12.171 1.00 71.56 322 SER A N 1
ATOM 2645 C CA . SER A 1 322 ? -13.936 -12.489 -11.884 1.00 71.56 322 SER A CA 1
ATOM 2646 C C . SER A 1 322 ? -14.344 -12.819 -10.442 1.00 71.56 322 SER A C 1
ATOM 2648 O O . SER A 1 322 ? -15.046 -12.032 -9.812 1.00 71.56 322 SER A O 1
ATOM 2650 N N . LYS A 1 323 ? -13.856 -13.931 -9.869 1.00 70.38 323 LYS A N 1
ATOM 2651 C CA . LYS A 1 323 ? -14.086 -14.247 -8.448 1.00 70.38 323 LYS A CA 1
ATOM 2652 C C . LYS A 1 323 ? -13.461 -13.210 -7.510 1.00 70.38 323 LYS A C 1
ATOM 2654 O O . LYS A 1 323 ? -14.101 -12.852 -6.527 1.00 70.38 323 LYS A O 1
ATOM 2659 N N . LEU A 1 324 ? -12.246 -12.737 -7.805 1.00 68.62 324 LEU A N 1
ATOM 2660 C CA . LEU A 1 324 ? -11.576 -11.697 -7.013 1.00 68.62 324 LEU A CA 1
ATOM 2661 C C . LEU A 1 324 ? -12.275 -10.339 -7.139 1.00 68.62 324 LEU A C 1
ATOM 2663 O O . LEU A 1 324 ? -12.458 -9.653 -6.136 1.00 68.62 324 LEU A O 1
ATOM 2667 N N . ASP A 1 325 ? -12.718 -9.981 -8.343 1.00 72.44 325 ASP A N 1
ATOM 2668 C CA . ASP A 1 325 ? -13.433 -8.726 -8.582 1.00 72.44 325 ASP A CA 1
ATOM 2669 C C . ASP A 1 325 ? -14.785 -8.707 -7.838 1.00 72.44 325 ASP A C 1
ATOM 2671 O O . ASP A 1 325 ? -15.130 -7.698 -7.223 1.00 72.44 325 ASP A O 1
ATOM 2675 N N . ASN A 1 326 ? -15.491 -9.845 -7.768 1.00 64.81 326 ASN A N 1
ATOM 2676 C CA . ASN A 1 326 ? -16.745 -9.988 -7.009 1.00 64.81 326 ASN A CA 1
ATOM 2677 C C . ASN A 1 326 ? -16.587 -9.765 -5.495 1.00 64.81 326 ASN A C 1
ATOM 2679 O O . ASN A 1 326 ? -17.551 -9.391 -4.832 1.00 64.81 326 ASN A O 1
ATOM 2683 N N . ILE A 1 327 ? -15.393 -9.991 -4.937 1.00 56.03 327 ILE A N 1
ATOM 2684 C CA . ILE A 1 327 ? -15.084 -9.712 -3.523 1.00 56.03 327 ILE A CA 1
ATOM 2685 C C . ILE A 1 327 ? -14.291 -8.408 -3.347 1.00 56.03 327 ILE A C 1
ATOM 2687 O O . ILE A 1 327 ? -13.756 -8.154 -2.270 1.00 56.03 327 ILE A O 1
ATOM 2691 N N . SER A 1 328 ? -14.187 -7.586 -4.400 1.00 66.50 328 SER A N 1
ATOM 2692 C CA . SER A 1 328 ? -13.389 -6.352 -4.420 1.00 66.50 328 SER A CA 1
ATOM 2693 C C . SER A 1 328 ? -11.921 -6.548 -3.999 1.00 66.50 328 SER A C 1
ATOM 2695 O O . SER A 1 328 ? -11.293 -5.631 -3.464 1.00 66.50 328 SER A O 1
ATOM 2697 N N . ALA A 1 329 ? -11.358 -7.737 -4.246 1.00 60.03 329 ALA A N 1
ATOM 2698 C CA . ALA A 1 329 ? -9.978 -8.063 -3.915 1.00 60.03 329 ALA A CA 1
ATOM 2699 C C . ALA A 1 329 ? -9.007 -7.612 -5.015 1.00 60.03 329 ALA A C 1
ATOM 2701 O O . ALA A 1 329 ? -9.208 -7.850 -6.208 1.00 60.03 329 ALA A O 1
ATOM 2702 N N . THR A 1 330 ? -7.899 -6.997 -4.609 1.00 68.44 330 THR A N 1
ATOM 2703 C CA . THR A 1 330 ? -6.799 -6.650 -5.511 1.00 68.44 330 THR A CA 1
ATOM 2704 C C . THR A 1 330 ? -5.920 -7.879 -5.710 1.00 68.44 330 THR A C 1
ATOM 2706 O O . THR A 1 330 ? -5.310 -8.381 -4.769 1.00 68.44 330 THR A O 1
ATOM 2709 N N . GLN A 1 331 ? -5.822 -8.374 -6.940 1.00 72.62 331 GLN A N 1
ATOM 2710 C CA . GLN A 1 331 ? -4.900 -9.463 -7.247 1.00 72.62 331 GLN A CA 1
ATOM 2711 C C . GLN A 1 331 ? -3.462 -8.939 -7.299 1.00 72.62 331 GLN A C 1
ATOM 2713 O O . GLN A 1 331 ? -3.163 -8.026 -8.068 1.00 72.62 331 GLN A O 1
ATOM 2718 N N . SER A 1 332 ? -2.567 -9.534 -6.516 1.00 71.19 332 SER A N 1
ATOM 2719 C CA . SER A 1 332 ? -1.136 -9.239 -6.530 1.00 71.19 332 SER A CA 1
ATOM 2720 C C . SER A 1 332 ? -0.375 -10.493 -6.953 1.00 71.19 332 SER A C 1
ATOM 2722 O O . SER A 1 332 ? -0.340 -11.484 -6.229 1.00 71.19 332 SER A O 1
ATOM 2724 N N . MET A 1 333 ? 0.212 -10.459 -8.149 1.00 70.00 333 MET A N 1
ATOM 2725 C CA . MET A 1 333 ? 0.979 -11.578 -8.703 1.00 70.00 333 MET A CA 1
ATOM 2726 C C . MET A 1 333 ? 2.482 -11.344 -8.570 1.00 70.00 333 MET A C 1
ATOM 2728 O O . MET A 1 333 ? 2.948 -10.207 -8.683 1.00 70.00 333 MET A O 1
ATOM 2732 N N . SER A 1 334 ? 3.249 -12.424 -8.411 1.00 64.25 334 SER A N 1
ATOM 2733 C CA . SER A 1 334 ? 4.713 -12.376 -8.497 1.00 64.25 334 SER A CA 1
ATOM 2734 C C . SER A 1 334 ? 5.192 -11.817 -9.848 1.00 64.25 334 SER A C 1
ATOM 2736 O O . SER A 1 334 ? 4.531 -11.945 -10.894 1.00 64.25 334 SER A O 1
ATOM 2738 N N . ARG A 1 335 ? 6.351 -11.141 -9.841 1.00 62.94 335 ARG A N 1
ATOM 2739 C CA . ARG A 1 335 ? 6.940 -10.586 -11.073 1.00 62.94 335 ARG A CA 1
ATOM 2740 C C . ARG A 1 335 ? 7.310 -11.715 -12.034 1.00 62.94 335 ARG A C 1
ATOM 2742 O O . ARG A 1 335 ? 7.707 -12.799 -11.610 1.00 62.94 335 ARG A O 1
ATOM 2749 N N . VAL A 1 336 ? 7.224 -11.449 -13.340 1.00 55.78 336 VAL A N 1
ATOM 2750 C CA . VAL A 1 336 ? 7.680 -12.408 -14.361 1.00 55.78 336 VAL A CA 1
ATOM 2751 C C . VAL A 1 336 ? 9.140 -12.771 -14.080 1.00 55.78 336 VAL A C 1
ATOM 2753 O O . VAL A 1 336 ? 9.989 -11.887 -13.994 1.00 55.78 336 VAL A O 1
ATOM 2756 N N . GL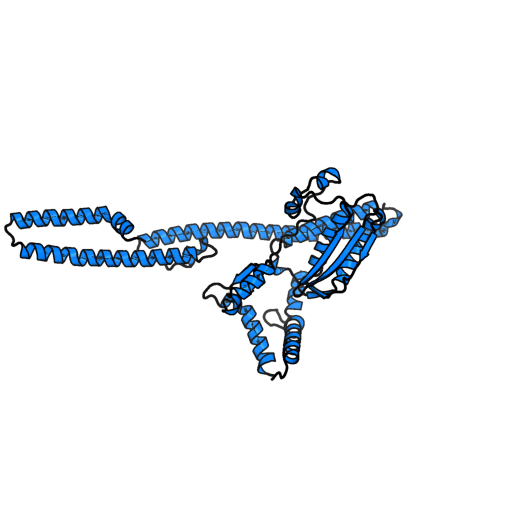Y A 1 337 ? 9.422 -14.063 -13.903 1.00 54.97 337 GLY A N 1
ATOM 2757 C CA . GLY A 1 337 ? 10.781 -14.568 -13.696 1.00 54.97 337 GLY A CA 1
ATOM 2758 C C . GLY A 1 337 ? 11.369 -14.392 -12.287 1.00 54.97 337 GLY A C 1
ATOM 2759 O O . GLY A 1 337 ? 12.553 -14.666 -12.115 1.00 54.97 337 GLY A O 1
ATOM 2760 N N . ARG A 1 338 ? 10.596 -13.975 -11.269 1.00 58.31 338 ARG A N 1
ATOM 2761 C CA . ARG A 1 338 ? 11.044 -13.973 -9.857 1.00 58.31 338 ARG A CA 1
ATOM 2762 C C . ARG A 1 338 ? 10.272 -14.991 -9.014 1.00 58.31 338 ARG A C 1
ATOM 2764 O O . ARG A 1 338 ? 9.273 -14.658 -8.386 1.00 58.31 338 ARG A O 1
ATOM 2771 N N . CYS A 1 339 ? 10.780 -16.222 -8.948 1.00 58.03 339 CYS A N 1
ATOM 2772 C CA . CYS A 1 339 ? 10.247 -17.284 -8.078 1.00 58.03 339 CYS A CA 1
ATOM 2773 C C . CYS A 1 339 ? 10.410 -16.991 -6.572 1.00 58.03 339 CYS A C 1
ATOM 2775 O O . CYS A 1 339 ? 9.635 -17.482 -5.761 1.00 58.03 339 CYS A O 1
ATOM 2777 N N . ILE A 1 340 ? 11.369 -16.137 -6.192 1.00 60.56 340 ILE A N 1
ATOM 2778 C CA . ILE A 1 340 ? 11.677 -15.821 -4.784 1.00 60.56 340 ILE A CA 1
ATOM 2779 C C . ILE A 1 340 ? 10.483 -15.183 -4.056 1.00 60.56 340 ILE A C 1
ATOM 2781 O O . ILE A 1 340 ? 10.304 -15.423 -2.864 1.00 60.56 340 ILE A O 1
ATOM 2785 N N . ASP A 1 341 ? 9.638 -14.424 -4.764 1.00 57.69 341 ASP A N 1
ATOM 2786 C CA . ASP A 1 341 ? 8.479 -13.742 -4.172 1.00 57.69 341 ASP A CA 1
ATOM 2787 C C . ASP A 1 341 ? 7.441 -14.742 -3.609 1.00 57.69 341 ASP A C 1
ATOM 2789 O O . ASP A 1 341 ? 6.751 -14.429 -2.641 1.00 57.69 341 ASP A O 1
ATOM 2793 N N . ASN A 1 342 ? 7.367 -15.961 -4.164 1.00 65.81 342 ASN A N 1
ATOM 2794 C CA . ASN A 1 342 ? 6.504 -17.055 -3.688 1.00 65.81 342 ASN A CA 1
ATOM 2795 C C . ASN A 1 342 ? 7.243 -18.049 -2.769 1.00 65.81 342 ASN A C 1
ATOM 2797 O O . ASN A 1 342 ? 6.631 -18.945 -2.190 1.00 65.81 342 ASN A O 1
ATOM 2801 N N . GLY A 1 343 ? 8.558 -17.881 -2.602 1.00 70.19 343 GLY A N 1
ATOM 2802 C CA . GLY A 1 343 ? 9.431 -18.806 -1.879 1.00 70.19 343 GLY A CA 1
ATOM 2803 C C . GLY A 1 343 ? 8.966 -19.171 -0.460 1.00 70.19 343 GLY A C 1
ATOM 2804 O O . GLY A 1 343 ? 9.039 -20.346 -0.104 1.00 70.19 343 GLY A O 1
ATOM 2805 N N . PRO A 1 344 ? 8.445 -18.237 0.364 1.00 72.44 344 PRO A N 1
ATOM 2806 C CA . PRO A 1 344 ? 7.913 -18.583 1.683 1.00 72.44 344 PRO A CA 1
ATOM 2807 C C . PRO A 1 344 ? 6.716 -19.538 1.618 1.00 72.44 344 PRO A C 1
ATOM 2809 O O . PRO A 1 344 ? 6.632 -20.475 2.412 1.00 72.44 344 PRO A O 1
ATOM 2812 N N . MET A 1 345 ? 5.810 -19.320 0.661 1.00 76.31 345 MET A N 1
ATOM 2813 C CA . MET A 1 345 ? 4.609 -20.138 0.514 1.00 76.31 345 MET A CA 1
ATOM 2814 C C . MET A 1 345 ? 4.929 -21.483 -0.139 1.00 76.31 345 MET A C 1
ATOM 2816 O O . MET A 1 345 ? 4.401 -22.510 0.278 1.00 76.31 345 MET A O 1
ATOM 2820 N N . GLU A 1 346 ? 5.864 -21.509 -1.089 1.00 77.25 346 GLU A N 1
ATOM 2821 C CA . GLU A 1 346 ? 6.429 -22.748 -1.632 1.00 77.25 346 GLU A CA 1
ATOM 2822 C C . GLU A 1 346 ? 7.138 -23.569 -0.553 1.00 77.25 346 GLU A C 1
ATOM 2824 O O . GLU A 1 346 ? 6.961 -24.783 -0.503 1.00 77.25 346 GLU A O 1
ATOM 2829 N N . GLY A 1 347 ? 7.870 -22.923 0.359 1.00 81.19 347 GLY A N 1
ATOM 2830 C CA . GLY A 1 347 ? 8.494 -23.585 1.505 1.00 81.19 347 GLY A CA 1
ATOM 2831 C C . GLY A 1 347 ? 7.473 -24.215 2.457 1.00 81.19 347 GLY A C 1
ATOM 2832 O O . GLY A 1 347 ? 7.653 -25.360 2.884 1.00 81.19 347 GLY A O 1
ATOM 2833 N N . PHE A 1 348 ? 6.373 -23.509 2.743 1.00 86.81 348 PHE A N 1
ATOM 2834 C CA . PHE A 1 348 ? 5.257 -24.061 3.514 1.00 86.81 348 PHE A CA 1
ATOM 2835 C C . PHE A 1 348 ? 4.635 -25.274 2.810 1.00 86.81 348 PHE A C 1
ATOM 2837 O O . PHE A 1 348 ? 4.547 -26.349 3.403 1.00 86.81 348 PHE A O 1
ATOM 2844 N N . TRP A 1 349 ? 4.258 -25.138 1.534 1.00 83.75 349 TRP A N 1
ATOM 2845 C CA . TRP A 1 349 ? 3.641 -26.230 0.775 1.00 83.75 349 TRP A CA 1
ATOM 2846 C C . TRP A 1 349 ? 4.580 -27.418 0.582 1.00 83.75 349 TRP A C 1
ATOM 2848 O O . TRP A 1 349 ? 4.121 -28.558 0.588 1.00 83.75 349 TRP A O 1
ATOM 2858 N N . GLY A 1 350 ? 5.879 -27.168 0.424 1.00 85.25 350 GLY A N 1
ATOM 2859 C CA . GLY A 1 350 ? 6.908 -28.199 0.396 1.00 85.25 350 GLY A CA 1
ATOM 2860 C C . GLY A 1 350 ? 6.911 -29.003 1.691 1.00 85.25 350 GLY A C 1
ATOM 2861 O O . GLY A 1 350 ? 6.787 -30.223 1.632 1.00 85.25 350 GLY A O 1
ATOM 2862 N N . SER A 1 351 ? 6.939 -28.316 2.838 1.00 88.38 351 SER A N 1
ATOM 2863 C CA . SER A 1 351 ? 6.908 -28.950 4.167 1.00 88.38 351 SER A CA 1
ATOM 2864 C C . SER A 1 351 ? 5.621 -29.747 4.390 1.00 88.38 351 SER A C 1
ATOM 2866 O O . SER A 1 351 ? 5.677 -30.919 4.751 1.00 88.38 351 SER A O 1
ATOM 2868 N N . LEU A 1 352 ? 4.459 -29.154 4.088 1.00 92.06 352 LEU A N 1
ATOM 2869 C CA . LEU A 1 352 ? 3.157 -29.819 4.200 1.00 92.06 352 LEU A CA 1
ATOM 2870 C C . LEU A 1 352 ? 3.104 -31.085 3.345 1.00 92.06 352 LEU A C 1
ATOM 2872 O O . LEU A 1 352 ? 2.610 -32.127 3.782 1.00 92.06 352 LEU A O 1
ATOM 2876 N N . LYS A 1 353 ? 3.641 -31.022 2.125 1.00 89.06 353 LYS A N 1
ATOM 2877 C CA . LYS A 1 353 ? 3.651 -32.182 1.241 1.00 89.06 353 LYS A CA 1
ATOM 2878 C C . LYS A 1 353 ? 4.603 -33.267 1.731 1.00 89.06 353 LYS A C 1
ATOM 2880 O O . LYS A 1 353 ? 4.202 -34.424 1.776 1.00 89.06 353 LYS A O 1
ATOM 2885 N N . SER A 1 354 ? 5.830 -32.914 2.111 1.00 89.06 354 SER A N 1
ATOM 2886 C CA . SER A 1 354 ? 6.836 -33.896 2.532 1.00 89.06 354 SER A CA 1
ATOM 2887 C C . SER A 1 354 ? 6.526 -34.537 3.878 1.00 89.06 354 SER A C 1
ATOM 2889 O O . SER A 1 354 ? 6.815 -35.712 4.066 1.00 89.06 354 SER A O 1
ATOM 2891 N N . GLU A 1 355 ? 5.946 -33.785 4.808 1.00 89.00 355 GLU A N 1
ATOM 2892 C CA . GLU A 1 355 ? 5.750 -34.241 6.186 1.00 89.00 355 GLU A CA 1
ATOM 2893 C C . GLU A 1 355 ? 4.352 -34.792 6.462 1.00 89.00 355 GLU A C 1
ATOM 2895 O O . GLU A 1 355 ? 4.168 -35.493 7.451 1.00 89.00 355 GLU A O 1
ATOM 2900 N N . MET A 1 356 ? 3.359 -34.484 5.625 1.00 91.12 356 MET A N 1
ATOM 2901 C CA . MET A 1 356 ? 1.988 -34.963 5.819 1.00 91.12 356 MET A CA 1
ATOM 2902 C C . MET A 1 356 ? 1.453 -35.666 4.573 1.00 91.12 356 MET A C 1
ATOM 2904 O O . MET A 1 356 ? 1.071 -36.832 4.652 1.00 91.12 356 MET A O 1
ATOM 2908 N N . TYR A 1 357 ? 1.469 -35.005 3.412 1.00 89.12 357 TYR A N 1
ATOM 2909 C CA . TYR A 1 357 ? 0.762 -35.525 2.235 1.00 89.12 357 TYR A CA 1
ATOM 2910 C C . TYR A 1 357 ? 1.408 -36.784 1.637 1.00 89.12 357 TYR A C 1
ATOM 2912 O O . TYR A 1 357 ? 0.708 -37.730 1.299 1.00 89.12 357 TYR A O 1
ATOM 2920 N N . TYR A 1 358 ? 2.735 -36.823 1.499 1.00 90.81 358 TYR A N 1
ATOM 2921 C CA . TYR A 1 358 ? 3.433 -37.952 0.872 1.00 90.81 358 TYR A CA 1
ATOM 2922 C C . TYR A 1 358 ? 3.612 -39.157 1.799 1.00 90.81 358 TYR A C 1
ATOM 2924 O O . TYR A 1 358 ? 3.879 -40.255 1.316 1.00 90.81 358 TYR A O 1
ATOM 2932 N N . LEU A 1 359 ? 3.451 -38.976 3.112 1.00 86.31 359 LEU A N 1
ATOM 2933 C CA . LEU A 1 359 ? 3.633 -40.049 4.094 1.00 86.31 359 LEU A CA 1
ATOM 2934 C C . LEU A 1 359 ? 2.377 -40.908 4.285 1.00 86.31 359 LEU A C 1
ATOM 2936 O O . LEU A 1 359 ? 2.464 -41.993 4.857 1.00 86.31 359 LEU A O 1
ATOM 2940 N N . LYS A 1 360 ? 1.209 -40.444 3.819 1.00 85.00 360 LYS A N 1
ATOM 2941 C CA . LYS A 1 360 ? -0.076 -41.117 4.030 1.00 85.00 360 LYS A CA 1
ATOM 2942 C C . LYS A 1 360 ? -0.891 -41.186 2.738 1.00 85.00 360 LYS A C 1
ATOM 2944 O O . LYS A 1 360 ? -0.889 -40.264 1.933 1.00 85.00 360 LYS A O 1
ATOM 2949 N N . LYS A 1 361 ? -1.622 -42.289 2.545 1.00 88.31 361 LYS A N 1
ATOM 2950 C CA . LYS A 1 361 ? -2.653 -42.394 1.501 1.00 88.31 361 LYS A CA 1
ATOM 2951 C C . LYS A 1 361 ? -4.008 -42.011 2.087 1.00 88.31 361 LYS A C 1
ATOM 2953 O O . LYS A 1 361 ? -4.375 -42.532 3.135 1.00 88.31 361 LYS A O 1
ATOM 2958 N N . PHE A 1 362 ? -4.731 -41.138 1.393 1.00 91.31 362 PHE A N 1
ATOM 2959 C CA . PHE A 1 362 ? -6.065 -40.674 1.774 1.00 91.31 362 PHE A CA 1
ATOM 2960 C C . PHE A 1 362 ? -7.107 -41.336 0.879 1.00 91.31 362 PHE A C 1
ATOM 2962 O O . PHE A 1 362 ? -6.940 -41.346 -0.342 1.00 91.31 362 PHE A O 1
ATOM 2969 N N . GLN A 1 363 ? -8.155 -41.899 1.478 1.00 89.56 363 GLN A N 1
ATOM 2970 C CA . GLN A 1 363 ? -9.211 -42.600 0.735 1.00 89.56 363 GLN A CA 1
ATOM 2971 C C . GLN A 1 363 ? -10.409 -41.694 0.441 1.00 89.56 363 GLN A C 1
ATOM 2973 O O . GLN A 1 363 ? -11.133 -41.918 -0.528 1.00 89.56 363 GLN A O 1
ATOM 2978 N N . THR A 1 364 ? -10.614 -40.652 1.251 1.00 93.19 364 THR A N 1
ATOM 2979 C CA . THR A 1 364 ? -11.718 -39.701 1.088 1.00 93.19 364 THR A CA 1
ATOM 2980 C C . THR A 1 364 ? -11.229 -38.258 1.126 1.00 93.19 364 THR A C 1
ATOM 2982 O O . THR A 1 364 ? -10.175 -37.935 1.680 1.00 93.19 364 THR A O 1
ATOM 2985 N N . PHE A 1 365 ? -12.021 -37.366 0.528 1.00 86.00 365 PHE A N 1
ATOM 2986 C CA . PHE A 1 365 ? -11.755 -35.931 0.567 1.00 86.00 365 PHE A CA 1
ATOM 2987 C C . PHE A 1 365 ? -11.781 -35.384 2.001 1.00 86.00 365 PHE A C 1
ATOM 2989 O O . PHE A 1 365 ? -10.905 -34.603 2.364 1.00 86.00 365 PHE A O 1
ATOM 2996 N N . ASP A 1 366 ? -12.738 -35.823 2.823 1.00 88.62 366 ASP A N 1
ATOM 2997 C CA . ASP A 1 366 ? -12.864 -35.363 4.210 1.00 88.62 366 ASP A CA 1
ATOM 2998 C C . ASP A 1 366 ? -11.656 -35.765 5.060 1.00 88.62 366 ASP A C 1
ATOM 3000 O O . ASP A 1 366 ? -11.189 -34.976 5.881 1.00 88.62 366 ASP A O 1
ATOM 3004 N N . GLU A 1 367 ? -11.088 -36.952 4.817 1.00 89.25 367 GLU A N 1
ATOM 3005 C CA . GLU A 1 367 ? -9.866 -37.398 5.487 1.00 89.25 367 GLU A CA 1
ATOM 3006 C C . GLU A 1 367 ? -8.668 -36.507 5.127 1.00 89.25 367 GLU A C 1
ATOM 3008 O O . GLU A 1 367 ? -7.906 -36.098 6.007 1.00 89.25 367 GLU A O 1
ATOM 3013 N N . LEU A 1 368 ? -8.514 -36.175 3.841 1.00 90.31 368 LEU A N 1
ATOM 3014 C CA . LEU A 1 368 ? -7.462 -35.271 3.375 1.00 90.31 368 LEU A CA 1
ATOM 3015 C C . LEU A 1 368 ? -7.650 -33.861 3.943 1.00 90.31 368 LEU A C 1
ATOM 3017 O O . LEU A 1 368 ? -6.686 -33.255 4.410 1.00 90.31 368 LEU A O 1
ATOM 3021 N N . LYS A 1 369 ? -8.882 -33.343 3.923 1.00 88.75 369 LYS A N 1
ATOM 3022 C CA . LYS A 1 369 ? -9.212 -32.022 4.461 1.00 88.75 369 LYS A CA 1
ATOM 3023 C C . LYS A 1 369 ? -8.863 -31.937 5.946 1.00 88.75 369 LYS A C 1
ATOM 3025 O O . LYS A 1 369 ? -8.137 -31.031 6.342 1.00 88.75 369 LYS A O 1
ATOM 3030 N N . LEU A 1 370 ? -9.290 -32.921 6.739 1.00 91.06 370 LEU A N 1
ATOM 3031 C CA . LEU A 1 370 ? -8.987 -32.984 8.168 1.00 91.06 370 LEU A CA 1
ATOM 3032 C C . LEU A 1 370 ? -7.474 -33.049 8.430 1.00 91.06 370 LEU A C 1
ATOM 3034 O O . LEU A 1 370 ? -6.971 -32.402 9.345 1.00 91.06 370 LEU A O 1
ATOM 3038 N N . ALA A 1 371 ? -6.727 -33.808 7.624 1.00 89.94 371 ALA A N 1
ATOM 3039 C CA . ALA A 1 371 ? -5.274 -33.893 7.755 1.00 89.94 371 ALA A CA 1
ATOM 3040 C C . ALA A 1 371 ? -4.568 -32.572 7.420 1.00 89.94 371 ALA A C 1
ATOM 3042 O O . ALA A 1 371 ? -3.613 -32.202 8.104 1.00 89.94 371 ALA A O 1
ATOM 3043 N N . ILE A 1 372 ? -5.052 -31.848 6.407 1.00 91.38 372 ILE A N 1
ATOM 3044 C CA . ILE A 1 372 ? -4.562 -30.508 6.067 1.00 91.38 372 ILE A CA 1
ATOM 3045 C C . ILE A 1 372 ? -4.851 -29.531 7.211 1.00 91.38 372 ILE A C 1
ATOM 3047 O O . ILE A 1 372 ? -3.927 -28.849 7.651 1.00 91.38 372 ILE A O 1
ATOM 3051 N N . ASP A 1 373 ? -6.084 -29.500 7.724 1.00 89.00 373 ASP A N 1
ATOM 3052 C CA . ASP A 1 373 ? -6.486 -28.605 8.818 1.00 89.00 373 ASP A CA 1
ATOM 3053 C C . ASP A 1 373 ? -5.630 -28.854 10.074 1.00 89.00 373 ASP A C 1
ATOM 3055 O O . ASP A 1 373 ? -5.057 -27.920 10.641 1.00 89.00 373 ASP A O 1
ATOM 3059 N N . ASN A 1 374 ? -5.434 -30.124 10.445 1.00 91.69 374 ASN A N 1
ATOM 3060 C CA . ASN A 1 374 ? -4.580 -30.514 11.571 1.00 91.69 374 ASN A CA 1
ATOM 3061 C C . ASN A 1 374 ? -3.108 -30.135 11.360 1.00 91.69 374 ASN A C 1
ATOM 3063 O O . ASN A 1 374 ? -2.429 -29.718 12.301 1.00 91.69 374 ASN A O 1
ATOM 3067 N N . TYR A 1 375 ? -2.589 -30.282 10.138 1.00 92.75 375 TYR A N 1
ATOM 3068 C CA . TYR A 1 375 ? -1.209 -29.908 9.840 1.00 92.75 375 TYR A CA 1
ATOM 3069 C C . TYR A 1 375 ? -1.013 -28.392 9.883 1.00 92.75 375 TYR A C 1
ATOM 3071 O O . TYR A 1 375 ? 0.014 -27.929 10.372 1.00 92.75 375 TYR A O 1
ATOM 3079 N N . ILE A 1 376 ? -1.984 -27.611 9.401 1.00 90.75 376 ILE A N 1
ATOM 3080 C CA . ILE A 1 376 ? -1.952 -26.146 9.482 1.00 90.75 376 ILE A CA 1
ATOM 3081 C C . ILE A 1 376 ? -1.943 -25.697 10.947 1.00 90.75 376 ILE A C 1
ATOM 3083 O O . ILE A 1 376 ? -1.135 -24.838 11.308 1.00 90.75 376 ILE A O 1
ATOM 3087 N N . ASP A 1 377 ? -2.782 -26.298 11.795 1.00 90.19 377 ASP A N 1
ATOM 3088 C CA . ASP A 1 377 ? -2.789 -26.024 13.235 1.00 90.19 377 ASP A CA 1
ATOM 3089 C C . ASP A 1 377 ? -1.436 -26.360 13.881 1.00 90.19 377 ASP A C 1
ATOM 3091 O O . ASP A 1 377 ? -0.825 -25.517 14.538 1.00 90.19 377 ASP A O 1
ATOM 3095 N N . PHE A 1 378 ? -0.899 -27.554 13.609 1.00 92.75 378 PHE A N 1
ATOM 3096 C CA . PHE A 1 378 ? 0.433 -27.951 14.069 1.00 92.75 378 PHE A CA 1
ATOM 3097 C C . PHE A 1 378 ? 1.524 -26.981 13.597 1.00 92.75 378 PHE A C 1
ATOM 3099 O O . PHE A 1 378 ? 2.352 -26.540 14.398 1.00 92.75 378 PHE A O 1
ATOM 3106 N N . TYR A 1 379 ? 1.531 -26.630 12.311 1.00 90.38 379 TYR A N 1
ATOM 3107 C CA . TYR A 1 379 ? 2.541 -25.759 11.722 1.00 90.38 379 TYR A CA 1
ATOM 3108 C C . TYR A 1 379 ? 2.533 -24.377 12.375 1.00 90.38 379 TYR A C 1
ATOM 3110 O O . TYR A 1 379 ? 3.600 -23.836 12.648 1.00 90.38 379 TYR A O 1
ATOM 3118 N N . ASN A 1 380 ? 1.353 -23.816 12.640 1.00 86.50 380 ASN A N 1
ATOM 3119 C CA . ASN A 1 380 ? 1.222 -22.472 13.193 1.00 86.50 380 ASN A CA 1
ATOM 3120 C C . ASN A 1 380 ? 1.437 -22.419 14.708 1.00 86.50 380 ASN A C 1
ATOM 3122 O O . ASN A 1 380 ? 2.091 -21.490 15.177 1.00 86.50 380 ASN A O 1
ATOM 3126 N N . ASN A 1 381 ? 0.920 -23.401 15.453 1.00 87.25 381 ASN A N 1
ATOM 3127 C CA . ASN A 1 381 ? 0.832 -23.339 16.915 1.00 87.25 381 ASN A CA 1
ATOM 3128 C C . ASN A 1 381 ? 1.848 -24.224 17.650 1.00 87.25 381 ASN A C 1
ATOM 3130 O O . ASN A 1 381 ? 2.019 -24.074 18.853 1.00 87.25 381 ASN A O 1
ATOM 3134 N N . LYS A 1 382 ? 2.492 -25.184 16.971 1.00 88.94 382 LYS A N 1
ATOM 3135 C CA . LYS A 1 382 ? 3.344 -26.196 17.633 1.00 88.94 382 LYS A CA 1
ATOM 3136 C C . LYS A 1 382 ? 4.719 -26.373 16.990 1.00 88.94 382 LYS A C 1
ATOM 3138 O O . LYS A 1 382 ? 5.658 -26.811 17.651 1.00 88.94 382 LYS A O 1
ATOM 3143 N N . ARG A 1 383 ? 4.872 -26.070 15.698 1.00 86.75 383 ARG A N 1
ATOM 3144 C CA . ARG A 1 383 ? 6.123 -26.302 14.966 1.00 86.75 383 ARG A CA 1
ATOM 3145 C C . ARG A 1 383 ? 7.189 -25.272 15.328 1.00 86.75 383 ARG A C 1
ATOM 3147 O O . ARG A 1 383 ? 7.181 -24.157 14.817 1.00 86.75 383 ARG A O 1
ATOM 3154 N N . LEU A 1 384 ? 8.185 -25.695 16.094 1.00 88.56 384 LEU A N 1
ATOM 3155 C CA . LEU A 1 384 ? 9.340 -24.863 16.422 1.00 88.56 384 LEU A CA 1
ATOM 3156 C C . LEU A 1 384 ? 10.219 -24.635 15.184 1.00 88.56 384 LEU A C 1
ATOM 3158 O O . LEU A 1 384 ? 10.600 -25.579 14.485 1.00 88.56 384 LEU A O 1
ATOM 3162 N N . GLN A 1 385 ? 10.570 -23.378 14.912 1.00 83.75 385 GLN A N 1
ATOM 3163 C CA . GLN A 1 385 ? 11.428 -23.027 13.781 1.00 83.75 385 GLN A CA 1
ATOM 3164 C C . GLN A 1 385 ? 12.725 -22.375 14.252 1.00 83.75 385 GLN A C 1
ATOM 3166 O O . GLN A 1 385 ? 12.721 -21.345 14.924 1.00 83.75 385 GLN A O 1
ATOM 3171 N N . LYS A 1 386 ? 13.871 -22.909 13.808 1.00 83.50 386 LYS A N 1
ATOM 3172 C CA . LYS A 1 386 ? 15.194 -22.337 14.120 1.00 83.50 386 LYS A CA 1
ATOM 3173 C C . LYS A 1 386 ? 15.316 -20.872 13.678 1.00 83.50 386 LYS A C 1
ATOM 3175 O O . LYS A 1 386 ? 15.904 -20.064 14.388 1.00 83.50 386 LYS A O 1
ATOM 3180 N N . LYS A 1 387 ? 14.709 -20.514 12.538 1.00 82.50 387 LYS A N 1
ATOM 3181 C CA . LYS A 1 387 ? 14.654 -19.131 12.030 1.00 82.50 387 LYS A CA 1
ATOM 3182 C C . LYS A 1 387 ? 13.890 -18.185 12.966 1.00 82.50 387 LYS A C 1
ATOM 3184 O O . LYS A 1 387 ? 14.214 -17.006 13.023 1.00 82.50 387 LYS A O 1
ATOM 3189 N N . LEU A 1 388 ? 12.920 -18.708 13.713 1.00 83.69 388 LEU A N 1
ATOM 3190 C CA . LEU A 1 388 ? 12.108 -17.974 14.685 1.00 83.69 388 LEU A CA 1
ATOM 3191 C C . LEU A 1 388 ? 12.651 -18.131 16.114 1.00 83.69 388 LEU A C 1
ATOM 3193 O O . LEU A 1 388 ? 11.898 -18.053 17.076 1.00 83.69 388 LEU A O 1
ATOM 3197 N N . LYS A 1 389 ? 13.959 -18.397 16.262 1.00 84.38 389 LYS A N 1
ATOM 3198 C CA . LYS A 1 389 ? 14.626 -18.627 17.556 1.00 84.38 389 LYS A CA 1
ATOM 3199 C C . LYS A 1 389 ? 14.001 -19.763 18.385 1.00 84.38 389 LYS A C 1
ATOM 3201 O O . LYS A 1 389 ? 14.068 -19.742 19.606 1.00 84.38 389 LYS A O 1
ATOM 3206 N N . GLY A 1 390 ? 13.431 -20.767 17.718 1.00 85.31 390 GLY A N 1
ATOM 3207 C CA . GLY A 1 390 ? 12.835 -21.930 18.376 1.00 85.31 390 GLY A CA 1
ATOM 3208 C C . GLY A 1 390 ? 11.382 -21.744 18.802 1.00 85.31 390 GLY A C 1
ATOM 3209 O O . GLY A 1 390 ? 10.883 -22.601 19.510 1.00 85.31 390 GLY A O 1
ATOM 3210 N N . LEU A 1 391 ? 10.707 -20.682 18.361 1.00 85.50 391 LEU A N 1
ATOM 3211 C CA . LEU A 1 391 ? 9.277 -20.466 18.592 1.00 85.50 391 LEU A CA 1
ATOM 3212 C C . LEU A 1 391 ? 8.440 -21.014 17.430 1.00 85.50 391 LEU A C 1
ATOM 3214 O O . LEU A 1 391 ? 8.942 -21.157 16.302 1.00 85.50 391 LEU A O 1
ATOM 3218 N N . SER A 1 392 ? 7.166 -21.302 17.692 1.00 87.69 392 SER A N 1
ATOM 3219 C CA . SER A 1 392 ? 6.178 -21.511 16.634 1.00 87.69 392 SER A CA 1
ATOM 3220 C C . SER A 1 392 ? 5.852 -20.197 15.907 1.00 87.69 392 SER A C 1
ATOM 3222 O O . SER A 1 392 ? 6.070 -19.109 16.452 1.00 87.69 392 SER A O 1
ATOM 3224 N N . PRO A 1 393 ? 5.344 -20.254 14.660 1.00 85.44 393 PRO A N 1
ATOM 3225 C CA . PRO A 1 393 ? 4.937 -19.061 13.922 1.00 85.44 393 PRO A CA 1
ATOM 3226 C C . PRO A 1 393 ? 3.992 -18.137 14.695 1.00 85.44 393 PRO A C 1
ATOM 3228 O O . PRO A 1 393 ? 4.157 -16.919 14.620 1.00 85.44 393 PRO A O 1
ATOM 3231 N N . MET A 1 394 ? 3.034 -18.693 15.443 1.00 81.44 394 MET A N 1
ATOM 3232 C CA . MET A 1 394 ? 2.104 -17.901 16.248 1.00 81.44 394 MET A CA 1
ATOM 3233 C C . MET A 1 394 ? 2.766 -17.309 17.491 1.00 81.44 394 MET A C 1
ATOM 3235 O O . MET A 1 394 ? 2.629 -16.110 17.704 1.00 81.44 394 MET A O 1
ATOM 3239 N N . GLU A 1 395 ? 3.560 -18.073 18.245 1.00 83.50 395 GLU A N 1
ATOM 3240 C CA . GLU A 1 395 ? 4.275 -17.549 19.424 1.00 83.50 395 GLU A CA 1
ATOM 3241 C C . GLU A 1 395 ? 5.252 -16.425 19.058 1.00 83.50 395 GLU A C 1
ATOM 3243 O O . GLU A 1 395 ? 5.314 -15.394 19.728 1.00 83.50 395 GLU A O 1
ATOM 3248 N N . TYR A 1 396 ? 5.996 -16.589 17.959 1.00 81.62 396 TYR A N 1
ATOM 3249 C CA . TYR A 1 396 ? 6.889 -15.546 17.453 1.00 81.62 396 TYR A CA 1
ATOM 3250 C C . TYR A 1 396 ? 6.118 -14.267 17.106 1.00 81.62 396 TYR A C 1
ATOM 3252 O O . TYR A 1 396 ? 6.588 -13.160 17.368 1.00 81.62 396 TYR A O 1
ATOM 3260 N N . ARG A 1 397 ? 4.917 -14.415 16.535 1.00 73.19 397 ARG A N 1
ATOM 3261 C CA . ARG A 1 397 ? 4.055 -13.286 16.183 1.00 73.19 397 ARG A CA 1
ATOM 3262 C C . ARG A 1 397 ? 3.410 -12.639 17.409 1.00 73.19 397 ARG A C 1
ATOM 3264 O O . ARG A 1 397 ? 3.249 -11.423 17.424 1.00 73.19 397 ARG A O 1
ATOM 3271 N N . GLU A 1 398 ? 3.079 -13.410 18.438 1.00 77.06 398 GLU A N 1
ATOM 3272 C CA . GLU A 1 398 ? 2.550 -12.884 19.699 1.00 77.06 398 GLU A CA 1
ATOM 3273 C C . GLU A 1 398 ? 3.595 -12.080 20.478 1.00 77.06 398 GLU A C 1
ATOM 3275 O O . GLU A 1 398 ? 3.268 -11.023 21.012 1.00 77.06 398 GLU A O 1
ATOM 3280 N N . GLN A 1 399 ? 4.868 -12.490 20.461 1.00 71.12 399 GLN A N 1
ATOM 3281 C CA . GLN A 1 399 ? 5.949 -11.703 21.070 1.00 71.12 399 GLN A CA 1
ATOM 3282 C C . GLN A 1 399 ? 6.090 -10.310 20.447 1.00 71.12 399 GLN A C 1
ATOM 3284 O O . GLN A 1 399 ? 6.274 -9.336 21.172 1.00 71.12 399 GLN A O 1
ATOM 3289 N N . THR A 1 400 ? 5.938 -10.190 19.124 1.00 55.78 400 THR A N 1
ATOM 3290 C CA . THR A 1 400 ? 5.952 -8.887 18.433 1.00 55.78 400 THR A CA 1
ATOM 3291 C C . THR A 1 400 ? 4.734 -7.999 18.713 1.00 55.78 400 THR A C 1
ATOM 3293 O O . THR A 1 400 ? 4.688 -6.887 18.208 1.00 55.78 400 THR A O 1
ATOM 3296 N N . LEU A 1 401 ? 3.728 -8.478 19.457 1.00 45.69 401 LEU A N 1
ATOM 3297 C CA . LEU A 1 401 ? 2.560 -7.683 19.871 1.00 45.69 401 LEU A CA 1
ATOM 3298 C C . LEU A 1 401 ? 2.660 -7.175 21.315 1.00 45.69 401 LEU A C 1
ATOM 3300 O O . LEU A 1 401 ? 1.870 -6.313 21.703 1.00 45.69 401 LEU A O 1
ATOM 3304 N N . VAL A 1 402 ? 3.536 -7.786 22.120 1.00 41.03 402 VAL A N 1
ATOM 3305 C CA . VAL A 1 402 ? 3.765 -7.443 23.534 1.00 41.03 402 VAL A CA 1
ATOM 3306 C C . VAL A 1 402 ? 4.967 -6.505 23.684 1.00 41.03 402 VAL A C 1
ATOM 3308 O O . VAL A 1 402 ? 4.983 -5.704 24.616 1.00 41.03 402 VAL A O 1
ATOM 3311 N N . ALA A 1 403 ? 5.943 -6.608 22.777 1.00 36.84 403 ALA A N 1
ATOM 3312 C CA . ALA A 1 403 ? 6.987 -5.606 22.559 1.00 36.84 403 ALA A CA 1
ATOM 3313 C C . ALA A 1 403 ? 6.448 -4.460 21.700 1.00 36.84 403 ALA A C 1
ATOM 3315 O O . ALA A 1 403 ? 6.8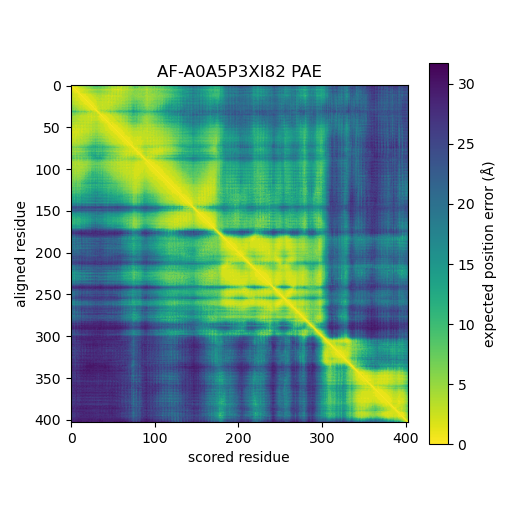51 -3.310 21.973 1.00 36.84 403 ALA A O 1
#

Organism: Paraclostridium bifermentans (NCBI:txid1490)

InterPro domains:
  IPR001584 Integrase, catalytic core [PF13333] (346-401)
  IPR001584 Integrase, catalytic core [PS50994] (304-401)
  IPR003594 Histidine kinase/HSP90-like ATPase domain [PF02518] (221-300)
  IPR003661 Signal transduction histidine kinase, dimerisation/phosphoacceptor domain [cd00082] (126-172)
  IPR005467 Histidine kinase domain [PS50109] (126-300)
  IPR012337 Ribonuclease H-like superfamily [SSF53098] (305-395)
  IPR036097 Signal transduction histidine kinase, dimerisation/phosphoacceptor domain superfamily [SSF47384] (114-174)
  IPR036397 Ribonuclease H superfamily [G3DSA:3.30.420.10] (299-401)
  IPR036890 Histidine kinase/HSP90-like ATPase superfamily [G3DSA:3.30.565.10] (151-298)
  IPR036890 Histidine kinase/HSP90-like ATPase superfamily [SSF55874] (184-300)
  IPR050351 Bacteriophytochrome/Sensor protein kinase WalK/GraS-like [PTHR45453] (98-300)

Nearest PDB structures (foldseek):
  8g3a-assembly1_E  TM=6.461E-01  e=2.275E-13  Bacillus subtilis subsp. subtilis str. 168
  8f71-assembly1_B  TM=7.255E-01  e=1.228E-06  Rhodopseudomonas palustris CGA009
  8upk-assembly1_A  TM=6.515E-01  e=5.719E-07  Stigmatella aurantiaca
  7zp0-assembly1_A  TM=7.221E-01  e=1.799E-06  Escherichia coli 'BL21-Gold(DE3)pLysS AG'
  7cch-assembly1_A-2  TM=6.831E-01  e=1.597E-05  Acinetobacter baumannii

Foldseek 3Di:
DDPVVLCVVCVVVVVVVVVVLVVVLVVCVVVVHDPVVNVVVCCVVVVVVVVVSVVVVVVVCVLVVVLVVQCVQDPDNLCSLVPRDQDDDPVSNVVSVVSVVVSVVVVVVVVVVVVVLVVVLVVLVVVLVVVVVVLVVVLVVCVVPVVPDDCVVNVVSVVVNVVSVLSNCVSCQVPPPPPKDFDKDFQVVLLVVLCVVCVVLCVVLVEAEAEDDRGDIGTTRSVVSSLQSNLVVVVLSQQADSPHKYWYWDWDDDPPDIDIDIDIPGPDADPVCVVPLQPQQDQGPSNVPRDVDRSSSNNRPPDAAEAEDEPPPVCVDPVNVVVSVVSSHHYDYDRVPDPVVCVVVVVVVVCCCVVQVVVDDDPDPVRVVVSSVVVVCCQQQPDQDVVLVGHHNPVSVVVVVVD

pLDDT: mean 81.41, std 12.01, range [36.84, 95.94]

Mean predicted aligned error: 15.66 Å

Sequence (403 aa):
MKLVDYIKDNLIFLIINFMIIFILSIGLLASNVSYQLIFLLIVIWVGPFLSYMIIDFRRKKKYFDNVISICENLDKKFLLSEVIGKPKNLNEYLIYDILKETNKSMRDNVNYYKNMQNDYKEYIETWVHEIKTPIASTMLFVENNSDTIPGYIKEELQKIEDYVEQVLYYSRSNNVNKDYIVKSFSLENSIRKVIRKNARSCINKKITINIGNIDHTVYSDPKWVEFIINQIVVNSIKYSKNENPSINLDCVVNKNNIVLNIVDNGVGICERDICRVFEKGFTGENGRTYSKSTGIGLYVPTAKPIFHSDRGFQYTSKIFKSKLDNISATQSMSRVGRCIDNGPMEGFWGSLKSEMYYLKKFQTFDELKLAIDNYIDFYNNKRLQKKLKGLSPMEYREQTLVA

Radius of gyration: 34.77 Å; Cα contacts (8 Å, |Δi|>4): 327; chains: 1; bounding box: 78×63×116 Å

Solvent-accessible surface area (backbone atoms only — not comparable to full-atom values): 22967 Å² total; per-residue (Å²): 114,60,71,66,59,55,50,60,76,41,38,69,61,52,50,52,53,49,51,51,53,51,55,52,50,52,55,43,53,76,67,70,53,57,69,69,60,54,51,51,54,49,49,67,54,49,50,60,51,52,52,50,52,53,52,52,50,53,50,52,32,54,51,51,48,49,53,50,53,52,45,74,73,38,95,58,56,64,48,44,61,79,70,53,75,86,56,87,51,68,71,56,33,54,52,47,50,55,45,36,52,54,21,49,54,50,50,51,53,54,48,49,56,52,47,54,53,48,54,52,40,54,49,52,54,51,51,47,58,62,52,49,52,60,51,51,55,50,50,51,55,46,62,78,35,54,91,80,44,66,69,66,58,58,54,52,53,50,51,52,52,55,51,49,49,50,52,52,52,55,60,49,54,82,56,57,91,79,76,69,60,71,40,80,44,55,48,39,59,44,52,53,49,42,50,61,74,43,40,68,62,33,59,74,64,57,45,46,76,47,77,58,60,44,92,43,77,44,77,40,35,66,68,61,51,37,50,54,53,39,36,52,51,53,48,46,64,71,47,41,41,94,70,81,21,38,41,39,38,38,50,50,80,53,100,88,50,76,46,79,47,77,47,61,68,36,79,77,76,59,80,89,41,64,86,44,52,52,37,82,56,38,60,53,77,67,37,72,75,77,46,98,59,73,20,51,71,59,42,57,78,84,78,52,51,70,47,78,43,62,80,47,72,71,64,69,28,68,71,44,47,51,57,33,55,77,68,55,31,45,80,44,62,50,59,92,94,43,66,71,78,47,40,70,58,51,50,50,52,47,48,49,37,66,73,50,53,72,73,52,90,69,94,46,70,68,59,45,50,52,51,51,55,51,47,52,50,40,49,35,70,62,39,60,30,76,92,53,78,56,29,17,61,45,57,49,52,52,52,69,72,78,108

Secondary structure (DSSP, 8-state):
--HHHHHHHTHHHHHHHHHHHHHHHHHHHHTT--HHHHHHHHHHHHHHHHHHHHHHHHHHHHHHHHHHHHHHT-SSGGGHHHHSPPPSSHHHHHHHHHHHHHHHHHHHHHHHHHHHHHHHHHHHHHHHHHHHHHHHHHHHHHHHTTTTS-HHHHHHHHHHHHHHHHHHHHHHHTTGGGT---EEEEHHHHHHHHHHHTHHHHHHTT-EEEE-S---EEEE-HHHHHHHHHHHHHHHHHT--SSS-EEEEEEEE-SS-EEEEEEE-SS---TTTTTTTTSTT---HHHHHSS---S-TT-----PPEEEE-S-TTTTSHHHHHHHHHTTPEEEEPPTT-GGGGHHHHHHHHHHIIIIITT---SSHHHHHHHHHHHHHHHHHT--BGGGTTB-HHHHHHHHHH-